Protein 3EUC (pdb70)

Secondary structure (DSSP, 8-state):
----HHHHHHHS-HHHH---SS----TT-EE------PPPPHHHHHHHHHHHHHHHTT-SPP--HHHHHHHHHH--PPP--EEEEEHHHHHH--TTTT--TT-B--EES------GGGTTPBP--EEPPTTS---S-------S--SEEEEESS-TTT-PPPPS---HHHHHTBTTS-B-EEEEE-TTPPSSS----GGGT-TTEE--B---TTS-S--EEEEE--HHHHHHHGGG--SS---HHHHHHHHHHHTTHHHHHHHHHHHHHHHHHHHH---STT-EEPP-SSSEEEEE-S-HHHHHHHHHTTTEE-EE----GGGTTEEEEE---HHHHHHHHHHHHHHT--/-----HHHHHHHS-HHHH---------TTSEEE--------HHHHHHHHHHHHH--HHHHHHHHHH--PPP--EEEEEHHHHHH--TTTT--TT-B--EES------TTTTT-B---EEPPTT----S-------S--SEEEEESS-TTT-PPPPS---HHHHHTBTTS-B-EEEEE-TTPPSSS----GGGT-TTEE--B---TT-SSPPEEEEE--HHHHHHHGGGSPTT-S-HHHHHHHHHHHT-HHHHHHHHHHHHHHHHHHHH---STT-EEPP-SSSEEEEE-S-HHHHHHHHHHTTEEEEE----GGGTTEEEEE---HHHHHHHHHHHHHHH-

Solvent-accessible surface area: 27591 Å² total

Radius of gyration: 26.15 Å; Cα contacts (8 Å, |Δi|>4): 1366; chains: 2; bounding box: 62×65×67 Å

Structure (mmCIF, N/CA/C/O backbone):
data_3EUC
#
_entry.id   3EUC
#
_cell.length_a   76.579
_cell.length_b   93.433
_cell.length_c   111.341
_cell.angle_alpha   90.000
_cell.angle_beta   90.000
_cell.angle_gamma   90.000
#
_symmetry.space_group_name_H-M   'P 21 21 21'
#
loop_
_entity.id
_entity.type
_entity.pdbx_description
1 polymer 'Histidinol-phosphate aminotransferase 2'
2 non-polymer 'SULFATE ION'
3 non-polymer GLYCEROL
4 water water
#
loop_
_atom_site.group_PDB
_atom_site.id
_atom_site.type_symbol
_atom_site.label_atom_id
_atom_site.label_alt_id
_atom_site.label_comp_id
_atom_site.label_asym_id
_atom_site.label_entity_id
_atom_site.label_seq_id
_atom_site.pdbx_PDB_ins_code
_atom_site.Cartn_x
_atom_site.Cartn_y
_atom_site.Cartn_z
_atom_site.occupancy
_atom_site.B_iso_or_equiv
_atom_site.auth_seq_id
_atom_site.auth_comp_id
_atom_site.auth_asym_id
_atom_site.auth_atom_id
_atom_site.pdbx_PDB_model_num
ATOM 1 N N . SER A 1 3 ? 58.137 13.024 9.815 1.00 59.74 2 SER A N 1
ATOM 2 C CA . SER A 1 3 ? 58.029 14.377 10.460 1.00 58.97 2 SER A CA 1
ATOM 3 C C . SER A 1 3 ? 57.332 14.241 11.826 1.00 58.52 2 SER A C 1
ATOM 4 O O . SER A 1 3 ? 56.294 13.567 11.932 1.00 58.57 2 SER A O 1
ATOM 7 N N . VAL A 1 4 ? 57.917 14.872 12.851 1.00 56.88 3 VAL A N 1
ATOM 8 C CA . VAL A 1 4 ? 57.394 14.870 14.243 1.00 55.34 3 VAL A CA 1
ATOM 9 C C . VAL A 1 4 ? 56.826 16.279 14.657 1.00 53.97 3 VAL A C 1
ATOM 10 O O . VAL A 1 4 ? 56.528 16.528 15.825 1.00 52.77 3 VAL A O 1
ATOM 14 N N . VAL A 1 5 ? 56.630 17.156 13.663 1.00 53.08 4 VAL A N 1
ATOM 15 C CA . VAL A 1 5 ? 56.083 18.501 13.848 1.00 52.56 4 VAL A CA 1
ATOM 16 C C . VAL A 1 5 ? 54.604 18.441 14.245 1.00 51.48 4 VAL A C 1
ATOM 17 O O . VAL A 1 5 ? 53.861 17.574 13.785 1.00 50.49 4 VAL A O 1
ATOM 21 N N . ASP A 1 6 ? 54.223 19.351 15.136 1.00 51.53 5 ASP A N 1
ATOM 22 C CA . ASP A 1 6 ? 52.863 19.525 15.609 1.00 51.80 5 ASP A CA 1
ATOM 23 C C . ASP A 1 6 ? 52.385 20.762 14.845 1.00 51.79 5 ASP A C 1
ATOM 24 O O . ASP A 1 6 ? 52.767 21.870 15.214 1.00 51.65 5 ASP A O 1
ATOM 29 N N . PRO A 1 7 ? 51.563 20.591 13.781 1.00 52.06 6 PRO A N 1
ATOM 30 C CA . PRO A 1 7 ? 51.115 21.776 13.010 1.00 52.38 6 PRO A CA 1
ATOM 31 C C . PRO A 1 7 ? 50.349 22.834 13.809 1.00 51.70 6 PRO A C 1
ATOM 32 O O . PRO A 1 7 ? 50.399 24.007 13.441 1.00 51.81 6 PRO A O 1
ATOM 36 N N . SER A 1 8 ? 49.676 22.433 14.889 1.00 51.63 7 SER A N 1
ATOM 37 C CA . SER A 1 8 ? 48.988 23.387 15.759 1.00 51.64 7 SER A CA 1
ATOM 38 C C . SER A 1 8 ? 49.980 24.281 16.523 1.00 51.90 7 SER A C 1
ATOM 39 O O . SER A 1 8 ? 49.616 25.404 16.886 1.00 53.80 7 SER A O 1
ATOM 42 N N . LEU A 1 9 ? 51.204 23.795 16.768 1.00 51.14 8 LEU A N 1
ATOM 43 C CA . LEU A 1 9 ? 52.252 24.610 17.409 1.00 50.67 8 LEU A CA 1
ATOM 44 C C . LEU A 1 9 ? 52.727 25.691 16.431 1.00 51.46 8 LEU A C 1
ATOM 45 O O . LEU A 1 9 ? 52.891 26.852 16.810 1.00 50.39 8 LEU A O 1
ATOM 50 N N . ILE A 1 10 ? 52.887 25.317 15.163 1.00 52.70 9 ILE A N 1
ATOM 51 C CA . ILE A 1 10 ? 53.256 26.271 14.115 1.00 53.68 9 ILE A CA 1
ATOM 52 C C . ILE A 1 10 ? 52.186 27.378 14.008 1.00 53.42 9 ILE A C 1
ATOM 53 O O . ILE A 1 10 ? 52.522 28.555 13.917 1.00 51.80 9 ILE A O 1
ATOM 58 N N . GLU A 1 11 ? 50.913 26.972 14.051 1.00 55.90 10 GLU A N 1
ATOM 59 C CA . GLU A 1 11 ? 49.752 27.889 14.051 1.00 56.98 10 GLU A CA 1
ATOM 60 C C . GLU A 1 11 ? 49.777 28.821 15.258 1.00 56.45 10 GLU A C 1
ATOM 61 O O . GLU A 1 11 ? 49.488 30.012 15.135 1.00 57.25 10 GLU A O 1
ATOM 67 N N . ARG A 1 12 ? 50.145 28.275 16.408 1.00 55.99 11 ARG A N 1
ATOM 68 C CA . ARG A 1 12 ? 50.256 29.058 17.631 1.00 57.31 11 ARG A CA 1
ATOM 69 C C . ARG A 1 12 ? 51.456 30.025 17.660 1.00 55.84 11 ARG A C 1
ATOM 70 O O . ARG A 1 12 ? 51.322 31.125 18.193 1.00 56.00 11 ARG A O 1
ATOM 78 N N . ILE A 1 13 ? 52.602 29.622 17.100 1.00 54.13 12 ILE A N 1
ATOM 79 C CA . ILE A 1 13 ? 53.859 30.413 17.171 1.00 54.24 12 ILE A CA 1
ATOM 80 C C . ILE A 1 13 ? 54.030 31.453 16.069 1.00 52.91 12 ILE A C 1
ATOM 81 O O . ILE A 1 13 ? 54.429 32.557 16.353 1.00 51.73 12 ILE A O 1
ATOM 86 N N . ILE A 1 14 ? 53.739 31.087 14.828 1.00 53.45 13 ILE A N 1
ATOM 87 C CA . ILE A 1 14 ? 53.891 31.989 13.685 1.00 54.42 13 ILE A CA 1
ATOM 88 C C . ILE A 1 14 ? 52.662 32.923 13.576 1.00 55.06 13 ILE A C 1
ATOM 89 O O . ILE A 1 14 ? 51.527 32.491 13.811 1.00 52.99 13 ILE A O 1
ATOM 94 N N . ARG A 1 15 ? 52.909 34.201 13.256 1.00 55.32 14 ARG A N 1
ATOM 95 C CA . ARG A 1 15 ? 51.844 35.204 13.031 1.00 56.33 14 ARG A CA 1
ATOM 96 C C . ARG A 1 15 ? 50.855 34.736 11.967 1.00 55.71 14 ARG A C 1
ATOM 97 O O . ARG A 1 15 ? 51.280 34.143 10.980 1.00 53.67 14 ARG A O 1
ATOM 105 N N . ASP A 1 16 ? 49.557 35.002 12.183 1.00 57.34 15 ASP A N 1
ATOM 106 C CA . ASP A 1 16 ? 48.483 34.649 11.213 1.00 58.99 15 ASP A CA 1
ATOM 107 C C . ASP A 1 16 ? 48.740 35.272 9.854 1.00 59.41 15 ASP A C 1
ATOM 108 O O . ASP A 1 16 ? 48.501 34.618 8.835 1.00 58.81 15 ASP A O 1
ATOM 113 N N . ASP A 1 17 ? 49.201 36.530 9.846 1.00 60.76 16 ASP A N 1
ATOM 114 C CA . ASP A 1 17 ? 49.485 37.228 8.591 1.00 62.87 16 ASP A CA 1
ATOM 115 C C . ASP A 1 17 ? 50.698 36.648 7.858 1.00 64.26 16 ASP A C 1
ATOM 116 O O . ASP A 1 17 ? 50.751 36.741 6.649 1.00 65.71 16 ASP A O 1
ATOM 121 N N . VAL A 1 18 ? 51.653 36.059 8.584 1.00 65.09 17 VAL A N 1
ATOM 122 C CA . VAL A 1 18 ? 52.808 35.379 7.974 1.00 65.04 17 VAL A CA 1
ATOM 123 C C . VAL A 1 18 ? 52.335 34.052 7.376 1.00 65.71 17 VAL A C 1
ATOM 124 O O . VAL A 1 18 ? 52.662 33.764 6.229 1.00 65.45 17 VAL A O 1
ATOM 128 N N . ARG A 1 19 ? 51.552 33.270 8.129 1.00 67.27 18 ARG A N 1
ATOM 129 C CA . ARG A 1 19 ? 50.987 32.011 7.609 1.00 69.20 18 ARG A CA 1
ATOM 130 C C . ARG A 1 19 ? 49.986 32.225 6.470 1.00 70.86 18 ARG A C 1
ATOM 131 O O . ARG A 1 19 ? 49.871 31.357 5.606 1.00 70.63 18 ARG A O 1
ATOM 139 N N . ALA A 1 20 ? 49.245 33.345 6.517 1.00 72.50 19 ALA A N 1
ATOM 140 C CA . ALA A 1 20 ? 48.294 33.749 5.461 1.00 73.16 19 ALA A CA 1
ATOM 141 C C . ALA A 1 20 ? 48.992 33.930 4.115 1.00 75.77 19 ALA A C 1
ATOM 142 O O . ALA A 1 20 ? 48.467 33.488 3.089 1.00 75.90 19 ALA A O 1
ATOM 152 N N . GLY A 1 22 ? 51.407 33.426 0.954 1.00 82.70 21 GLY A N 1
ATOM 153 C CA . GLY A 1 22 ? 51.847 32.270 0.181 1.00 83.35 21 GLY A CA 1
ATOM 154 C C . GLY A 1 22 ? 53.357 32.343 0.036 1.00 83.89 21 GLY A C 1
ATOM 155 O O . GLY A 1 22 ? 54.012 33.201 0.654 1.00 83.40 21 GLY A O 1
ATOM 156 N N . ALA A 1 23 ? 53.898 31.452 -0.798 1.00 84.77 22 ALA A N 1
ATOM 157 C CA . ALA A 1 23 ? 55.344 31.368 -1.072 1.00 85.26 22 ALA A CA 1
ATOM 158 C C . ALA A 1 23 ? 55.974 32.729 -1.453 1.00 85.87 22 ALA A C 1
ATOM 159 O O . ALA A 1 23 ? 55.843 33.193 -2.599 1.00 86.80 22 ALA A O 1
ATOM 161 N N . TYR A 1 24 ? 56.610 33.374 -0.467 1.00 85.34 23 TYR A N 1
ATOM 162 C CA . TYR A 1 24 ? 57.353 34.640 -0.675 1.00 84.79 23 TYR A CA 1
ATOM 163 C C . TYR A 1 24 ? 58.552 34.408 -1.627 1.00 84.20 23 TYR A C 1
ATOM 164 O O . TYR A 1 24 ? 58.929 35.314 -2.378 1.00 83.90 23 TYR A O 1
ATOM 173 N N . HIS A 1 25 ? 59.126 33.198 -1.572 1.00 83.45 24 HIS A N 1
ATOM 174 C CA . HIS A 1 25 ? 60.181 32.739 -2.473 1.00 83.43 24 HIS A CA 1
ATOM 175 C C . HIS A 1 25 ? 59.738 31.403 -3.086 1.00 83.99 24 HIS A C 1
ATOM 176 O O . HIS A 1 25 ? 59.416 30.462 -2.346 1.00 84.29 24 HIS A O 1
ATOM 183 N N . VAL A 1 26 ? 59.701 31.347 -4.424 1.00 84.12 25 VAL A N 1
ATOM 184 C CA . VAL A 1 26 ? 59.349 30.149 -5.208 1.00 83.51 25 VAL A CA 1
ATOM 185 C C . VAL A 1 26 ? 60.687 29.600 -5.768 1.00 83.93 25 VAL A C 1
ATOM 186 O O . VAL A 1 26 ? 61.564 30.399 -6.104 1.00 83.74 25 VAL A O 1
ATOM 190 N N . PRO A 1 27 ? 60.869 28.251 -5.842 1.00 84.38 26 PRO A N 1
ATOM 191 C CA . PRO A 1 27 ? 62.147 27.660 -6.343 1.00 83.92 26 PRO A CA 1
ATOM 192 C C . PRO A 1 27 ? 62.593 28.042 -7.771 1.00 83.47 26 PRO A C 1
ATOM 193 O O . PRO A 1 27 ? 61.754 28.093 -8.668 1.00 83.27 26 PRO A O 1
ATOM 197 N N . ASP A 1 28 ? 63.901 28.271 -7.961 1.00 83.03 27 ASP A N 1
ATOM 198 C CA . ASP A 1 28 ? 64.476 28.642 -9.279 1.00 82.90 27 ASP A CA 1
ATOM 199 C C . ASP A 1 28 ? 64.486 27.479 -10.292 1.00 82.58 27 ASP A C 1
ATOM 200 O O . ASP A 1 28 ? 65.471 26.731 -10.375 1.00 82.75 27 ASP A O 1
ATOM 205 N N . SER A 1 29 ? 63.399 27.346 -11.061 1.00 81.57 28 SER A N 1
ATOM 206 C CA . SER A 1 29 ? 63.281 26.312 -12.113 1.00 80.23 28 SER A CA 1
ATOM 207 C C . SER A 1 29 ? 63.826 26.807 -13.471 1.00 79.06 28 SER A C 1
ATOM 208 O O . SER A 1 29 ? 64.115 28.001 -13.649 1.00 77.85 28 SER A O 1
ATOM 211 N N . HIS A 1 30 ? 63.974 25.864 -14.409 1.00 78.22 29 HIS A N 1
ATOM 212 C CA . HIS A 1 30 ? 64.523 26.136 -15.755 1.00 76.95 29 HIS A CA 1
ATOM 213 C C . HIS A 1 30 ? 63.602 27.065 -16.567 1.00 73.38 29 HIS A C 1
ATOM 214 O O . HIS A 1 30 ? 62.456 26.709 -16.863 1.00 73.35 29 HIS A O 1
ATOM 216 N N . GLY A 1 31 ? 64.123 28.246 -16.908 1.00 69.39 30 GLY A N 1
ATOM 217 C CA . GLY A 1 31 ? 63.400 29.260 -17.671 1.00 65.03 30 GLY A CA 1
ATOM 218 C C . GLY A 1 31 ? 62.474 30.179 -16.882 1.00 63.40 30 GLY A C 1
ATOM 219 O O . GLY A 1 31 ? 61.747 30.953 -17.511 1.00 63.80 30 GLY A O 1
ATOM 220 N N . LEU A 1 32 ? 62.490 30.125 -15.537 1.00 61.04 31 LEU A N 1
ATOM 221 C CA . LEU A 1 32 ? 61.587 30.964 -14.700 1.00 60.48 31 LEU A CA 1
ATOM 222 C C . LEU A 1 32 ? 62.072 32.423 -14.640 1.00 57.89 31 LEU A C 1
ATOM 223 O O . LEU A 1 32 ? 63.202 32.686 -14.211 1.00 56.10 31 LEU A O 1
ATOM 228 N N . VAL A 1 33 ? 61.208 33.350 -15.069 1.00 55.38 32 VAL A N 1
ATOM 229 C CA . VAL A 1 33 ? 61.507 34.780 -15.119 1.00 53.39 32 VAL A CA 1
ATOM 230 C C . VAL A 1 33 ? 60.862 35.420 -13.893 1.00 51.72 32 VAL A C 1
ATOM 231 O O . VAL A 1 33 ? 59.641 35.507 -13.809 1.00 50.54 32 VAL A O 1
ATOM 235 N N . LYS A 1 34 ? 61.696 35.902 -12.972 1.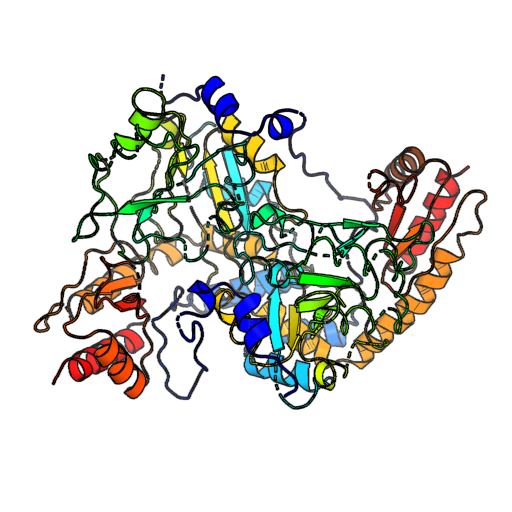00 50.44 33 LYS A N 1
ATOM 236 C CA . LYS A 1 34 ? 61.244 36.490 -11.723 1.00 49.33 33 LYS A CA 1
ATOM 237 C C . LYS A 1 34 ? 61.206 38.012 -11.761 1.00 48.55 33 LYS A C 1
ATOM 238 O O . LYS A 1 34 ? 62.239 38.660 -11.881 1.00 48.30 33 LYS A O 1
ATOM 244 N N . LEU A 1 35 ? 59.985 38.546 -11.665 1.00 47.17 34 LEU A N 1
ATOM 245 C CA . LEU A 1 35 ? 59.693 39.968 -11.669 1.00 46.16 34 LEU A CA 1
ATOM 246 C C . LEU A 1 35 ? 58.805 40.273 -10.464 1.00 46.11 34 LEU A C 1
ATOM 247 O O . LEU A 1 35 ? 57.842 41.021 -10.553 1.00 45.10 34 LEU A O 1
ATOM 252 N N . ASP A 1 36 ? 59.175 39.679 -9.323 1.00 47.32 35 ASP A N 1
ATOM 253 C CA . ASP A 1 36 ? 58.399 39.752 -8.093 1.00 47.17 35 ASP A CA 1
ATOM 254 C C . ASP A 1 36 ? 59.045 40.443 -6.901 1.00 47.52 35 ASP A C 1
ATOM 255 O O . ASP A 1 36 ? 58.360 40.675 -5.917 1.00 47.37 35 ASP A O 1
ATOM 260 N N . ALA A 1 37 ? 60.330 40.775 -6.985 1.00 49.16 36 ALA A N 1
ATOM 261 C CA . ALA A 1 37 ? 61.067 41.321 -5.850 1.00 50.88 36 ALA A CA 1
ATOM 262 C C . ALA A 1 37 ? 61.605 42.705 -6.127 1.00 52.93 36 ALA A C 1
ATOM 263 O O . ALA A 1 37 ? 61.790 43.091 -7.286 1.00 51.03 36 ALA A O 1
ATOM 273 N N . GLU A 1 39 ? 64.370 44.541 -6.563 1.00 65.87 38 GLU A N 1
ATOM 274 C CA . GLU A 1 39 ? 65.760 44.310 -6.969 1.00 69.91 38 GLU A CA 1
ATOM 275 C C . GLU A 1 39 ? 66.000 44.872 -8.362 1.00 72.39 38 GLU A C 1
ATOM 276 O O . GLU A 1 39 ? 65.063 44.943 -9.159 1.00 73.08 38 GLU A O 1
ATOM 282 N N . ASN A 1 40 ? 67.244 45.281 -8.622 1.00 75.05 39 ASN A N 1
ATOM 283 C CA . ASN A 1 40 ? 67.678 45.843 -9.900 1.00 77.27 39 ASN A CA 1
ATOM 284 C C . ASN A 1 40 ? 68.354 44.703 -10.681 1.00 77.90 39 ASN A C 1
ATOM 285 O O . ASN A 1 40 ? 69.455 44.275 -10.299 1.00 77.66 39 ASN A O 1
ATOM 290 N N . PRO A 1 41 ? 67.690 44.167 -11.743 1.00 79.02 40 PRO A N 1
ATOM 291 C CA . PRO A 1 41 ? 68.324 43.084 -12.533 1.00 79.23 40 PRO A CA 1
ATOM 292 C C . PRO A 1 41 ? 69.544 43.483 -13.384 1.00 79.77 40 PRO A C 1
ATOM 293 O O . PRO A 1 41 ? 70.291 42.598 -13.827 1.00 79.68 40 PRO A O 1
ATOM 297 N N . TYR A 1 42 ? 69.729 44.789 -13.601 1.00 79.99 41 TYR A N 1
ATOM 298 C CA . TYR A 1 42 ? 70.822 45.311 -14.417 1.00 80.20 41 TYR A CA 1
ATOM 299 C C . TYR A 1 42 ? 72.188 45.167 -13.760 1.00 79.02 41 TYR A C 1
ATOM 300 O O . TYR A 1 42 ? 72.363 45.550 -12.591 1.00 78.57 41 TYR A O 1
ATOM 309 N N . ARG A 1 43 ? 73.115 44.583 -14.532 1.00 78.09 42 ARG A N 1
ATOM 310 C CA A ARG A 1 43 ? 74.505 44.429 -14.106 0.50 77.43 42 ARG A CA 1
ATOM 311 C CA B ARG A 1 43 ? 74.511 44.403 -14.148 0.50 77.74 42 ARG A CA 1
ATOM 312 C C . ARG A 1 43 ? 75.290 45.607 -14.670 1.00 77.14 42 ARG A C 1
ATOM 313 O O . ARG A 1 43 ? 74.846 46.284 -15.609 1.00 76.94 42 ARG A O 1
ATOM 328 N N . LEU A 1 44 ? 76.449 45.862 -14.072 1.00 76.46 43 LEU A N 1
ATOM 329 C CA . LEU A 1 44 ? 77.333 46.953 -14.499 1.00 75.55 43 LEU A CA 1
ATOM 330 C C . LEU A 1 44 ? 78.049 46.537 -15.792 1.00 74.63 43 LEU A C 1
ATOM 331 O O . LEU A 1 44 ? 77.885 45.402 -16.244 1.00 74.32 43 LEU A O 1
ATOM 336 N N . PRO A 1 45 ? 78.781 47.471 -16.440 1.00 74.21 44 PRO A N 1
ATOM 337 C CA . PRO A 1 45 ? 79.633 47.042 -17.559 1.00 73.28 44 PRO A CA 1
ATOM 338 C C . PRO A 1 45 ? 80.772 46.129 -17.036 1.00 72.89 44 PRO A C 1
ATOM 339 O O . PRO A 1 45 ? 81.244 46.364 -15.918 1.00 72.88 44 PRO A O 1
ATOM 343 N N . PRO A 1 46 ? 81.204 45.103 -17.816 1.00 72.59 45 PRO A N 1
ATOM 344 C CA . PRO A 1 46 ? 82.306 44.195 -17.416 1.00 72.03 45 PRO A CA 1
ATOM 345 C C . PRO A 1 46 ? 83.530 44.869 -16.763 1.00 71.40 45 PRO A C 1
ATOM 346 O O . PRO A 1 46 ? 84.043 44.358 -15.758 1.00 71.04 45 PRO A O 1
ATOM 350 N N . ALA A 1 47 ? 83.958 46.000 -17.338 1.00 70.67 46 ALA A N 1
ATOM 351 C CA . ALA A 1 47 ? 85.083 46.806 -16.836 1.00 70.17 46 ALA A CA 1
ATOM 352 C C . ALA A 1 47 ? 84.892 47.275 -15.387 1.00 69.03 46 ALA A C 1
ATOM 353 O O . ALA A 1 47 ? 85.848 47.284 -14.600 1.00 68.46 46 ALA A O 1
ATOM 355 N N . LEU A 1 48 ? 83.661 47.680 -15.057 1.00 68.33 47 LEU A N 1
ATOM 356 C CA . LEU A 1 48 ? 83.307 48.116 -13.697 1.00 67.47 47 LEU A CA 1
ATOM 357 C C . LEU A 1 48 ? 83.062 46.910 -12.777 1.00 66.89 47 LEU A C 1
ATOM 358 O O . LEU A 1 48 ? 83.501 46.933 -11.622 1.00 66.36 47 LEU A O 1
ATOM 363 N N . ARG A 1 49 ? 82.364 45.886 -13.287 1.00 66.35 48 ARG A N 1
ATOM 364 C CA . ARG A 1 49 ? 82.152 44.595 -12.577 1.00 66.95 48 ARG A CA 1
ATOM 365 C C . ARG A 1 49 ? 83.439 43.972 -12.026 1.00 65.95 48 ARG A C 1
ATOM 366 O O . ARG A 1 49 ?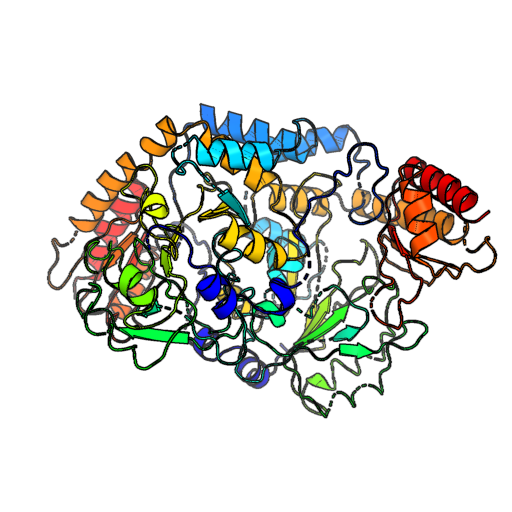 83.481 43.591 -10.854 1.00 65.55 48 ARG A O 1
ATOM 374 N N . SER A 1 50 ? 84.460 43.863 -12.879 1.00 65.33 49 SER A N 1
ATOM 375 C CA . SER A 1 50 ? 85.761 43.287 -12.484 1.00 65.51 49 SER A CA 1
ATOM 376 C C . SER A 1 50 ? 86.561 44.208 -11.551 1.00 64.78 49 SER A C 1
ATOM 377 O O . SER A 1 50 ? 87.358 43.722 -10.736 1.00 64.98 49 SER A O 1
ATOM 380 N N . GLU A 1 51 ? 86.369 45.522 -11.694 1.00 63.88 50 GLU A N 1
ATOM 381 C CA . GLU A 1 51 ? 86.991 46.513 -10.808 1.00 63.13 50 GLU A CA 1
ATOM 382 C C . GLU A 1 51 ? 86.351 46.413 -9.403 1.00 62.08 50 GLU A C 1
ATOM 383 O O . GLU A 1 51 ? 87.057 46.529 -8.395 1.00 62.17 50 GLU A O 1
ATOM 389 N N . LEU A 1 52 ? 85.031 46.200 -9.349 1.00 60.55 51 LEU A N 1
ATOM 390 C CA . LEU A 1 52 ? 84.306 46.024 -8.074 1.00 60.53 51 LEU A CA 1
ATOM 391 C C . LEU A 1 52 ? 84.678 44.697 -7.418 1.00 60.04 51 LEU A C 1
ATOM 392 O O . LEU A 1 52 ? 84.934 44.661 -6.218 1.00 59.64 51 LEU A O 1
ATOM 397 N N . ALA A 1 53 ? 84.680 43.620 -8.208 1.00 60.29 52 ALA A N 1
ATOM 398 C CA . ALA A 1 53 ? 85.085 42.275 -7.751 1.00 60.16 52 ALA A CA 1
ATOM 399 C C . ALA A 1 53 ? 86.504 42.289 -7.178 1.00 60.49 52 ALA A C 1
ATOM 400 O O . ALA A 1 53 ? 86.775 41.641 -6.161 1.00 60.50 52 ALA A O 1
ATOM 402 N N . ALA A 1 54 ? 87.391 43.042 -7.829 1.00 60.66 53 ALA A N 1
ATOM 403 C CA . ALA A 1 54 ? 88.760 43.223 -7.364 1.00 61.16 53 ALA A CA 1
ATOM 404 C C . ALA A 1 54 ? 88.798 43.955 -6.024 1.00 62.00 53 ALA A C 1
ATOM 405 O O . ALA A 1 54 ? 89.495 43.523 -5.108 1.00 62.67 53 ALA A O 1
ATOM 407 N N . ARG A 1 55 ? 88.026 45.037 -5.906 1.00 62.87 54 ARG A N 1
ATOM 408 C CA . ARG A 1 55 ? 88.019 45.867 -4.684 1.00 63.28 54 ARG A CA 1
ATOM 409 C C . ARG A 1 55 ? 87.402 45.135 -3.478 1.00 63.25 54 ARG A C 1
ATOM 410 O O . ARG A 1 55 ? 87.934 45.217 -2.369 1.00 64.20 54 ARG A O 1
ATOM 414 N N . LEU A 1 56 ? 86.309 44.406 -3.708 1.00 63.22 55 LEU A N 1
ATOM 415 C CA . LEU A 1 56 ? 85.643 43.636 -2.652 1.00 62.84 55 LEU A CA 1
ATOM 416 C C . LEU A 1 56 ? 86.452 42.402 -2.231 1.00 62.96 55 LEU A C 1
ATOM 417 O O . LEU A 1 56 ? 86.504 42.080 -1.036 1.00 62.71 55 LEU A O 1
ATOM 422 N N . GLY A 1 57 ? 87.062 41.717 -3.204 1.00 63.06 56 GLY A N 1
ATOM 423 C CA . GLY A 1 57 ? 87.926 40.568 -2.940 1.00 63.14 56 GLY A CA 1
ATOM 424 C C . GLY A 1 57 ? 89.114 40.976 -2.078 1.00 63.65 56 GLY A C 1
ATOM 425 O O . GLY A 1 57 ? 89.450 40.282 -1.113 1.00 63.31 56 GLY A O 1
ATOM 426 N N . GLU A 1 58 ? 89.728 42.114 -2.423 1.00 64.15 57 GLU A N 1
ATOM 427 C CA . GLU A 1 58 ? 90.847 42.671 -1.659 1.00 64.48 57 GLU A CA 1
ATOM 428 C C . GLU A 1 58 ? 90.392 43.080 -0.254 1.00 64.61 57 GLU A C 1
ATOM 429 O O . GLU A 1 58 ? 91.092 42.793 0.705 1.00 65.29 57 GLU A O 1
ATOM 432 N N . VAL A 1 59 ? 89.229 43.728 -0.138 1.00 65.13 58 VAL A N 1
ATOM 433 C CA . VAL A 1 59 ? 88.656 44.101 1.178 1.00 65.08 58 VAL A CA 1
ATOM 434 C C . VAL A 1 59 ? 88.296 42.859 2.026 1.00 65.03 58 VAL A C 1
ATOM 435 O O . VAL A 1 59 ? 88.444 42.889 3.255 1.00 64.80 58 VAL A O 1
ATOM 439 N N . ALA A 1 60 ? 87.865 41.778 1.369 1.00 64.89 59 ALA A N 1
ATOM 440 C CA . ALA A 1 60 ? 87.570 40.501 2.043 1.00 65.20 59 ALA A CA 1
ATOM 441 C C . ALA A 1 60 ? 88.844 39.908 2.630 1.00 66.16 59 ALA A C 1
ATOM 442 O O . ALA A 1 60 ? 88.919 39.621 3.830 1.00 64.99 59 ALA A O 1
ATOM 444 N N . LEU A 1 61 ? 89.859 39.788 1.778 1.00 68.11 60 LEU A N 1
ATOM 445 C CA . LEU A 1 61 ? 91.162 39.220 2.159 1.00 70.35 60 LEU A CA 1
ATOM 446 C C . LEU A 1 61 ? 92.094 40.165 2.946 1.00 70.85 60 LEU A C 1
ATOM 447 O O . LEU A 1 61 ? 93.221 39.776 3.224 1.00 70.71 60 LEU A O 1
ATOM 452 N N . ASN A 1 62 ? 91.625 41.364 3.328 1.00 72.80 61 ASN A N 1
ATOM 453 C CA . ASN A 1 62 ? 92.415 42.379 4.063 1.00 74.58 61 ASN A CA 1
ATOM 454 C C . ASN A 1 62 ? 93.649 42.878 3.265 1.00 76.22 61 ASN A C 1
ATOM 455 O O . ASN A 1 62 ? 94.716 43.140 3.839 1.00 76.03 61 ASN A O 1
ATOM 460 N N . ARG A 1 63 ? 93.476 42.988 1.941 1.00 77.79 62 ARG A N 1
ATOM 461 C CA . ARG A 1 63 ? 94.503 43.456 0.992 1.00 78.82 62 ARG A CA 1
ATOM 462 C C . ARG A 1 63 ? 94.322 44.960 0.748 1.00 80.19 62 ARG A C 1
ATOM 463 O O . ARG A 1 63 ? 95.307 45.709 0.746 1.00 80.39 62 ARG A O 1
ATOM 465 N N . TYR A 1 64 ? 93.069 45.381 0.530 1.00 81.49 63 TYR A N 1
ATOM 466 C CA . TYR A 1 64 ? 92.681 46.795 0.382 1.00 82.53 63 TYR A CA 1
ATOM 467 C C . TYR A 1 64 ? 92.276 47.315 1.782 1.00 84.18 63 TYR A C 1
ATOM 468 O O . TYR A 1 64 ? 91.830 46.520 2.631 1.00 84.65 63 TYR A O 1
ATOM 470 N N . PRO A 1 65 ? 92.408 48.643 2.027 1.00 85.27 64 PRO A N 1
ATOM 471 C CA . PRO A 1 65 ? 92.105 49.189 3.370 1.00 84.82 64 PRO A CA 1
ATOM 472 C C . PRO A 1 65 ? 90.614 49.183 3.760 1.00 84.72 64 PRO A C 1
ATOM 473 O O . PRO A 1 65 ? 89.737 49.055 2.889 1.00 84.22 64 PRO A O 1
ATOM 477 N N . VAL A 1 66 ? 90.367 49.313 5.069 1.00 84.67 65 VAL A N 1
ATOM 478 C CA . VAL A 1 66 ? 89.006 49.310 5.649 1.00 84.56 65 VAL A CA 1
ATOM 479 C C . VAL A 1 66 ? 88.201 50.547 5.182 1.00 84.30 65 VAL A C 1
ATOM 480 O O . VAL A 1 66 ? 88.727 51.672 5.259 1.00 84.76 65 VAL A O 1
ATOM 484 N N . PRO A 1 67 ? 86.955 50.350 4.671 1.00 83.64 66 PRO A N 1
ATOM 485 C CA . PRO A 1 67 ? 86.178 51.542 4.273 1.00 83.32 66 PRO A CA 1
ATOM 486 C C . PRO A 1 67 ? 85.736 52.340 5.521 1.00 81.46 66 PRO A C 1
ATOM 487 O O . PRO A 1 67 ? 84.914 51.862 6.313 1.00 82.23 66 PRO A O 1
ATOM 491 N N . SER A 1 68 ? 86.340 53.516 5.700 1.00 78.59 67 SER A N 1
ATOM 492 C CA . SER A 1 68 ? 86.064 54.397 6.837 1.00 76.38 67 SER A CA 1
ATOM 493 C C . SER A 1 68 ? 84.637 54.929 6.758 1.00 73.72 67 SER A C 1
ATOM 494 O O . SER A 1 68 ? 84.217 55.386 5.691 1.00 73.77 67 SER A O 1
ATOM 497 N N . SER A 1 69 ? 83.897 54.829 7.869 1.00 70.84 68 SER A N 1
ATOM 498 C CA . SER A 1 69 ? 82.521 55.344 7.957 1.00 67.76 68 SER A CA 1
ATOM 499 C C . SER A 1 69 ? 82.466 56.857 7.781 1.00 66.59 68 SER A C 1
ATOM 500 O O . SER A 1 69 ? 81.554 57.351 7.115 1.00 66.08 68 SER A O 1
ATOM 503 N N . GLU A 1 70 ? 83.432 57.573 8.374 1.00 64.97 69 GLU A N 1
ATOM 504 C CA . GLU A 1 70 ? 83.547 59.037 8.223 1.00 64.09 69 GLU A CA 1
ATOM 505 C C . GLU A 1 70 ? 83.744 59.430 6.739 1.00 63.08 69 GLU A C 1
ATOM 506 O O . GLU A 1 70 ? 83.161 60.422 6.270 1.00 63.19 69 GLU A O 1
ATOM 508 N N . ALA A 1 71 ? 84.549 58.637 6.018 1.00 61.17 70 ALA A N 1
ATOM 509 C CA . ALA A 1 71 ? 84.770 58.813 4.573 1.00 59.28 70 ALA A CA 1
ATOM 510 C C . ALA A 1 71 ? 83.505 58.538 3.756 1.00 57.65 70 ALA A C 1
ATOM 511 O O . ALA A 1 71 ? 83.221 59.260 2.795 1.00 56.76 70 ALA A O 1
ATOM 513 N N . LEU A 1 72 ? 82.783 57.471 4.117 1.00 56.28 71 LEU A N 1
ATOM 514 C CA . LEU A 1 72 ? 81.530 57.089 3.437 1.00 55.70 71 LEU A CA 1
ATOM 515 C C . LEU A 1 72 ? 80.434 58.139 3.676 1.00 54.67 71 LEU A C 1
ATOM 516 O O . LEU A 1 72 ? 79.735 58.506 2.733 1.00 55.59 71 LEU A O 1
ATOM 521 N N . ARG A 1 73 ? 80.284 58.603 4.923 1.00 53.62 72 ARG A N 1
ATOM 522 C CA . ARG A 1 73 ? 79.329 59.679 5.252 1.00 53.81 72 ARG A CA 1
ATOM 523 C C . ARG A 1 73 ? 79.649 60.993 4.521 1.00 52.89 72 ARG A C 1
ATOM 524 O O . ARG A 1 73 ? 78.742 61.675 4.042 1.00 51.23 72 ARG A O 1
ATOM 532 N N . ALA A 1 74 ? 80.930 61.339 4.451 1.00 52.91 73 ALA A N 1
ATOM 533 C CA . ALA A 1 74 ? 81.384 62.552 3.745 1.00 53.37 73 ALA A CA 1
ATOM 534 C C . ALA A 1 74 ? 81.103 62.471 2.247 1.00 53.45 73 ALA A C 1
ATOM 535 O O . ALA A 1 74 ? 80.743 63.483 1.640 1.00 54.42 73 ALA A O 1
ATOM 537 N N . LYS A 1 75 ? 81.241 61.271 1.670 1.00 53.44 74 LYS A N 1
ATOM 538 C CA . LYS A 1 75 ? 80.975 61.048 0.236 1.00 52.69 74 LYS A CA 1
ATOM 539 C C . LYS A 1 75 ? 79.487 61.118 -0.057 1.00 51.76 74 LYS A C 1
ATOM 540 O O . LYS A 1 75 ? 79.090 61.638 -1.100 1.00 52.55 74 LYS A O 1
ATOM 546 N N . LEU A 1 76 ? 78.669 60.581 0.845 1.00 50.95 75 LEU A N 1
ATOM 547 C CA . LEU A 1 76 ? 77.211 60.673 0.717 1.00 50.08 75 LEU A CA 1
ATOM 548 C C . LEU A 1 76 ? 76.729 62.115 0.693 1.00 49.50 75 LEU A C 1
ATOM 549 O O . LEU A 1 76 ? 75.898 62.460 -0.138 1.00 49.97 75 LEU A O 1
ATOM 554 N N . LYS A 1 77 ? 77.221 62.920 1.629 1.00 49.21 76 LYS A N 1
ATOM 555 C CA . LYS A 1 77 ? 76.887 64.351 1.733 1.00 50.34 76 LYS A CA 1
ATOM 556 C C . LYS A 1 77 ? 77.159 65.117 0.444 1.00 50.24 76 LYS A C 1
ATOM 557 O O . LYS A 1 77 ? 76.327 65.912 -0.012 1.00 48.36 76 LYS A O 1
ATOM 563 N N . GLU A 1 78 ? 78.340 64.855 -0.118 1.00 51.68 77 GLU A N 1
ATOM 564 C CA . GLU A 1 78 ? 78.809 65.445 -1.376 1.00 51.56 77 GLU A CA 1
ATOM 565 C C . GLU A 1 78 ? 77.954 64.993 -2.554 1.00 50.17 77 GLU A C 1
ATOM 566 O O . GLU A 1 78 ? 77.371 65.823 -3.264 1.00 49.82 77 GLU A O 1
ATOM 572 N N . VAL A 1 79 ? 77.862 63.675 -2.739 1.00 49.97 78 VAL A N 1
ATOM 573 C CA . VAL A 1 79 ? 77.131 63.093 -3.874 1.00 49.24 78 VAL A CA 1
ATOM 574 C C . VAL A 1 79 ? 75.644 63.370 -3.799 1.00 50.04 78 VAL A C 1
ATOM 575 O O . VAL A 1 79 ? 75.027 63.707 -4.817 1.00 50.58 78 VAL A O 1
ATOM 587 N N . GLN A 1 81 ? 74.128 65.821 -2.055 1.00 49.16 80 GLN A N 1
ATOM 588 C CA . GLN A 1 81 ? 73.866 67.233 -1.771 1.00 50.13 80 GLN A CA 1
ATOM 589 C C . GLN A 1 81 ? 73.071 67.401 -0.477 1.00 49.00 80 GLN A C 1
ATOM 590 O O . GLN A 1 81 ? 71.988 68.015 -0.455 1.00 49.58 80 GLN A O 1
ATOM 596 N N . VAL A 1 82 ? 73.599 66.782 0.585 1.00 47.39 81 VAL A N 1
ATOM 597 C CA . VAL A 1 82 ? 73.003 66.877 1.909 1.00 46.48 81 VAL A CA 1
ATOM 598 C C . VAL A 1 82 ? 73.222 68.344 2.284 1.00 46.28 81 VAL A C 1
ATOM 599 O O . VAL A 1 82 ? 74.356 68.813 2.171 1.00 46.06 81 VAL A O 1
ATOM 603 N N . PRO A 1 83 ? 72.148 69.089 2.637 1.00 46.03 82 PRO A N 1
ATOM 604 C CA . PRO A 1 83 ? 72.339 70.491 3.001 1.00 46.57 82 PRO A CA 1
ATOM 605 C C . PRO A 1 83 ? 73.336 70.762 4.135 1.00 46.89 82 PRO A C 1
ATOM 606 O O . PRO A 1 83 ? 73.590 69.887 4.966 1.00 45.46 82 PRO A O 1
ATOM 610 N N . ALA A 1 84 ? 73.906 71.969 4.129 1.00 47.64 83 ALA A N 1
ATOM 611 C CA . ALA A 1 84 ? 74.863 72.391 5.163 1.00 49.11 83 ALA A CA 1
ATOM 612 C C . ALA A 1 84 ? 74.190 72.329 6.542 1.00 49.50 83 ALA A C 1
ATOM 613 O O . ALA A 1 84 ? 73.003 72.676 6.688 1.00 49.96 83 ALA A O 1
ATOM 615 N N . GLY A 1 85 ? 74.937 71.830 7.522 1.00 49.99 84 GLY A N 1
ATOM 616 C CA . GLY A 1 85 ? 74.444 71.682 8.891 1.00 49.96 84 GLY A CA 1
ATOM 617 C C . GLY A 1 85 ? 73.796 70.358 9.210 1.00 49.65 84 GLY A C 1
ATOM 618 O O . GLY A 1 85 ? 73.623 70.058 10.379 1.00 51.07 84 GLY A O 1
ATOM 627 N N . GLU A 1 87 ? 73.420 66.172 9.280 1.00 51.17 86 GLU A N 1
ATOM 628 C CA . GLU A 1 87 ? 74.269 65.017 9.573 1.00 52.22 86 GLU A CA 1
ATOM 629 C C . GLU A 1 87 ? 73.716 63.831 8.772 1.00 49.37 86 GLU A C 1
ATOM 630 O O . GLU A 1 87 ? 72.562 63.853 8.355 1.00 46.57 86 GLU A O 1
ATOM 636 N N . VAL A 1 88 ? 74.564 62.835 8.519 1.00 47.71 87 VAL A N 1
ATOM 637 C CA . VAL A 1 88 ? 74.144 61.573 7.907 1.00 47.30 87 VAL A CA 1
ATOM 638 C C . VAL A 1 88 ? 74.452 60.463 8.910 1.00 47.12 87 VAL A C 1
ATOM 639 O O . VAL A 1 88 ? 75.449 60.532 9.591 1.00 47.74 87 VAL A O 1
ATOM 643 N N . LEU A 1 89 ? 73.550 59.492 9.035 1.00 46.30 88 LEU A N 1
ATOM 644 C CA . LEU A 1 89 ? 73.751 58.319 9.889 1.00 46.30 88 LEU A CA 1
ATOM 645 C C . LEU A 1 89 ? 73.562 57.059 9.009 1.00 46.33 88 LEU A C 1
ATOM 646 O O . LEU A 1 89 ? 72.597 56.974 8.254 1.00 45.20 88 LEU A O 1
ATOM 651 N N . LEU A 1 90 ? 74.505 56.111 9.092 1.00 46.06 89 LEU A N 1
ATOM 652 C CA . LEU A 1 90 ? 74.519 54.884 8.262 1.00 45.51 89 LEU A CA 1
ATOM 653 C C . LEU A 1 90 ? 73.835 53.693 8.906 1.00 45.90 89 LEU A C 1
ATOM 654 O O . LEU A 1 90 ? 73.725 53.627 10.113 1.00 45.59 89 LEU A O 1
ATOM 659 N N . GLY A 1 91 ? 73.377 52.757 8.083 1.00 46.13 90 GLY A N 1
ATOM 660 C CA . GLY A 1 91 ? 72.753 51.528 8.563 1.00 45.19 90 GLY A CA 1
ATOM 661 C C . GLY A 1 91 ? 72.826 50.346 7.600 1.00 45.06 90 GLY A C 1
ATOM 662 O O . GLY A 1 91 ? 73.162 50.480 6.422 1.00 42.78 90 GLY A O 1
ATOM 663 N N . ASN A 1 92 ? 72.513 49.174 8.143 1.00 46.71 91 ASN A N 1
ATOM 664 C CA . ASN A 1 92 ? 72.350 47.944 7.381 1.00 47.74 91 ASN A CA 1
ATOM 665 C C . ASN A 1 92 ? 70.961 47.967 6.801 1.00 46.62 91 ASN A C 1
ATOM 666 O O . ASN A 1 92 ? 70.029 47.513 7.434 1.00 47.33 91 ASN A O 1
ATOM 671 N N . GLY A 1 93 ? 70.823 48.545 5.615 1.00 46.97 92 GLY A N 1
ATOM 672 C CA . GLY A 1 93 ? 69.528 48.636 4.935 1.00 47.16 92 GLY A CA 1
ATOM 673 C C . GLY A 1 93 ? 68.577 49.638 5.553 1.00 47.20 92 GLY A C 1
ATOM 674 O O . GLY A 1 93 ? 68.867 50.248 6.592 1.00 46.20 92 GLY A O 1
ATOM 675 N N . SER A 1 94 ? 67.417 49.805 4.920 1.00 48.06 93 SER A N 1
ATOM 676 C CA . SER A 1 94 ? 66.442 50.747 5.435 1.00 48.64 93 SER A CA 1
ATOM 677 C C . SER A 1 94 ? 65.749 50.228 6.713 1.00 48.38 93 SER A C 1
ATOM 678 O O . SER A 1 94 ? 65.419 51.052 7.573 1.00 48.76 93 SER A O 1
ATOM 681 N N . ASP A 1 95 ? 65.601 48.895 6.846 1.00 49.07 94 ASP A N 1
ATOM 682 C CA A ASP A 1 95 ? 64.876 48.280 7.981 0.50 49.19 94 ASP A CA 1
ATOM 683 C CA B ASP A 1 95 ? 64.893 48.258 7.979 0.50 49.32 94 ASP A CA 1
ATOM 684 C C . ASP A 1 95 ? 65.496 48.570 9.341 1.00 48.69 94 ASP A C 1
ATOM 685 O O . ASP A 1 95 ? 64.757 48.797 10.310 1.00 47.89 94 ASP A O 1
ATOM 694 N N . GLU A 1 96 ? 6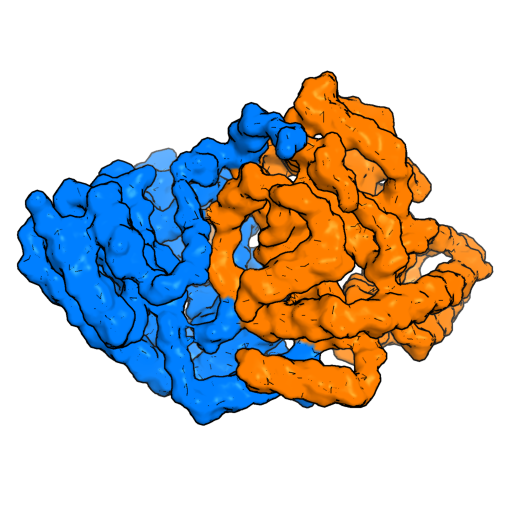6.824 48.553 9.406 1.00 46.54 95 GLU A N 1
ATOM 695 C CA . GLU A 1 96 ? 67.554 48.857 10.632 1.00 48.51 95 GLU A CA 1
ATOM 696 C C . GLU A 1 96 ? 67.276 50.295 11.097 1.00 49.59 95 GLU A C 1
ATOM 697 O O . GLU A 1 96 ? 67.028 50.520 12.283 1.00 50.12 95 GLU A O 1
ATOM 703 N N . ILE A 1 97 ? 67.320 51.233 10.143 1.00 50.38 96 ILE A N 1
ATOM 704 C CA . ILE A 1 97 ? 67.096 52.660 10.396 1.00 50.33 96 ILE A CA 1
ATOM 705 C C . ILE A 1 97 ? 65.645 52.869 10.875 1.00 48.98 96 ILE A C 1
ATOM 706 O O . ILE A 1 97 ? 65.410 53.581 11.845 1.00 47.73 96 ILE A O 1
ATOM 711 N N . ILE A 1 98 ? 64.687 52.253 10.196 1.00 49.13 97 ILE A N 1
ATOM 712 C CA . ILE A 1 98 ? 63.270 52.320 10.627 1.00 50.42 97 ILE A CA 1
ATOM 713 C C . ILE A 1 98 ? 63.114 51.771 12.064 1.00 49.70 97 ILE A C 1
ATOM 714 O O . ILE A 1 98 ? 62.436 52.382 12.901 1.00 50.54 97 ILE A O 1
ATOM 719 N N . SER A 1 99 ? 63.773 50.649 12.344 1.00 49.38 98 SER A N 1
ATOM 720 C CA . SER A 1 99 ? 63.719 50.035 13.670 1.00 49.60 98 SER A CA 1
ATOM 721 C C . SER A 1 99 ? 64.402 50.900 14.729 1.00 48.54 98 SER A C 1
ATOM 722 O O . SER A 1 99 ? 63.891 51.023 15.833 1.00 48.84 98 SER A O 1
ATOM 733 N N . LEU A 1 101 ? 64.717 54.189 14.638 1.00 48.39 100 LEU A N 1
ATOM 734 C CA . LEU A 1 101 ? 63.792 55.317 14.797 1.00 48.57 100 LEU A CA 1
ATOM 735 C C . LEU A 1 101 ? 62.660 54.976 15.729 1.00 47.87 100 LEU A C 1
ATOM 736 O O . LEU A 1 101 ? 62.384 55.723 16.658 1.00 48.45 100 LEU A O 1
ATOM 741 N N . ALA A 1 102 ? 61.964 53.879 15.428 1.00 47.43 101 ALA A N 1
ATOM 742 C CA . ALA A 1 102 ? 60.860 53.407 16.251 1.00 45.83 101 ALA A CA 1
ATOM 743 C C . ALA A 1 102 ? 61.321 53.176 17.691 1.00 46.76 101 ALA A C 1
ATOM 744 O O . ALA A 1 102 ? 60.677 53.639 18.612 1.00 48.40 101 ALA A O 1
ATOM 746 N N . LEU A 1 103 ? 62.460 52.513 17.863 1.00 46.90 102 LEU A N 1
ATOM 747 C CA . LEU A 1 103 ? 62.997 52.223 19.180 1.00 46.77 102 LEU A CA 1
ATOM 748 C C . LEU A 1 103 ? 63.337 53.507 19.956 1.00 47.21 102 LEU A C 1
ATOM 749 O O . LEU A 1 103 ? 62.894 53.664 21.088 1.00 48.81 102 LEU A O 1
ATOM 754 N N . ALA A 1 104 ? 64.015 54.452 19.315 1.00 45.49 103 ALA A N 1
ATOM 755 C CA . ALA A 1 104 ? 64.346 55.748 19.935 1.00 44.78 103 ALA A CA 1
ATOM 756 C C . ALA A 1 104 ? 63.108 56.492 20.441 1.00 43.55 103 ALA A C 1
ATOM 757 O O . ALA A 1 104 ? 63.181 57.203 21.449 1.00 43.02 103 ALA A O 1
ATOM 759 N N . ALA A 1 105 ? 61.987 56.306 19.745 1.00 43.61 104 ALA A N 1
ATOM 760 C CA . ALA A 1 105 ? 60.684 56.903 20.069 1.00 44.09 104 ALA A CA 1
ATOM 761 C C . ALA A 1 105 ? 59.718 55.982 20.849 1.00 44.96 104 ALA A C 1
ATOM 762 O O . ALA A 1 105 ? 58.523 56.318 21.002 1.00 45.25 104 ALA A O 1
ATOM 764 N N . ALA A 1 106 ? 60.210 54.855 21.374 1.00 45.75 105 ALA A N 1
ATOM 765 C CA . ALA A 1 106 ? 59.356 53.854 22.039 1.00 45.35 105 ALA A CA 1
ATOM 766 C C . ALA A 1 106 ? 59.066 54.296 23.466 1.00 47.14 105 ALA A C 1
ATOM 767 O O . ALA A 1 106 ? 59.622 53.774 24.435 1.00 48.62 105 ALA A O 1
ATOM 769 N N . ARG A 1 107 ? 58.210 55.302 23.563 1.00 47.82 106 ARG A N 1
ATOM 770 C CA . ARG A 1 107 ? 57.764 55.887 24.818 1.00 48.04 106 ARG A CA 1
ATOM 771 C C . ARG A 1 107 ? 56.417 55.302 25.111 1.00 48.03 106 ARG A C 1
ATOM 772 O O . ARG A 1 107 ? 55.758 54.826 24.193 1.00 47.88 106 ARG A O 1
ATOM 780 N N . PRO A 1 108 ? 55.970 55.357 26.381 1.00 49.55 107 PRO A N 1
ATOM 781 C CA . PRO A 1 108 ? 54.641 54.790 26.675 1.00 49.38 107 PRO A CA 1
ATOM 782 C C . PRO A 1 108 ? 53.552 55.428 25.810 1.00 50.07 107 PRO A C 1
ATOM 783 O O . PRO A 1 108 ? 53.523 56.646 25.674 1.00 50.30 107 PRO A O 1
ATOM 787 N N . GLY A 1 109 ? 52.741 54.588 25.164 1.00 50.71 108 GLY A N 1
ATOM 788 C CA . GLY A 1 109 ? 51.687 55.039 24.245 1.00 50.19 108 GLY A CA 1
ATOM 789 C C . GLY A 1 109 ? 52.096 55.632 22.892 1.00 50.04 108 GLY A C 1
ATOM 790 O O . GLY A 1 109 ? 51.232 56.129 22.177 1.00 50.97 108 GLY A O 1
ATOM 791 N N . ALA A 1 110 ? 53.384 55.600 22.532 1.00 48.73 109 ALA A N 1
ATOM 792 C CA . ALA A 1 110 ? 53.849 56.171 21.254 1.00 47.89 109 ALA A CA 1
ATOM 793 C C . ALA A 1 110 ? 53.242 55.410 20.082 1.00 47.98 109 ALA A C 1
ATOM 794 O O . ALA A 1 110 ? 53.153 54.182 20.117 1.00 47.65 109 ALA A O 1
ATOM 796 N N . LYS A 1 111 ? 52.836 56.150 19.049 1.00 48.94 110 LYS A N 1
ATOM 797 C CA . LYS A 1 111 ? 52.212 55.578 17.846 1.00 49.03 110 LYS A CA 1
ATOM 798 C C . LYS A 1 111 ? 52.958 56.016 16.599 1.00 46.92 110 LYS A C 1
ATOM 799 O O . LYS A 1 111 ? 53.545 57.105 16.557 1.00 44.62 110 LYS A O 1
ATOM 805 N N . VAL A 1 112 ? 52.920 55.136 15.602 1.00 45.95 111 VAL A N 1
ATOM 806 C CA . VAL A 1 112 ? 53.507 55.358 14.290 1.00 46.87 111 VAL A CA 1
ATOM 807 C C . VAL A 1 112 ? 52.304 55.404 13.358 1.00 45.42 111 VAL A C 1
ATOM 808 O O . VAL A 1 112 ? 51.326 54.639 13.548 1.00 47.54 111 VAL A O 1
ATOM 825 N N . ALA A 1 114 ? 51.173 55.819 9.126 1.00 43.48 113 ALA A N 1
ATOM 826 C CA . ALA A 1 114 ? 51.642 55.759 7.731 1.00 44.77 113 ALA A CA 1
ATOM 827 C C . ALA A 1 114 ? 50.468 55.512 6.828 1.00 45.60 113 ALA A C 1
ATOM 828 O O . ALA A 1 114 ? 49.477 54.933 7.287 1.00 45.88 113 ALA A O 1
ATOM 830 N N . PRO A 1 115 ? 50.528 56.006 5.567 1.00 46.74 114 PRO A N 1
ATOM 831 C CA . PRO A 1 115 ? 49.463 55.652 4.623 1.00 47.72 114 PRO A CA 1
ATOM 832 C C . PRO A 1 115 ? 49.407 54.152 4.295 1.00 47.17 114 PRO A C 1
ATOM 833 O O . PRO A 1 115 ? 50.447 53.476 4.289 1.00 48.37 114 PRO A O 1
ATOM 837 N N . VAL A 1 116 ? 48.216 53.642 4.025 1.00 46.36 115 VAL A N 1
ATOM 838 C CA . VAL A 1 116 ? 48.047 52.239 3.643 1.00 45.65 115 VAL A CA 1
ATOM 839 C C . VAL A 1 116 ? 47.197 52.160 2.375 1.00 46.11 115 VAL A C 1
ATOM 840 O O . VAL A 1 116 ? 46.278 52.987 2.204 1.00 45.41 115 VAL A O 1
ATOM 844 N N . PRO A 1 117 ? 47.513 51.221 1.450 1.00 46.94 116 PRO A N 1
ATOM 845 C CA . PRO A 1 117 ? 48.591 50.220 1.412 1.00 47.56 116 PRO A CA 1
ATOM 846 C C . PRO A 1 117 ? 49.947 50.890 1.297 1.00 47.80 116 PRO A C 1
ATOM 847 O O . PRO A 1 117 ? 50.100 51.842 0.524 1.00 45.85 116 PRO A O 1
ATOM 851 N N . GLY A 1 118 ? 50.911 50.386 2.062 1.00 50.59 117 GLY A N 1
ATOM 852 C CA . GLY A 1 118 ? 52.228 51.030 2.186 1.00 53.31 117 GLY A CA 1
ATOM 853 C C . GLY A 1 118 ? 53.375 50.088 2.459 1.00 55.84 117 GLY A C 1
ATOM 854 O O . GLY A 1 118 ? 53.169 48.882 2.529 1.00 56.90 117 GLY A O 1
ATOM 855 N N . PHE A 1 119 ? 54.578 50.657 2.602 1.00 58.83 118 PHE A N 1
ATOM 856 C CA . PHE A 1 119 ? 55.842 49.883 2.700 1.00 62.53 118 PHE A CA 1
ATOM 857 C C . PHE A 1 119 ? 55.779 48.654 3.601 1.00 67.46 118 PHE A C 1
ATOM 858 O O . PHE A 1 119 ? 55.962 47.532 3.122 1.00 67.90 118 PHE A O 1
ATOM 860 N N . VAL A 1 120 ? 55.444 48.870 4.872 1.00 75.04 119 VAL A N 1
ATOM 861 C CA . VAL A 1 120 ? 55.370 47.792 5.862 1.00 81.73 119 VAL A CA 1
ATOM 862 C C . VAL A 1 120 ? 53.995 47.135 5.702 1.00 84.01 119 VAL A C 1
ATOM 863 O O . VAL A 1 120 ? 53.004 47.619 6.269 1.00 84.92 119 VAL A O 1
ATOM 875 N N . TYR A 1 122 ? 53.112 43.765 6.413 1.00 89.64 121 TYR A N 1
ATOM 876 C CA . TYR A 1 122 ? 52.807 42.766 7.454 1.00 89.36 121 TYR A CA 1
ATOM 877 C C . TYR A 1 122 ? 53.572 43.107 8.741 1.00 89.10 121 TYR A C 1
ATOM 878 O O . TYR A 1 122 ? 54.628 43.757 8.676 1.00 88.76 121 TYR A O 1
ATOM 887 N N . ALA A 1 123 ? 53.040 42.651 9.885 1.00 88.60 122 ALA A N 1
ATOM 888 C CA . ALA A 1 123 ? 53.655 42.830 11.215 1.00 87.92 122 ALA A CA 1
ATOM 889 C C . ALA A 1 123 ? 54.161 44.250 11.438 1.00 87.28 122 ALA A C 1
ATOM 890 O O . ALA A 1 123 ? 55.305 44.422 11.863 1.00 87.20 122 ALA A O 1
ATOM 900 N N . SER A 1 125 ? 53.484 46.915 13.602 1.00 82.80 124 SER A N 1
ATOM 901 C CA . SER A 1 125 ? 53.901 47.213 14.998 1.00 81.88 124 SER A CA 1
ATOM 902 C C . SER A 1 125 ? 55.266 46.543 15.358 1.00 80.06 124 SER A C 1
ATOM 903 O O . SER A 1 125 ? 56.131 47.166 15.991 1.00 78.32 124 SER A O 1
ATOM 906 N N . ALA A 1 126 ? 55.437 45.295 14.900 1.00 79.23 125 ALA A N 1
ATOM 907 C CA . ALA A 1 126 ? 56.688 44.535 15.017 1.00 78.66 125 ALA A CA 1
ATOM 908 C C . ALA A 1 126 ? 57.835 45.229 14.266 1.00 76.24 125 ALA A C 1
ATOM 909 O O . ALA A 1 126 ? 58.959 45.316 14.773 1.00 76.53 125 ALA A O 1
ATOM 911 N N . GLN A 1 127 ? 57.543 45.742 13.070 1.00 73.94 126 GLN A N 1
ATOM 912 C CA . GLN A 1 127 ? 58.547 46.473 12.281 1.00 72.27 126 GLN A CA 1
ATOM 913 C C . GLN A 1 127 ? 58.775 47.926 12.781 1.00 71.14 126 GLN A C 1
ATOM 914 O O . GLN A 1 127 ? 59.697 48.603 12.292 1.00 70.27 126 GLN A O 1
ATOM 920 N N . PHE A 1 128 ? 57.950 48.372 13.752 1.00 69.06 127 PHE A N 1
ATOM 921 C CA . PHE A 1 128 ? 58.066 49.660 14.428 1.00 67.08 127 PHE A CA 1
ATOM 922 C C . PHE A 1 128 ? 58.250 49.495 15.952 1.00 65.36 127 PHE A C 1
ATOM 923 O O . PHE A 1 128 ? 57.554 50.129 16.740 1.00 65.43 127 PHE A O 1
ATOM 931 N N . ALA A 1 129 ? 59.181 48.623 16.353 1.00 63.76 128 ALA A N 1
ATOM 932 C CA . ALA A 1 129 ? 59.576 48.394 17.766 1.00 62.39 128 ALA A CA 1
ATOM 933 C C . ALA A 1 129 ? 58.462 48.292 18.807 1.00 59.31 128 ALA A C 1
ATOM 934 O O . ALA A 1 129 ? 58.617 48.779 19.932 1.00 59.83 128 ALA A O 1
ATOM 936 N N . GLY A 1 130 ? 57.346 47.676 18.429 1.00 57.04 129 GLY A N 1
ATOM 937 C CA . GLY A 1 130 ? 56.186 47.554 19.317 1.00 55.05 129 GLY A CA 1
ATOM 938 C C . GLY A 1 130 ? 55.271 48.770 19.432 1.00 54.59 129 GLY A C 1
ATOM 939 O O . GLY A 1 130 ? 54.261 48.684 20.126 1.00 54.28 129 GLY A O 1
ATOM 940 N N . LEU A 1 131 ? 55.595 49.892 18.771 1.00 53.19 130 LEU A N 1
ATOM 941 C CA . LEU A 1 131 ? 54.733 51.085 18.796 1.00 51.97 130 LEU A CA 1
ATOM 942 C C . LEU A 1 131 ? 53.414 50.730 18.101 1.00 50.64 130 LEU A C 1
ATOM 943 O O . LEU A 1 131 ? 53.408 49.921 17.182 1.00 49.57 130 LEU A O 1
ATOM 948 N N . GLU A 1 132 ? 52.303 51.280 18.587 1.00 50.40 131 GLU A N 1
ATOM 949 C CA . GLU A 1 132 ? 51.004 51.062 17.958 1.00 50.59 131 GLU A CA 1
ATOM 950 C C . GLU A 1 132 ? 51.052 51.660 16.556 1.00 48.92 131 GLU A C 1
ATOM 951 O O . GLU A 1 132 ? 51.497 52.785 16.388 1.00 48.28 131 GLU A O 1
ATOM 957 N N . PHE A 1 133 ? 50.613 50.895 15.565 1.00 48.31 132 PHE A N 1
ATOM 958 C CA . PHE A 1 133 ? 50.592 51.348 14.179 1.00 47.92 132 PHE A CA 1
ATOM 959 C C . PHE A 1 133 ? 49.211 51.863 13.856 1.00 46.65 132 PHE A C 1
ATOM 960 O O . PHE A 1 133 ? 48.239 51.221 14.220 1.00 49.05 132 PHE A O 1
ATOM 968 N N . VAL A 1 134 ? 49.132 53.001 13.167 1.00 45.72 133 VAL A N 1
ATOM 969 C CA . VAL A 1 134 ? 47.845 53.589 12.713 1.00 45.96 133 VAL A CA 1
ATOM 970 C C . VAL A 1 134 ? 47.953 53.774 11.199 1.00 45.75 133 VAL A C 1
ATOM 971 O O . VAL A 1 134 ? 48.719 54.608 10.721 1.00 44.57 133 VAL A O 1
ATOM 975 N N . GLY A 1 135 ? 47.206 52.978 10.445 1.00 45.20 134 GLY A N 1
ATOM 976 C CA . GLY A 1 135 ? 47.243 53.034 8.999 1.00 45.65 134 GLY A CA 1
ATOM 977 C C . GLY A 1 135 ? 46.141 53.922 8.501 1.00 46.39 134 GLY A C 1
ATOM 978 O O . GLY A 1 135 ? 44.978 53.707 8.886 1.00 47.85 134 GLY A O 1
ATOM 979 N N . VAL A 1 136 ? 46.466 54.914 7.667 1.00 45.88 135 VAL A N 1
ATOM 980 C CA . VAL A 1 136 ? 45.412 55.781 7.080 1.00 46.63 135 VAL A CA 1
ATOM 981 C C . VAL A 1 136 ? 45.270 55.409 5.607 1.00 46.22 135 VAL A C 1
ATOM 982 O O . VAL A 1 136 ? 46.249 55.504 4.875 1.00 44.53 135 VAL A O 1
ATOM 986 N N . PRO A 1 137 ? 44.068 54.945 5.178 1.00 46.84 136 PRO A N 1
ATOM 987 C CA . PRO A 1 137 ? 43.911 54.584 3.777 1.00 47.11 136 PRO A CA 1
ATOM 988 C C . PRO A 1 137 ? 44.230 55.706 2.767 1.00 46.91 136 PRO A C 1
ATOM 989 O O . PRO A 1 137 ? 43.850 56.866 2.958 1.00 45.75 136 PRO A O 1
ATOM 993 N N . LEU A 1 138 ? 44.987 55.345 1.736 1.00 47.70 137 LEU A N 1
ATOM 994 C CA . LEU A 1 138 ? 45.183 56.217 0.576 1.00 47.68 137 LEU A CA 1
ATOM 995 C C . LEU A 1 138 ? 43.836 56.236 -0.148 1.00 46.99 137 LEU A C 1
ATOM 996 O O . LEU A 1 138 ? 42.918 55.452 0.183 1.00 45.71 137 LEU A O 1
ATOM 1001 N N . ARG A 1 139 ? 43.690 57.142 -1.106 1.00 47.40 138 ARG A N 1
ATOM 1002 C CA . ARG A 1 139 ? 42.484 57.137 -1.949 1.00 49.58 138 ARG A CA 1
ATOM 1003 C C . ARG A 1 139 ? 42.510 55.896 -2.870 1.00 47.96 138 ARG A C 1
ATOM 1004 O O . ARG A 1 139 ? 43.542 55.231 -2.995 1.00 46.65 138 ARG A O 1
ATOM 1012 N N . ALA A 1 140 ? 41.360 55.575 -3.467 1.00 48.37 139 ALA A N 1
ATOM 1013 C CA . ALA A 1 140 ? 41.213 54.434 -4.388 1.00 48.07 139 ALA A CA 1
ATOM 1014 C C . ALA A 1 140 ? 42.276 54.439 -5.518 1.00 47.91 139 ALA A C 1
ATOM 1015 O O . ALA A 1 140 ? 42.757 53.384 -5.934 1.00 48.59 139 ALA A O 1
ATOM 1017 N N . ASP A 1 141 ? 42.658 55.642 -5.956 1.00 48.01 140 ASP A N 1
ATOM 1018 C CA . ASP A 1 141 ? 43.712 55.853 -6.962 1.00 47.42 140 ASP A CA 1
ATOM 1019 C C . ASP A 1 141 ? 45.127 55.925 -6.363 1.00 46.27 140 ASP A C 1
ATOM 1020 O O . ASP A 1 141 ? 46.055 56.290 -7.062 1.00 45.36 140 ASP A O 1
ATOM 1025 N N . PHE A 1 142 ? 45.261 55.597 -5.074 1.00 45.59 141 PHE A N 1
ATOM 1026 C CA . PHE A 1 142 ? 46.534 55.573 -4.313 1.00 45.97 141 PHE A CA 1
ATOM 1027 C C . PHE A 1 142 ? 47.202 56.913 -4.037 1.00 44.88 141 PHE A C 1
ATOM 1028 O O . PHE A 1 142 ? 48.326 56.944 -3.572 1.00 45.65 141 PHE A O 1
ATOM 1036 N N . THR A 1 143 ? 46.472 58.011 -4.259 1.00 45.86 142 THR A N 1
ATOM 1037 C CA . THR A 1 143 ? 46.939 59.359 -3.954 1.00 45.85 142 THR A CA 1
ATOM 1038 C C . THR A 1 143 ? 46.748 59.550 -2.447 1.00 46.16 142 THR A C 1
ATOM 1039 O O . THR A 1 143 ? 45.882 58.907 -1.822 1.00 45.94 142 THR A O 1
ATOM 1043 N N . LEU A 1 144 ? 47.577 60.413 -1.873 1.00 46.07 143 LEU A N 1
ATOM 1044 C CA . LEU A 1 144 ? 47.547 60.712 -0.451 1.00 46.47 143 LEU A CA 1
ATOM 1045 C C . LEU A 1 144 ? 46.339 61.574 -0.158 1.00 47.24 143 LEU A C 1
ATOM 1046 O O . LEU A 1 144 ? 46.103 62.593 -0.825 1.00 47.83 143 LEU A O 1
ATOM 1051 N N . ASP A 1 145 ? 45.581 61.168 0.851 1.00 50.03 144 ASP A N 1
ATOM 1052 C CA . ASP A 1 145 ? 44.344 61.835 1.235 1.00 50.30 144 ASP A CA 1
ATOM 1053 C C . ASP A 1 145 ? 44.678 62.834 2.342 1.00 50.14 144 ASP A C 1
ATOM 1054 O O . ASP A 1 145 ? 44.666 62.469 3.512 1.00 51.06 144 ASP A O 1
ATOM 1059 N N . ARG A 1 146 ? 44.935 64.092 1.966 1.00 50.93 145 ARG A N 1
ATOM 1060 C CA . ARG A 1 146 ? 45.357 65.143 2.917 1.00 51.67 145 ARG A CA 1
ATOM 1061 C C . ARG A 1 146 ? 44.432 65.286 4.124 1.00 51.86 145 ARG A C 1
ATOM 1062 O O . ARG A 1 146 ? 44.899 65.329 5.254 1.00 52.72 145 ARG A O 1
ATOM 1070 N N . GLY A 1 147 ? 43.134 65.373 3.869 1.00 51.92 146 GLY A N 1
ATOM 1071 C CA . GLY A 1 147 ? 42.136 65.532 4.921 1.00 51.73 146 GLY A CA 1
ATOM 1072 C C . GLY A 1 147 ? 42.075 64.346 5.856 1.00 51.13 146 GLY A C 1
ATOM 1073 O O . GLY A 1 147 ? 41.957 64.531 7.069 1.00 50.81 146 GLY A O 1
ATOM 1074 N N . ALA A 1 148 ? 42.172 63.134 5.291 1.00 50.45 147 ALA A N 1
ATOM 1075 C CA . ALA A 1 148 ? 42.123 61.904 6.086 1.00 49.76 147 ALA A CA 1
ATOM 1076 C C . ALA A 1 148 ? 43.363 61.823 6.981 1.00 49.72 147 ALA A C 1
ATOM 1077 O O . ALA A 1 148 ? 43.240 61.504 8.162 1.00 50.64 147 ALA A O 1
ATOM 1087 N N . LEU A 1 150 ? 45.235 64.399 7.996 1.00 45.66 149 LEU A N 1
ATOM 1088 C CA . LEU A 1 150 ? 45.101 65.457 8.998 1.00 44.54 149 LEU A CA 1
ATOM 1089 C C . LEU A 1 150 ? 44.107 65.105 10.128 1.00 44.12 149 LEU A C 1
ATOM 1090 O O . LEU A 1 150 ? 44.396 65.348 11.299 1.00 44.83 149 LEU A O 1
ATOM 1095 N N . ALA A 1 151 ? 42.970 64.510 9.774 1.00 43.21 150 ALA A N 1
ATOM 1096 C CA . ALA A 1 151 ? 41.974 64.060 10.752 1.00 42.96 150 ALA A CA 1
ATOM 1097 C C . ALA A 1 151 ? 42.524 62.949 11.686 1.00 42.20 150 ALA A C 1
ATOM 1098 O O . ALA A 1 151 ? 42.342 62.997 12.906 1.00 41.96 150 ALA A O 1
ATOM 1100 N N . ALA A 1 152 ? 43.189 61.954 11.104 1.00 41.45 151 ALA A N 1
ATOM 1101 C CA . ALA A 1 152 ? 43.776 60.852 11.872 1.00 42.07 151 ALA A CA 1
ATOM 1102 C C . ALA A 1 152 ? 44.922 61.377 12.772 1.00 42.23 151 ALA A C 1
ATOM 1103 O O . ALA A 1 152 ? 45.082 60.937 13.921 1.00 42.36 151 ALA A O 1
ATOM 1113 N N . ALA A 1 154 ? 45.076 64.451 14.110 1.00 45.09 153 ALA A N 1
ATOM 1114 C CA . ALA A 1 154 ? 44.401 65.137 15.209 1.00 45.42 153 ALA A CA 1
ATOM 1115 C C . ALA A 1 154 ? 43.852 64.168 16.277 1.00 46.37 153 ALA A C 1
ATOM 1116 O O . ALA A 1 154 ? 44.130 64.341 17.478 1.00 45.85 153 ALA A O 1
ATOM 1118 N N . GLU A 1 155 ? 43.145 63.136 15.820 1.00 47.62 154 GLU A N 1
ATOM 1119 C CA A GLU A 1 155 ? 42.524 62.107 16.670 0.50 47.27 154 GLU A CA 1
ATOM 1120 C CA B GLU A 1 155 ? 42.519 62.163 16.728 0.50 47.56 154 GLU A CA 1
ATOM 1121 C C . GLU A 1 155 ? 43.534 61.257 17.444 1.00 47.90 154 GLU A C 1
ATOM 1122 O O . GLU A 1 155 ? 43.393 61.036 18.660 1.00 47.21 154 GLU A O 1
ATOM 1133 N N . HIS A 1 156 ? 44.547 60.757 16.725 1.00 47.16 155 HIS A N 1
ATOM 1134 C CA . HIS A 1 156 ? 45.533 59.818 17.296 1.00 47.15 155 HIS A CA 1
ATOM 1135 C C . HIS A 1 156 ? 46.814 60.364 17.867 1.00 47.65 155 HIS A C 1
ATOM 1136 O O . HIS A 1 156 ? 47.469 59.637 18.620 1.00 48.39 155 HIS A O 1
ATOM 1143 N N . GLN A 1 157 ? 47.223 61.578 17.489 1.00 46.24 156 GLN A N 1
ATOM 1144 C CA . GLN A 1 157 ? 48.450 62.184 18.038 1.00 44.74 156 GLN A CA 1
ATOM 1145 C C . GLN A 1 157 ? 49.654 61.235 17.960 1.00 45.18 156 GLN A C 1
ATOM 1146 O O . GLN A 1 157 ? 50.187 60.807 18.990 1.00 45.34 156 GLN A O 1
ATOM 1152 N N . PRO A 1 158 ? 50.047 60.849 16.731 1.00 45.49 157 PRO A N 1
ATOM 1153 C CA . PRO A 1 158 ? 51.236 59.984 16.601 1.00 43.82 157 PRO A CA 1
ATOM 1154 C C . PRO A 1 158 ? 52.570 60.644 16.948 1.00 44.30 157 PRO A C 1
ATOM 1155 O O . PRO A 1 158 ? 52.699 61.879 16.973 1.00 43.96 157 PRO A O 1
ATOM 1159 N N . ALA A 1 159 ? 53.540 59.782 17.235 1.00 43.46 158 ALA A N 1
ATOM 1160 C CA . ALA A 1 159 ? 54.898 60.180 17.526 1.00 43.25 158 ALA A CA 1
ATOM 1161 C C . ALA A 1 159 ? 55.645 60.325 16.212 1.00 43.50 158 ALA A C 1
ATOM 1162 O O . ALA A 1 159 ? 56.408 61.263 16.059 1.00 42.80 158 ALA A O 1
ATOM 1164 N N . ILE A 1 160 ? 55.433 59.377 15.285 1.00 44.56 159 ILE A N 1
ATOM 1165 C CA . ILE A 1 160 ? 56.097 59.364 13.986 1.00 45.35 159 ILE A CA 1
ATOM 1166 C C . ILE A 1 160 ? 55.124 59.209 12.828 1.00 44.47 159 ILE A C 1
ATOM 1167 O O . ILE A 1 160 ? 54.231 58.385 12.899 1.00 44.06 159 ILE A O 1
ATOM 1172 N N . VAL A 1 161 ? 55.300 60.020 11.779 1.00 44.66 160 VAL A N 1
ATOM 1173 C CA . VAL A 1 161 ? 54.546 59.872 10.525 1.00 44.33 160 VAL A CA 1
ATOM 1174 C C . VAL A 1 161 ? 55.585 59.436 9.475 1.00 43.74 160 VAL A C 1
ATOM 1175 O O . VAL A 1 161 ? 56.599 60.139 9.266 1.00 38.12 160 VAL A O 1
ATOM 1179 N N . TYR A 1 162 ? 55.344 58.269 8.854 1.00 44.17 161 TYR A N 1
ATOM 1180 C CA A TYR A 1 162 ? 56.230 57.692 7.833 0.50 45.56 161 TYR A CA 1
ATOM 1181 C CA B TYR A 1 162 ? 56.259 57.731 7.811 0.50 44.99 161 TYR A CA 1
ATOM 1182 C C . TYR A 1 162 ? 55.583 57.895 6.458 1.00 45.47 161 TYR A C 1
ATOM 1183 O O . TYR A 1 162 ? 54.449 57.511 6.290 1.00 42.90 161 TYR A O 1
ATOM 1200 N N . LEU A 1 163 ? 56.308 58.488 5.500 1.00 45.62 162 LEU A N 1
ATOM 1201 C CA . LEU A 1 163 ? 55.798 58.690 4.136 1.00 45.96 162 LEU A CA 1
ATOM 1202 C C . LEU A 1 163 ? 56.795 58.121 3.130 1.00 45.77 162 LEU A C 1
ATOM 1203 O O . LEU A 1 163 ? 57.873 58.684 2.944 1.00 46.73 162 LEU A O 1
ATOM 1208 N N . ALA A 1 164 ? 56.445 56.995 2.509 1.00 45.72 163 ALA A N 1
ATOM 1209 C CA . ALA A 1 164 ? 57.283 56.366 1.473 1.00 45.86 163 ALA A CA 1
ATOM 1210 C C . ALA A 1 164 ? 57.190 57.216 0.198 1.00 45.37 163 ALA A C 1
ATOM 1211 O O . ALA A 1 164 ? 56.098 57.610 -0.202 1.00 46.14 163 ALA A O 1
ATOM 1213 N N . TYR A 1 165 ? 58.344 57.528 -0.396 1.00 44.70 164 TYR A N 1
ATOM 1214 C CA . TYR A 1 165 ? 58.444 58.429 -1.555 1.00 44.40 164 TYR A CA 1
ATOM 1215 C C . TYR A 1 165 ? 59.508 57.963 -2.582 1.00 44.21 164 TYR A C 1
ATOM 1216 O O . TYR A 1 165 ? 60.650 58.393 -2.499 1.00 42.30 164 TYR A O 1
ATOM 1225 N N . PRO A 1 166 ? 59.120 57.130 -3.582 1.00 43.12 165 PRO A N 1
ATOM 1226 C CA . PRO A 1 166 ? 57.790 56.610 -3.901 1.00 42.59 165 PRO A CA 1
ATOM 1227 C C . PRO A 1 166 ? 57.272 55.497 -2.969 1.00 42.04 165 PRO A C 1
ATOM 1228 O O . PRO A 1 166 ? 58.035 54.839 -2.285 1.00 42.44 165 PRO A O 1
ATOM 1232 N N . ASN A 1 167 ? 55.976 55.239 -3.031 1.00 43.18 166 ASN A N 1
ATOM 1233 C CA . ASN A 1 167 ? 55.336 54.232 -2.190 1.00 44.14 166 ASN A CA 1
ATOM 1234 C C . ASN A 1 167 ? 55.410 52.829 -2.795 1.00 44.09 166 ASN A C 1
ATOM 1235 O O . ASN A 1 167 ? 55.371 52.676 -4.008 1.00 44.55 166 ASN A O 1
ATOM 1240 N N . ASN A 1 168 ? 55.526 51.826 -1.923 1.00 44.72 167 ASN A N 1
ATOM 1241 C CA . ASN A 1 168 ? 55.529 50.395 -2.265 1.00 45.06 167 ASN A CA 1
ATOM 1242 C C . ASN A 1 168 ? 54.241 49.837 -1.632 1.00 44.55 167 ASN A C 1
ATOM 1243 O O . ASN A 1 168 ? 54.056 50.013 -0.442 1.00 44.85 167 ASN A O 1
ATOM 1248 N N . PRO A 1 169 ? 53.388 49.126 -2.397 1.00 43.04 168 PRO A N 1
ATOM 1249 C CA . PRO A 1 169 ? 53.472 48.670 -3.785 1.00 42.36 168 PRO A CA 1
ATOM 1250 C C . PRO A 1 169 ? 52.857 49.544 -4.895 1.00 42.92 168 PRO A C 1
ATOM 1251 O O . PRO A 1 169 ? 52.938 49.155 -6.062 1.00 44.41 168 PRO A O 1
ATOM 1255 N N . THR A 1 170 ? 52.355 50.727 -4.566 1.00 42.12 169 THR A N 1
ATOM 1256 C CA . THR A 1 170 ? 51.601 51.551 -5.516 1.00 41.29 169 THR A CA 1
ATOM 1257 C C . THR A 1 170 ? 52.437 52.335 -6.534 1.00 40.55 169 THR A C 1
ATOM 1258 O O . THR A 1 170 ? 51.933 52.706 -7.587 1.00 41.82 169 THR A O 1
ATOM 1262 N N . GLY A 1 171 ? 53.712 52.586 -6.219 1.00 42.20 170 GLY A N 1
ATOM 1263 C CA . GLY A 1 171 ? 54.665 53.231 -7.114 1.00 40.72 170 GLY A CA 1
ATOM 1264 C C . GLY A 1 171 ? 54.730 54.734 -7.221 1.00 40.94 170 GLY A C 1
ATOM 1265 O O . GLY A 1 171 ? 55.753 55.283 -7.671 1.00 41.49 170 GLY A O 1
ATOM 1266 N N . ASN A 1 172 ? 53.679 55.398 -6.760 1.00 43.18 171 ASN A N 1
ATOM 1267 C CA . ASN A 1 172 ? 53.488 56.830 -6.939 1.00 43.94 171 ASN A CA 1
ATOM 1268 C C . ASN A 1 172 ? 54.207 57.708 -5.925 1.00 45.91 171 ASN A C 1
ATOM 1269 O O . ASN A 1 172 ? 54.478 57.281 -4.790 1.00 46.64 171 ASN A O 1
ATOM 1274 N N . LEU A 1 173 ? 54.522 58.924 -6.385 1.00 45.37 172 LEU A N 1
ATOM 1275 C CA . LEU A 1 173 ? 55.076 59.990 -5.561 1.00 44.62 172 LEU A CA 1
ATOM 1276 C C . LEU A 1 173 ? 53.859 60.743 -5.084 1.00 44.38 172 LEU A C 1
ATOM 1277 O O . LEU A 1 173 ? 53.075 61.228 -5.908 1.00 43.28 172 LEU A O 1
ATOM 1282 N N . PHE A 1 174 ? 53.690 60.837 -3.769 1.00 44.58 173 PHE A N 1
ATOM 1283 C CA . PHE A 1 174 ? 52.554 61.573 -3.202 1.00 44.52 173 PHE A CA 1
ATOM 1284 C C . PHE A 1 174 ? 52.666 63.046 -3.555 1.00 44.92 173 PHE A C 1
ATOM 1285 O O . PHE A 1 174 ? 53.768 63.549 -3.807 1.00 45.18 173 PHE A O 1
ATOM 1293 N N . ASP A 1 175 ? 51.522 63.730 -3.580 1.00 45.50 174 ASP A N 1
ATOM 1294 C CA . ASP A 1 175 ? 51.452 65.164 -3.892 1.00 46.10 174 ASP A CA 1
ATOM 1295 C C . ASP A 1 175 ? 52.331 65.945 -2.915 1.00 45.88 174 ASP A C 1
ATOM 1296 O O . ASP A 1 175 ? 52.066 65.901 -1.726 1.00 45.49 174 ASP A O 1
ATOM 1301 N N . ALA A 1 176 ? 53.342 66.656 -3.432 1.00 45.43 175 ALA A N 1
ATOM 1302 C CA . ALA A 1 176 ? 54.318 67.383 -2.606 1.00 45.59 175 ALA A CA 1
ATOM 1303 C C . ALA A 1 176 ? 53.688 68.403 -1.645 1.00 46.09 175 ALA A C 1
ATOM 1304 O O . ALA A 1 176 ? 54.116 68.496 -0.500 1.00 46.82 175 ALA A O 1
ATOM 1306 N N . ALA A 1 177 ? 52.668 69.129 -2.110 1.00 46.04 176 ALA A N 1
ATOM 1307 C CA . ALA A 1 177 ? 51.926 70.105 -1.289 1.00 46.05 176 ALA A CA 1
ATOM 1308 C C . ALA A 1 177 ? 51.229 69.416 -0.081 1.00 48.23 176 ALA A C 1
ATOM 1309 O O . ALA A 1 177 ? 51.334 69.895 1.076 1.00 49.78 176 ALA A O 1
ATOM 1311 N N . ASP A 1 178 ? 50.512 68.325 -0.353 1.00 46.42 177 ASP A N 1
ATOM 1312 C CA . ASP A 1 178 ? 49.879 67.532 0.712 1.00 45.14 177 ASP A CA 1
ATOM 1313 C C . ASP A 1 178 ? 50.903 67.094 1.770 1.00 44.55 177 ASP A C 1
ATOM 1314 O O . ASP A 1 178 ? 50.623 67.186 2.963 1.00 44.84 177 ASP A O 1
ATOM 1327 N N . GLU A 1 180 ? 53.917 68.513 2.460 1.00 44.72 179 GLU A N 1
ATOM 1328 C CA . GLU A 1 180 ? 54.395 69.703 3.195 1.00 46.18 179 GLU A CA 1
ATOM 1329 C C . GLU A 1 180 ? 53.402 70.112 4.270 1.00 46.19 179 GLU A C 1
ATOM 1330 O O . GLU A 1 180 ? 53.799 70.434 5.380 1.00 46.14 179 GLU A O 1
ATOM 1336 N N . ALA A 1 181 ? 52.115 70.083 3.918 1.00 45.21 180 ALA A N 1
ATOM 1337 C CA . ALA A 1 181 ? 51.035 70.389 4.849 1.00 45.87 180 ALA A CA 1
ATOM 1338 C C . ALA A 1 181 ? 51.082 69.450 6.064 1.00 46.55 180 ALA A C 1
ATOM 1339 O O . ALA A 1 181 ? 50.922 69.886 7.192 1.00 47.25 180 ALA A O 1
ATOM 1341 N N . ILE A 1 182 ? 51.295 68.161 5.797 1.00 47.35 181 ILE A N 1
ATOM 1342 C CA . ILE A 1 182 ? 51.444 67.125 6.824 1.00 46.65 181 ILE A CA 1
ATOM 1343 C C . ILE A 1 182 ? 52.672 67.420 7.695 1.00 46.23 181 ILE A C 1
ATOM 1344 O O . ILE A 1 182 ? 52.560 67.418 8.926 1.00 45.60 181 ILE A O 1
ATOM 1349 N N . VAL A 1 183 ? 53.817 67.709 7.069 1.00 46.20 182 VAL A N 1
ATOM 1350 C CA . VAL A 1 183 ? 55.027 68.059 7.831 1.00 45.81 182 VAL A CA 1
ATOM 1351 C C . VAL A 1 183 ? 54.798 69.272 8.762 1.00 46.18 182 VAL A C 1
ATOM 1352 O O . VAL A 1 183 ? 55.131 69.193 9.946 1.00 47.07 182 VAL A O 1
ATOM 1356 N N . ARG A 1 184 ? 54.193 70.347 8.250 1.00 46.28 183 ARG A N 1
ATOM 1357 C CA . ARG A 1 184 ? 53.903 71.548 9.065 1.00 47.14 183 ARG A CA 1
ATOM 1358 C C . ARG A 1 184 ? 52.893 71.262 10.180 1.00 46.19 183 ARG A C 1
ATOM 1359 O O . ARG A 1 184 ? 53.106 71.672 11.320 1.00 47.26 183 ARG A O 1
ATOM 1367 N N . ALA A 1 185 ? 51.813 70.548 9.845 1.00 45.56 184 ALA A N 1
ATOM 1368 C CA . ALA A 1 185 ? 50.766 70.149 10.812 1.00 45.35 184 ALA A CA 1
ATOM 1369 C C . ALA A 1 185 ? 51.321 69.373 12.012 1.00 45.49 184 ALA A C 1
ATOM 1370 O O . ALA A 1 185 ? 50.894 69.591 13.131 1.00 45.58 184 ALA A O 1
ATOM 1372 N N . ALA A 1 186 ? 52.297 68.499 11.749 1.00 45.95 185 ALA A N 1
ATOM 1373 C CA . ALA A 1 186 ? 52.974 67.682 12.749 1.00 46.78 185 ALA A CA 1
ATOM 1374 C C . ALA A 1 186 ? 53.922 68.472 13.662 1.00 47.32 185 ALA A C 1
ATOM 1375 O O . ALA A 1 186 ? 54.408 67.918 14.657 1.00 47.78 185 ALA A O 1
ATOM 1377 N N . GLN A 1 187 ? 54.215 69.736 13.329 1.00 48.14 186 GLN A N 1
ATOM 1378 C CA . GLN A 1 187 ? 55.053 70.600 14.194 1.00 46.88 186 GLN A CA 1
ATOM 1379 C C . GLN A 1 187 ? 54.340 71.139 15.428 1.00 46.84 186 GLN A C 1
ATOM 1380 O O . GLN A 1 187 ? 55.010 71.627 16.343 1.00 47.34 186 GLN A O 1
ATOM 1386 N N . GLY A 1 188 ? 53.009 71.076 15.451 1.00 45.96 187 GLY A N 1
ATOM 1387 C CA . GLY A 1 188 ? 52.257 71.518 16.608 1.00 46.39 187 GLY A CA 1
ATOM 1388 C C . GLY A 1 188 ? 50.801 71.844 16.412 1.00 46.28 187 GLY A C 1
ATOM 1389 O O . GLY A 1 188 ? 50.004 71.524 17.284 1.00 47.83 187 GLY A O 1
ATOM 1390 N N . SER A 1 189 ? 50.456 72.466 15.283 1.00 46.74 188 SER A N 1
ATOM 1391 C CA . SER A 1 189 ? 49.079 72.915 15.035 1.00 48.60 188 SER A CA 1
ATOM 1392 C C . SER A 1 189 ? 48.013 71.816 15.042 1.00 49.18 188 SER A C 1
ATOM 1393 O O . SER A 1 189 ? 46.894 72.072 15.490 1.00 52.10 188 SER A O 1
ATOM 1396 N N . VAL A 1 190 ? 48.335 70.637 14.497 1.00 48.59 189 VAL A N 1
ATOM 1397 C CA . VAL A 1 190 ? 47.433 69.469 14.494 1.00 47.13 189 VAL A CA 1
ATOM 1398 C C . VAL A 1 190 ? 47.912 68.403 15.476 1.00 46.66 189 VAL A C 1
ATOM 1399 O O . VAL A 1 190 ? 47.099 67.850 16.225 1.00 45.97 189 VAL A O 1
ATOM 1403 N N . CYS A 1 191 ? 49.216 68.108 15.457 1.00 45.31 190 CYS A N 1
ATOM 1404 C CA . CYS A 1 191 ? 49.822 67.116 16.345 1.00 45.03 190 CYS A CA 1
ATOM 1405 C C . CYS A 1 191 ? 51.295 67.418 16.507 1.00 44.95 190 CYS A C 1
ATOM 1406 O O . CYS A 1 191 ? 51.755 68.429 16.002 1.00 44.98 190 CYS A O 1
ATOM 1409 N N . ARG A 1 192 ? 52.011 66.552 17.214 1.00 44.89 191 ARG A N 1
ATOM 1410 C CA . ARG A 1 192 ? 53.430 66.729 17.519 1.00 44.75 191 ARG A CA 1
ATOM 1411 C C . ARG A 1 192 ? 54.196 65.479 17.092 1.00 44.98 191 ARG A C 1
ATOM 1412 O O . ARG A 1 192 ? 54.287 64.531 17.877 1.00 46.05 191 ARG A O 1
ATOM 1420 N N . SER A 1 193 ? 54.741 65.488 15.864 1.00 43.38 192 SER A N 1
ATOM 1421 C CA . SER A 1 193 ? 55.416 64.327 15.274 1.00 43.21 192 SER A CA 1
ATOM 1422 C C . SER A 1 193 ? 56.701 64.570 14.472 1.00 42.30 192 SER A C 1
ATOM 1423 O O . SER A 1 193 ? 56.852 65.600 13.818 1.00 41.57 192 SER A O 1
ATOM 1426 N N . LEU A 1 194 ? 57.590 63.571 14.515 1.00 41.40 193 LEU A N 1
ATOM 1427 C CA . LEU A 1 194 ? 58.724 63.476 13.602 1.00 40.91 193 LEU A CA 1
ATOM 1428 C C . LEU A 1 194 ? 58.149 62.886 12.304 1.00 40.08 193 LEU A C 1
ATOM 1429 O O . LEU A 1 194 ? 57.453 61.865 12.344 1.00 38.67 193 LEU A O 1
ATOM 1434 N N . VAL A 1 195 ? 58.424 63.533 11.170 1.00 39.90 194 VAL A N 1
ATOM 1435 C CA . VAL A 1 195 ? 57.983 63.056 9.852 1.00 41.18 194 VAL A CA 1
ATOM 1436 C C . VAL A 1 195 ? 59.197 62.500 9.121 1.00 41.79 194 VAL A C 1
ATOM 1437 O O . VAL A 1 195 ? 60.264 63.161 9.041 1.00 40.77 194 VAL A O 1
ATOM 1441 N N . VAL A 1 196 ? 59.079 61.250 8.675 1.00 41.92 195 VAL A N 1
ATOM 1442 C CA . VAL A 1 196 ? 60.172 60.569 7.979 1.00 43.33 195 VAL A CA 1
ATOM 1443 C C . VAL A 1 196 ? 59.724 60.297 6.556 1.00 43.82 195 VAL A C 1
ATOM 1444 O O . VAL A 1 196 ? 58.722 59.603 6.348 1.00 42.63 195 VAL A O 1
ATOM 1448 N N . VAL A 1 197 ? 60.448 60.871 5.593 1.00 44.16 196 VAL A N 1
ATOM 1449 C CA . VAL A 1 197 ? 60.208 60.608 4.185 1.00 44.38 196 VAL A CA 1
ATOM 1450 C C . VAL A 1 197 ? 61.196 59.489 3.812 1.00 44.43 196 VAL A C 1
ATOM 1451 O O . VAL A 1 197 ? 62.423 59.670 3.849 1.00 44.17 196 VAL A O 1
ATOM 1455 N N . ASP A 1 198 ? 60.647 58.317 3.489 1.00 44.78 197 ASP A N 1
ATOM 1456 C CA . ASP A 1 198 ? 61.442 57.135 3.106 1.00 45.29 197 ASP A CA 1
ATOM 1457 C C . ASP A 1 198 ? 61.572 57.030 1.568 1.00 44.57 197 ASP A C 1
ATOM 1458 O O . ASP A 1 198 ? 60.628 56.661 0.883 1.00 44.65 197 ASP A O 1
ATOM 1463 N N . GLU A 1 199 ? 62.765 57.321 1.063 1.00 44.47 198 GLU A N 1
ATOM 1464 C CA . GLU A 1 199 ? 63.077 57.264 -0.366 1.00 44.67 198 GLU A CA 1
ATOM 1465 C C . GLU A 1 199 ? 63.859 56.000 -0.779 1.00 44.54 198 GLU A C 1
ATOM 1466 O O . GLU A 1 199 ? 64.534 56.010 -1.801 1.00 41.83 198 GLU A O 1
ATOM 1472 N N . ALA A 1 200 ? 63.716 54.913 -0.012 1.00 45.47 199 ALA A N 1
ATOM 1473 C CA . ALA A 1 200 ? 64.377 53.625 -0.281 1.00 47.16 199 ALA A CA 1
ATOM 1474 C C . ALA A 1 200 ? 64.040 52.995 -1.639 1.00 49.35 199 ALA A C 1
ATOM 1475 O O . ALA A 1 200 ? 64.888 52.310 -2.206 1.00 50.26 199 ALA A O 1
ATOM 1477 N N . TYR A 1 201 ? 62.824 53.233 -2.153 1.00 50.15 200 TYR A N 1
ATOM 1478 C CA . TYR A 1 201 ? 62.391 52.716 -3.478 1.00 51.23 200 TYR A CA 1
ATOM 1479 C C . TYR A 1 201 ? 62.538 53.766 -4.585 1.00 53.52 200 TYR A C 1
ATOM 1480 O O . TYR A 1 201 ? 61.893 53.645 -5.633 1.00 54.45 200 TYR A O 1
ATOM 1489 N N . GLN A 1 202 ? 63.391 54.773 -4.375 1.00 53.65 201 GLN A N 1
ATOM 1490 C CA . GLN A 1 202 ? 63.545 55.870 -5.320 1.00 55.40 201 GLN A CA 1
ATOM 1491 C C . GLN A 1 202 ? 64.802 55.608 -6.135 1.00 55.43 201 GLN A C 1
ATOM 1492 O O . GLN A 1 202 ? 65.883 55.460 -5.547 1.00 56.25 201 GLN A O 1
ATOM 1498 N N . PRO A 1 203 ? 64.671 55.479 -7.476 1.00 55.81 202 PRO A N 1
ATOM 1499 C CA . PRO A 1 203 ? 65.867 55.299 -8.317 1.00 57.09 202 PRO A CA 1
ATOM 1500 C C . PRO A 1 203 ? 66.782 56.539 -8.276 1.00 57.53 202 PRO A C 1
ATOM 1501 O O 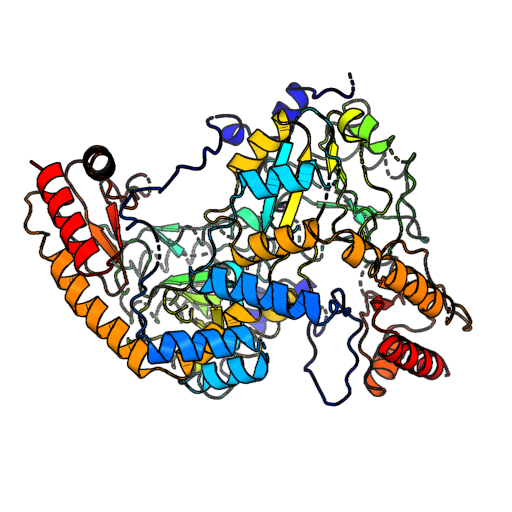. PRO A 1 203 ? 66.313 57.635 -7.935 1.00 58.03 202 PRO A O 1
ATOM 1505 N N . PHE A 1 204 ? 68.063 56.363 -8.612 1.00 58.89 203 PHE A N 1
ATOM 1506 C CA . PHE A 1 204 ? 69.065 57.473 -8.540 1.00 59.79 203 PHE A CA 1
ATOM 1507 C C . PHE A 1 204 ? 68.677 58.692 -9.380 1.00 60.58 203 PHE A C 1
ATOM 1508 O O . PHE A 1 204 ? 67.855 58.573 -10.300 1.00 62.05 203 PHE A O 1
ATOM 1510 N N . ALA A 1 205 ? 69.232 59.855 -9.016 1.00 61.77 204 ALA A N 1
ATOM 1511 C CA . ALA A 1 205 ? 69.047 61.133 -9.755 1.00 62.42 204 ALA A CA 1
ATOM 1512 C C . ALA A 1 205 ? 67.578 61.533 -10.008 1.00 63.19 204 ALA A C 1
ATOM 1513 O O . 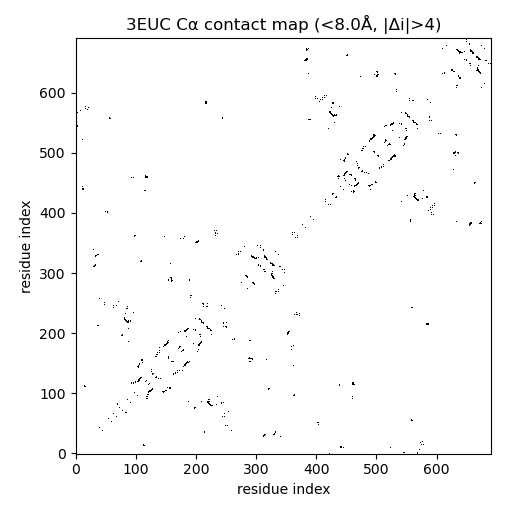ALA A 1 205 ? 67.221 61.972 -11.119 1.00 62.86 204 ALA A O 1
ATOM 1515 N N . GLN A 1 206 ? 66.740 61.359 -8.980 1.00 63.91 205 GLN A N 1
ATOM 1516 C CA . GLN A 1 206 ? 65.297 61.670 -9.061 1.00 64.54 205 GLN A CA 1
ATOM 1517 C C . GLN A 1 206 ? 64.972 62.772 -8.031 1.00 64.05 205 GLN A C 1
ATOM 1518 O O . GLN A 1 206 ? 65.833 63.167 -7.214 1.00 63.37 205 GLN A O 1
ATOM 1524 N N . GLU A 1 207 ? 63.744 63.293 -8.112 1.00 64.13 206 GLU A N 1
ATOM 1525 C CA . GLU A 1 207 ? 63.276 64.334 -7.183 1.00 63.63 206 GLU A CA 1
ATOM 1526 C C . GLU A 1 207 ? 63.279 63.813 -5.714 1.00 62.07 206 GLU A C 1
ATOM 1527 O O . GLU A 1 207 ? 62.533 62.885 -5.364 1.00 62.40 206 GLU A O 1
ATOM 1533 N N . SER A 1 208 ? 64.193 64.381 -4.914 1.00 59.05 207 SER A N 1
ATOM 1534 C CA . SER A 1 208 ? 64.413 64.037 -3.513 1.00 57.06 207 SER A CA 1
ATOM 1535 C C . SER A 1 208 ? 63.943 65.167 -2.569 1.00 55.29 207 SER A C 1
ATOM 1536 O O . SER A 1 208 ? 63.864 66.344 -2.949 1.00 54.41 207 SER A O 1
ATOM 1539 N N . TRP A 1 209 ? 63.634 64.759 -1.338 1.00 53.83 208 TRP A N 1
ATOM 1540 C CA . TRP A 1 209 ? 63.237 65.635 -0.222 1.00 52.21 208 TRP A CA 1
ATOM 1541 C C . TRP A 1 209 ? 64.453 66.085 0.577 1.00 50.05 208 TRP A C 1
ATOM 1542 O O . TRP A 1 209 ? 64.321 66.854 1.514 1.00 48.52 208 TRP A O 1
ATOM 1561 N N . SER A 1 211 ? 66.747 68.235 0.023 1.00 49.42 210 SER A N 1
ATOM 1562 C CA . SER A 1 211 ? 66.857 69.711 0.098 1.00 49.63 210 SER A CA 1
ATOM 1563 C C . SER A 1 211 ? 65.817 70.350 1.054 1.00 48.96 210 SER A C 1
ATOM 1564 O O . SER A 1 211 ? 66.048 71.434 1.582 1.00 49.16 210 SER A O 1
ATOM 1567 N N . ARG A 1 212 ? 64.699 69.664 1.290 1.00 49.02 211 ARG A N 1
ATOM 1568 C CA . ARG A 1 212 ? 63.665 70.132 2.233 1.00 48.30 211 ARG A CA 1
ATOM 1569 C C . ARG A 1 212 ? 64.077 70.034 3.713 1.00 46.95 211 ARG A C 1
ATOM 1570 O O . ARG A 1 212 ? 63.338 70.529 4.569 1.00 44.76 211 ARG A O 1
ATOM 1578 N N . LEU A 1 213 ? 65.225 69.404 4.016 1.00 46.14 212 LEU A N 1
ATOM 1579 C CA . LEU A 1 213 ? 65.785 69.375 5.377 1.00 46.90 212 LEU A CA 1
ATOM 1580 C C . LEU A 1 213 ? 66.074 70.799 5.880 1.00 47.83 212 LEU A C 1
ATOM 1581 O O . LEU A 1 213 ? 65.932 71.068 7.055 1.00 49.36 212 LEU A O 1
ATOM 1586 N N . THR A 1 214 ? 66.502 71.684 4.973 1.00 48.52 213 THR A N 1
ATOM 1587 C CA . THR A 1 214 ? 66.667 73.127 5.219 1.00 47.23 213 THR A CA 1
ATOM 1588 C C . THR A 1 214 ? 65.368 73.856 5.598 1.00 47.38 213 THR A C 1
ATOM 1589 O O . THR A 1 214 ? 65.418 74.890 6.246 1.00 48.21 213 THR A O 1
ATOM 1593 N N . ASP A 1 215 ? 64.219 73.317 5.198 1.00 46.45 214 ASP A N 1
ATOM 1594 C CA . ASP A 1 215 ? 62.919 73.978 5.356 1.00 46.53 214 ASP A CA 1
ATOM 1595 C C . ASP A 1 215 ? 62.023 73.487 6.477 1.00 45.49 214 ASP A C 1
ATOM 1596 O O . ASP A 1 215 ? 61.039 74.169 6.787 1.00 44.59 214 ASP A O 1
ATOM 1601 N N . PHE A 1 216 ? 62.343 72.332 7.079 1.00 43.64 215 PHE A N 1
ATOM 1602 C CA . PHE A 1 216 ? 61.503 71.717 8.113 1.00 43.68 215 PHE A CA 1
ATOM 1603 C C . PHE A 1 216 ? 62.309 71.126 9.259 1.00 43.89 215 PHE A C 1
ATOM 1604 O O . PHE A 1 216 ? 63.159 70.268 9.041 1.00 42.61 215 PHE A O 1
ATOM 1612 N N . GLY A 1 217 ? 62.018 71.571 10.482 1.00 43.87 216 GLY A N 1
ATOM 1613 C CA . GLY A 1 217 ? 62.737 71.102 11.664 1.00 43.01 216 GLY A CA 1
ATOM 1614 C C . GLY A 1 217 ? 62.358 69.735 12.192 1.00 42.64 216 GLY A C 1
ATOM 1615 O O . GLY A 1 217 ? 63.084 69.216 13.022 1.00 39.30 216 GLY A O 1
ATOM 1616 N N . ASN A 1 218 ? 61.214 69.185 11.745 1.00 41.89 217 ASN A N 1
ATOM 1617 C CA . ASN A 1 218 ? 60.722 67.854 12.142 1.00 41.67 217 ASN A CA 1
ATOM 1618 C C . ASN A 1 218 ? 60.753 66.849 10.986 1.00 42.03 217 ASN A C 1
ATOM 1619 O O . ASN A 1 218 ? 59.918 65.940 10.929 1.00 40.83 217 ASN A O 1
ATOM 1624 N N . LEU A 1 219 ? 61.741 66.980 10.097 1.00 40.22 218 LEU A N 1
ATOM 1625 C CA . LEU A 1 219 ? 61.841 66.118 8.934 1.00 39.44 218 LEU A CA 1
ATOM 1626 C C . LEU A 1 219 ? 63.117 65.338 8.931 1.00 39.31 218 LEU A C 1
ATOM 1627 O O . LEU A 1 219 ? 64.198 65.904 9.195 1.00 38.13 218 LEU A O 1
ATOM 1632 N N . LEU A 1 220 ? 63.002 64.044 8.629 1.00 39.65 219 LEU A N 1
ATOM 1633 C CA . LEU A 1 220 ? 64.180 63.193 8.326 1.00 41.15 219 LEU A CA 1
ATOM 1634 C C . LEU A 1 220 ? 63.952 62.552 6.954 1.00 41.16 219 LEU A C 1
ATOM 1635 O O . LEU A 1 220 ? 62.836 62.216 6.597 1.00 39.79 219 LEU A O 1
ATOM 1640 N N . VAL A 1 221 ? 65.024 62.398 6.186 1.00 42.19 220 VAL A N 1
ATOM 1641 C CA . VAL A 1 221 ? 64.977 61.802 4.855 1.00 42.55 220 VAL A CA 1
ATOM 1642 C C . VAL A 1 221 ? 65.897 60.576 4.851 1.00 43.00 220 VAL A C 1
ATOM 1643 O O . VAL A 1 221 ? 67.125 60.693 5.086 1.00 40.85 220 VAL A O 1
ATOM 1655 N N . ARG A 1 223 ? 67.221 57.002 2.749 1.00 45.23 222 ARG A N 1
ATOM 1656 C CA . ARG A 1 223 ? 67.470 56.434 1.444 1.00 46.78 222 ARG A CA 1
ATOM 1657 C C . ARG A 1 223 ? 68.351 55.190 1.605 1.00 45.19 222 ARG A C 1
ATOM 1658 O O . ARG A 1 223 ? 68.761 54.842 2.716 1.00 44.39 222 ARG A O 1
ATOM 1666 N N . THR A 1 224 ? 68.622 54.534 0.479 1.00 45.02 223 THR A N 1
ATOM 1667 C CA . THR A 1 224 ? 69.548 53.402 0.389 1.00 45.64 223 THR A CA 1
ATOM 1668 C C . THR A 1 224 ? 70.440 53.593 -0.840 1.00 45.58 223 THR A C 1
ATOM 1669 O O . THR A 1 224 ? 70.057 54.310 -1.774 1.00 44.18 223 THR A O 1
ATOM 1673 N N . VAL A 1 225 ? 71.619 52.966 -0.816 1.00 46.57 224 VAL A N 1
ATOM 1674 C CA . VAL A 1 225 ? 72.568 52.944 -1.961 1.00 47.64 224 VAL A CA 1
ATOM 1675 C C . VAL A 1 225 ? 72.436 51.565 -2.620 1.00 48.92 224 VAL A C 1
ATOM 1676 O O . VAL A 1 225 ? 72.209 50.565 -1.927 1.00 49.91 224 VAL A O 1
ATOM 1680 N N . SER A 1 226 ? 72.580 51.503 -3.946 1.00 50.69 225 SER A N 1
ATOM 1681 C CA . SER A 1 226 ? 72.489 50.226 -4.681 1.00 51.11 225 SER A CA 1
ATOM 1682 C C . SER A 1 226 ? 73.503 49.204 -4.182 1.00 52.80 225 SER A C 1
ATOM 1683 O O . SER A 1 226 ? 74.619 49.561 -3.802 1.00 53.05 225 SER A O 1
ATOM 1686 N N . LYS A 1 227 ? 73.083 47.942 -4.191 1.00 54.19 226 LYS A N 1
ATOM 1687 C CA . LYS A 1 227 ? 73.944 46.820 -3.818 1.00 55.16 226 LYS A CA 1
ATOM 1688 C C . LYS A 1 227 ? 74.741 46.274 -5.025 1.00 55.37 226 LYS A C 1
ATOM 1689 O O . LYS A 1 227 ? 75.533 45.334 -4.859 1.00 55.86 226 LYS A O 1
ATOM 1695 N N . LEU A 1 228 ? 74.549 46.879 -6.208 1.00 55.35 227 LEU A N 1
ATOM 1696 C CA . LEU A 1 228 ? 75.320 46.586 -7.429 1.00 56.64 227 LEU A CA 1
ATOM 1697 C C . LEU A 1 228 ? 75.316 45.098 -7.856 1.00 58.38 227 LEU A C 1
ATOM 1698 O O . LEU A 1 228 ? 76.354 44.532 -8.243 1.00 58.39 227 LEU A O 1
ATOM 1703 N N . GLY A 1 229 ? 74.128 44.489 -7.769 1.00 59.35 228 GLY A N 1
ATOM 1704 C CA . GLY A 1 229 ? 73.893 43.104 -8.189 1.00 60.26 228 GLY A CA 1
ATOM 1705 C C . GLY A 1 229 ? 74.688 41.976 -7.539 1.00 60.83 228 GLY A C 1
ATOM 1706 O O . GLY A 1 229 ? 74.729 40.871 -8.093 1.00 62.24 228 GLY A O 1
ATOM 1707 N N . LEU A 1 230 ? 75.299 42.232 -6.378 1.00 59.93 229 LEU A N 1
ATOM 1708 C CA . LEU A 1 230 ? 76.106 41.220 -5.655 1.00 59.78 229 LEU A CA 1
ATOM 1709 C C . LEU A 1 230 ? 75.366 40.589 -4.451 1.00 59.18 229 LEU A C 1
ATOM 1710 O O . LEU A 1 230 ? 75.989 39.861 -3.644 1.00 59.47 229 LEU A O 1
ATOM 1715 N N . ALA A 1 231 ? 74.049 40.837 -4.363 1.00 57.20 230 ALA A N 1
ATOM 1716 C CA . ALA A 1 231 ? 73.212 40.388 -3.261 1.00 56.69 230 ALA A CA 1
ATOM 1717 C C . ALA A 1 231 ? 73.720 41.021 -1.953 1.00 54.90 230 ALA A C 1
ATOM 1718 O O . ALA A 1 231 ? 74.580 41.908 -1.978 1.00 55.72 230 ALA A O 1
ATOM 1720 N N . GLY A 1 232 ? 73.174 40.605 -0.825 1.00 53.13 231 GLY A N 1
ATOM 1721 C CA . GLY A 1 232 ? 73.605 41.117 0.458 1.00 52.99 231 GLY A CA 1
ATOM 1722 C C . GLY A 1 232 ? 72.734 42.264 0.932 1.00 52.56 231 GLY A C 1
ATOM 1723 O O . GLY A 1 232 ? 71.558 42.339 0.592 1.00 52.02 231 GLY A O 1
ATOM 1724 N N . ILE A 1 233 ? 73.345 43.164 1.697 1.00 52.90 232 ILE A N 1
ATOM 1725 C CA . ILE A 1 233 ? 72.678 44.277 2.372 1.00 52.90 232 ILE A CA 1
ATOM 1726 C C . ILE A 1 233 ? 73.029 45.607 1.711 1.00 51.96 232 ILE A C 1
ATOM 1727 O O . ILE A 1 233 ? 74.213 45.923 1.559 1.00 52.23 232 ILE A O 1
ATOM 1732 N N . ARG A 1 234 ? 72.006 46.372 1.331 1.00 51.19 233 ARG A N 1
ATOM 1733 C CA . ARG A 1 234 ? 72.187 47.737 0.838 1.00 50.60 233 ARG A CA 1
ATOM 1734 C C . ARG A 1 234 ? 72.554 48.619 2.003 1.00 48.40 233 ARG A C 1
ATOM 1735 O O . ARG A 1 234 ? 72.055 48.404 3.112 1.00 47.97 233 ARG A O 1
ATOM 1743 N N . LEU A 1 235 ? 73.412 49.610 1.760 1.00 46.71 234 LEU A N 1
ATOM 1744 C CA . LEU A 1 235 ? 73.703 50.609 2.787 1.00 46.38 234 LEU A CA 1
ATOM 1745 C C . LEU A 1 235 ? 72.427 51.426 2.910 1.00 45.28 234 LEU A C 1
ATOM 1746 O O . LEU A 1 235 ? 71.854 51.803 1.895 1.00 45.40 234 LEU A O 1
ATOM 1751 N N . GLY A 1 236 ? 71.952 51.614 4.138 1.00 43.40 235 GLY A N 1
ATOM 1752 C CA . GLY A 1 236 ? 70.812 52.481 4.422 1.00 41.77 235 GLY A CA 1
ATOM 1753 C C . GLY A 1 236 ? 71.406 53.726 5.040 1.00 42.02 235 GLY A C 1
ATOM 1754 O O . GLY A 1 236 ? 72.511 53.686 5.622 1.00 39.69 235 GLY A O 1
ATOM 1755 N N . TYR A 1 237 ? 70.723 54.851 4.880 1.00 42.50 236 TYR A N 1
ATOM 1756 C CA . TYR A 1 237 ? 71.147 56.094 5.534 1.00 43.04 236 TYR A CA 1
ATOM 1757 C C . TYR A 1 237 ? 69.989 57.019 5.743 1.00 44.40 236 TYR A C 1
ATOM 1758 O O . TYR A 1 237 ? 68.942 56.880 5.081 1.00 45.08 236 TYR A O 1
ATOM 1767 N N . VAL A 1 238 ? 70.144 57.880 6.747 1.00 43.74 237 VAL A N 1
ATOM 1768 C CA . VAL A 1 238 ? 69.140 58.876 7.097 1.00 43.09 237 VAL A CA 1
ATOM 1769 C C . VAL A 1 238 ? 69.888 60.205 7.265 1.00 42.28 237 VAL A C 1
ATOM 1770 O O . VAL A 1 238 ? 70.983 60.234 7.830 1.00 43.09 237 VAL A O 1
ATOM 1774 N N . ALA A 1 239 ? 69.318 61.269 6.701 1.00 40.92 238 ALA A N 1
ATOM 1775 C CA . ALA A 1 239 ? 69.855 62.600 6.768 1.00 40.70 238 ALA A CA 1
ATOM 1776 C C . ALA A 1 239 ? 68.912 63.514 7.551 1.00 41.14 238 ALA A C 1
ATOM 1777 O O . ALA A 1 239 ? 67.685 63.414 7.437 1.00 41.92 238 ALA A O 1
ATOM 1779 N N . GLY A 1 240 ? 69.493 64.410 8.337 1.00 42.32 239 GLY A N 1
ATOM 1780 C CA . GLY A 1 240 ? 68.696 65.332 9.133 1.00 42.84 239 GLY A CA 1
ATOM 1781 C C . GLY A 1 240 ? 69.515 66.095 10.134 1.00 42.05 239 GLY A C 1
ATOM 1782 O O . GLY A 1 240 ? 70.725 65.965 10.169 1.00 41.61 239 GLY A O 1
ATOM 1783 N N . ASP A 1 241 ? 68.830 66.863 10.971 1.00 42.27 240 ASP A N 1
ATOM 1784 C CA . ASP A 1 241 ? 69.490 67.714 11.939 1.00 42.18 240 ASP A CA 1
ATOM 1785 C C . ASP A 1 241 ? 70.221 66.898 12.998 1.00 42.05 240 ASP A C 1
ATOM 1786 O O . ASP A 1 241 ? 69.722 65.878 13.418 1.00 40.65 240 ASP A O 1
ATOM 1791 N N . PRO A 1 242 ? 71.440 67.329 13.395 1.00 43.12 241 PRO A N 1
ATOM 1792 C CA . PRO A 1 242 ? 72.157 66.650 14.475 1.00 43.02 241 PRO A CA 1
ATOM 1793 C C . PRO A 1 242 ? 71.390 66.453 15.785 1.00 44.19 241 PRO A C 1
ATOM 1794 O O . PRO A 1 242 ? 71.742 65.537 16.503 1.00 45.57 241 PRO A O 1
ATOM 1798 N N . GLN A 1 243 ? 70.382 67.283 16.105 1.00 43.21 242 GLN A N 1
ATOM 1799 C CA . GLN A 1 243 ? 69.588 67.100 17.335 1.00 42.65 242 GLN A CA 1
ATOM 1800 C C . GLN A 1 243 ? 68.699 65.852 17.266 1.00 42.47 242 GLN A C 1
ATOM 1801 O O . GLN A 1 243 ? 68.340 65.277 18.303 1.00 40.80 242 GLN A O 1
ATOM 1807 N N . TRP A 1 244 ? 68.297 65.476 16.053 1.00 43.67 243 TRP A N 1
ATOM 1808 C CA . TRP A 1 244 ? 67.525 64.249 15.844 1.00 42.76 243 TRP A CA 1
ATOM 1809 C C . TRP A 1 244 ? 68.481 63.058 15.753 1.00 42.82 243 TRP A C 1
ATOM 1810 O O . TRP A 1 244 ? 68.356 62.096 16.516 1.00 42.98 243 TRP A O 1
ATOM 1821 N N . LEU A 1 245 ? 69.443 63.138 14.847 1.00 43.18 244 LEU A N 1
ATOM 1822 C CA . LEU A 1 245 ? 70.351 62.009 14.605 1.00 43.03 244 LEU A CA 1
ATOM 1823 C C . LEU A 1 245 ? 71.224 61.587 15.756 1.00 43.63 244 LEU A C 1
ATOM 1824 O O . LEU A 1 245 ? 71.532 60.402 15.863 1.00 43.67 244 LEU A O 1
ATOM 1829 N N . GLU A 1 246 ? 71.635 62.535 16.597 1.00 45.99 245 GLU A N 1
ATOM 1830 C CA . GLU A 1 246 ? 72.477 62.221 17.768 1.00 46.07 245 GLU A CA 1
ATOM 1831 C C . GLU A 1 246 ? 71.757 61.364 18.796 1.00 44.73 245 GLU A C 1
ATOM 1832 O O . GLU A 1 246 ? 72.380 60.548 19.467 1.00 45.65 245 GLU A O 1
ATOM 1838 N N . GLN A 1 247 ? 70.453 61.540 18.891 1.00 43.87 246 GLN A N 1
ATOM 1839 C CA . GLN A 1 247 ? 69.622 60.704 19.731 1.00 45.57 246 GLN A CA 1
ATOM 1840 C C . GLN A 1 247 ? 69.468 59.318 19.088 1.00 46.71 246 GLN A C 1
ATOM 1841 O O . GLN A 1 247 ? 69.744 58.298 19.730 1.00 47.18 246 GLN A O 1
ATOM 1847 N N . LEU A 1 248 ? 69.072 59.301 17.811 1.00 47.54 247 LEU A N 1
ATOM 1848 C CA . LEU A 1 248 ? 68.858 58.058 17.048 1.00 47.58 247 LEU A CA 1
ATOM 1849 C C . LEU A 1 248 ? 70.081 57.108 17.051 1.00 46.61 247 LEU A C 1
ATOM 1850 O O . LEU A 1 248 ? 69.954 55.894 17.176 1.00 44.44 247 LEU A O 1
ATOM 1855 N N . ASP A 1 249 ? 71.272 57.680 17.011 1.00 46.67 248 ASP A N 1
ATOM 1856 C CA . ASP A 1 249 ? 72.504 56.894 17.000 1.00 48.30 248 ASP A CA 1
ATOM 1857 C C . ASP A 1 249 ? 72.794 56.156 18.335 1.00 49.38 248 ASP A C 1
ATOM 1858 O O . ASP A 1 249 ? 73.658 55.285 18.373 1.00 50.60 248 ASP A O 1
ATOM 1863 N N . LYS A 1 250 ? 72.118 56.542 19.420 1.00 48.18 249 LYS A N 1
ATOM 1864 C CA . LYS A 1 250 ? 72.282 55.883 20.715 1.00 48.67 249 LYS A CA 1
ATOM 1865 C C . LYS A 1 250 ? 71.583 54.525 20.813 1.00 48.38 249 LYS A C 1
ATOM 1866 O O . LYS A 1 250 ? 71.898 53.766 21.719 1.00 48.39 249 LYS A O 1
ATOM 1872 N N . VAL A 1 251 ? 70.629 54.238 19.922 1.00 49.27 250 VAL A N 1
ATOM 1873 C CA . VAL A 1 251 ? 69.874 52.974 19.939 1.00 50.80 250 VAL A CA 1
ATOM 1874 C C . VAL A 1 251 ? 70.269 51.995 18.805 1.00 51.97 250 VAL A C 1
ATOM 1875 O O . VAL A 1 251 ? 69.524 51.067 18.503 1.00 52.13 250 VAL A O 1
ATOM 1879 N N . ARG A 1 252 ? 71.444 52.193 18.209 1.00 53.70 251 ARG A N 1
ATOM 1880 C CA . ARG A 1 252 ? 71.991 51.293 17.185 1.00 55.19 251 ARG A CA 1
ATOM 1881 C C . ARG A 1 252 ? 72.176 49.873 17.767 1.00 56.51 251 ARG A C 1
ATOM 1882 O O . ARG A 1 252 ? 72.543 49.758 18.930 1.00 57.68 251 ARG A O 1
ATOM 1890 N N . PRO A 1 253 ? 71.905 48.798 16.986 1.00 57.85 252 PRO A N 1
ATOM 1891 C CA . PRO A 1 253 ? 72.162 47.444 17.520 1.00 57.75 252 PRO A CA 1
ATOM 1892 C C . PRO A 1 253 ? 73.641 47.179 17.832 1.00 58.38 252 PRO A C 1
ATOM 1893 O O . PRO A 1 253 ? 74.497 47.927 17.361 1.00 57.00 252 PRO A O 1
ATOM 1897 N N . PRO A 1 254 ? 73.954 46.092 18.575 1.00 59.58 253 PRO A N 1
ATOM 1898 C CA . PRO A 1 254 ? 75.333 45.795 18.977 1.00 60.50 253 PRO A CA 1
ATOM 1899 C C . PRO A 1 254 ? 76.157 45.144 17.849 1.00 61.12 253 PRO A C 1
ATOM 1900 O O . PRO A 1 254 ? 76.727 44.057 18.004 1.00 62.00 253 PRO A O 1
ATOM 1904 N N . TYR A 1 255 ? 76.222 45.868 16.733 1.00 60.46 254 TYR A N 1
ATOM 1905 C CA . TYR A 1 255 ? 76.938 45.505 15.509 1.00 59.38 254 TYR A CA 1
ATOM 1906 C C . TYR A 1 255 ? 76.910 46.714 14.565 1.00 59.75 254 TYR A C 1
ATOM 1907 O O . TYR A 1 255 ? 75.922 47.471 14.518 1.00 59.88 254 TYR A O 1
ATOM 1916 N N . ASN A 1 256 ? 77.986 46.871 13.815 1.00 60.05 255 ASN A N 1
ATOM 1917 C CA . ASN A 1 256 ? 78.164 47.996 12.892 1.00 60.24 255 ASN A CA 1
ATOM 1918 C C . ASN A 1 256 ? 77.718 47.624 11.459 1.00 59.43 255 ASN A C 1
ATOM 1919 O O . ASN A 1 256 ? 77.137 46.542 11.242 1.00 60.01 255 ASN A O 1
ATOM 1924 N N . VAL A 1 257 ? 77.939 48.536 10.507 1.00 57.67 256 VAL A N 1
ATOM 1925 C CA . VAL A 1 257 ? 77.630 48.299 9.088 1.00 56.70 256 VAL A CA 1
ATOM 1926 C C . VAL A 1 257 ? 78.808 47.500 8.523 1.00 54.55 256 VAL A C 1
ATOM 1927 O O . VAL A 1 257 ? 79.958 47.931 8.650 1.00 54.16 256 VAL A O 1
ATOM 1931 N N . ASN A 1 258 ? 78.522 46.345 7.916 1.00 54.13 257 ASN A N 1
ATOM 1932 C CA . ASN A 1 258 ? 79.595 45.470 7.407 1.00 54.96 257 ASN A CA 1
ATOM 1933 C C . ASN A 1 258 ? 80.427 46.110 6.284 1.00 54.55 257 ASN A C 1
ATOM 1934 O O . ASN A 1 258 ? 79.921 46.938 5.517 1.00 53.94 257 ASN A O 1
ATOM 1939 N N . VAL A 1 259 ? 81.682 45.674 6.198 1.00 53.75 258 VAL A N 1
ATOM 1940 C CA . VAL A 1 259 ? 82.660 46.258 5.287 1.00 53.85 258 VAL A CA 1
ATOM 1941 C C . VAL A 1 259 ? 82.401 46.089 3.792 1.00 53.34 258 VAL A C 1
ATOM 1942 O O . VAL A 1 259 ? 82.868 46.926 3.019 1.00 54.47 258 VAL A O 1
ATOM 1946 N N . LEU A 1 260 ? 81.732 45.007 3.384 1.00 52.33 259 LEU A N 1
ATOM 1947 C CA . LEU A 1 260 ? 81.417 44.796 1.956 1.00 51.99 259 LEU A CA 1
ATOM 1948 C C . LEU A 1 260 ? 80.351 45.790 1.504 1.00 50.98 259 LEU A C 1
ATOM 1949 O O . LEU A 1 260 ? 80.479 46.365 0.430 1.00 51.52 259 LEU A O 1
ATOM 1954 N N . THR A 1 261 ? 79.325 45.986 2.338 1.00 49.63 260 THR A N 1
ATOM 1955 C CA . THR A 1 261 ? 78.241 46.949 2.086 1.00 49.50 260 THR A CA 1
ATOM 1956 C C . THR A 1 261 ? 78.812 48.366 1.963 1.00 49.04 260 THR A C 1
ATOM 1957 O O . THR A 1 261 ? 78.428 49.112 1.069 1.00 49.51 260 THR A O 1
ATOM 1961 N N . GLU A 1 262 ? 79.720 48.706 2.869 1.00 48.45 261 GLU A N 1
ATOM 1962 C CA . GLU A 1 262 ? 80.390 50.002 2.868 1.00 49.33 261 GLU A CA 1
ATOM 1963 C C . GLU A 1 262 ? 81.269 50.198 1.661 1.00 48.11 261 GLU A C 1
ATOM 1964 O O . GLU A 1 262 ? 81.190 51.243 1.042 1.00 49.01 261 GLU A O 1
ATOM 1970 N N . ALA A 1 263 ? 82.091 49.202 1.334 1.00 47.26 262 ALA A N 1
ATOM 1971 C CA . ALA A 1 263 ? 82.950 49.253 0.145 1.00 46.15 262 ALA A CA 1
ATOM 1972 C C . ALA A 1 263 ? 82.125 49.289 -1.148 1.00 46.16 262 ALA A C 1
ATOM 1973 O O . ALA A 1 263 ? 82.472 50.013 -2.082 1.00 46.91 262 ALA A O 1
ATOM 1975 N N . THR A 1 264 ? 81.042 48.515 -1.198 1.00 45.65 263 THR A N 1
ATOM 1976 C CA . THR A 1 264 ? 80.169 48.476 -2.369 1.00 45.54 263 THR A CA 1
ATOM 1977 C C . THR A 1 264 ? 79.440 49.802 -2.569 1.00 46.08 263 THR A C 1
ATOM 1978 O O . THR A 1 264 ? 79.352 50.295 -3.705 1.00 45.47 263 THR A O 1
ATOM 1982 N N . ALA A 1 265 ? 78.918 50.363 -1.471 1.00 45.87 264 ALA A N 1
ATOM 1983 C CA . ALA A 1 265 ? 78.225 51.653 -1.514 1.00 44.83 264 ALA A CA 1
ATOM 1984 C C . ALA A 1 265 ? 79.210 52.738 -1.939 1.00 43.49 264 ALA A C 1
ATOM 1985 O O . ALA A 1 265 ? 78.890 53.567 -2.782 1.00 42.84 264 ALA A O 1
ATOM 1987 N N . LEU A 1 266 ? 80.417 52.712 -1.395 1.00 44.74 265 LEU A N 1
ATOM 1988 C CA . LEU A 1 266 ? 81.419 53.689 -1.793 1.00 45.61 265 LEU A CA 1
ATOM 1989 C C . LEU A 1 266 ? 81.609 53.639 -3.321 1.00 46.90 265 LEU A C 1
ATOM 1990 O O . LEU A 1 266 ? 81.468 54.669 -3.976 1.00 48.26 265 LEU A O 1
ATOM 1995 N N . PHE A 1 267 ? 81.844 52.444 -3.871 1.00 46.21 266 PHE A N 1
ATOM 1996 C CA . PHE A 1 267 ? 82.019 52.236 -5.323 1.00 46.00 266 PHE A CA 1
ATOM 1997 C C . PHE A 1 267 ? 80.828 52.786 -6.131 1.00 45.86 266 PHE A C 1
ATOM 1998 O O . PHE A 1 267 ? 81.016 53.443 -7.156 1.00 45.54 266 PHE A O 1
ATOM 2006 N N . ALA A 1 268 ? 79.616 52.503 -5.669 1.00 45.56 267 ALA A N 1
ATOM 2007 C CA . ALA A 1 268 ? 78.379 53.033 -6.281 1.00 45.31 267 ALA A CA 1
ATOM 2008 C C . ALA A 1 268 ? 78.445 54.560 -6.379 1.00 45.64 267 ALA A C 1
ATOM 2009 O O . ALA A 1 268 ? 78.321 55.124 -7.472 1.00 46.08 267 ALA A O 1
ATOM 2011 N N . LEU A 1 269 ? 78.735 55.193 -5.238 1.00 46.06 268 LEU A N 1
ATOM 2012 C CA . LEU A 1 269 ? 78.848 56.665 -5.115 1.00 45.67 268 LEU A CA 1
ATOM 2013 C C . LEU A 1 269 ? 79.913 57.281 -6.009 1.00 46.71 268 LEU A C 1
ATOM 2014 O O . LEU A 1 269 ? 79.739 58.395 -6.491 1.00 47.21 268 LEU A O 1
ATOM 2019 N N . GLU A 1 270 ? 80.990 56.536 -6.232 1.00 46.51 269 GLU A N 1
ATOM 2020 C CA . GLU A 1 270 ? 82.084 56.936 -7.114 1.00 47.83 269 GLU A CA 1
ATOM 2021 C C . GLU A 1 270 ? 81.840 56.666 -8.612 1.00 47.97 269 GLU A C 1
ATOM 2022 O O . GLU A 1 270 ? 82.713 56.979 -9.429 1.00 48.24 269 GLU A O 1
ATOM 2028 N N . HIS A 1 271 ? 80.700 56.062 -8.969 1.00 48.69 270 HIS A N 1
ATOM 2029 C CA . HIS A 1 271 ? 80.321 55.777 -10.374 1.00 49.03 270 HIS A CA 1
ATOM 2030 C C . HIS A 1 271 ? 78.865 56.178 -10.625 1.00 51.00 270 HIS A C 1
ATOM 2031 O O . HIS A 1 271 ? 78.054 55.389 -11.133 1.00 51.35 270 HIS A O 1
ATOM 2038 N N . VAL A 1 272 ? 78.561 57.429 -10.265 1.00 53.07 271 VAL A N 1
ATOM 2039 C CA . VAL A 1 272 ? 77.220 58.023 -10.420 1.00 54.55 271 VAL A CA 1
ATOM 2040 C C . VAL A 1 272 ? 76.780 58.181 -11.870 1.00 54.66 271 VAL A C 1
ATOM 2041 O O . VAL A 1 272 ? 75.593 58.094 -12.147 1.00 54.62 271 VAL A O 1
ATOM 2045 N N . ALA A 1 273 ? 77.728 58.448 -12.769 1.00 55.93 272 ALA A N 1
ATOM 2046 C CA . ALA A 1 273 ? 77.456 58.538 -14.216 1.00 56.37 272 ALA A CA 1
ATOM 2047 C C . ALA A 1 273 ? 76.891 57.222 -14.741 1.00 56.80 272 ALA A C 1
ATOM 2048 O O . ALA A 1 273 ? 75.892 57.231 -15.475 1.00 58.27 272 ALA A O 1
ATOM 2050 N N . VAL A 1 274 ? 77.517 56.107 -14.343 1.00 56.40 273 VAL A N 1
ATOM 2051 C CA . VAL A 1 274 ? 77.067 54.763 -14.738 1.00 56.44 273 VAL A CA 1
ATOM 2052 C C . VAL A 1 274 ? 75.720 54.428 -14.109 1.00 55.70 273 VAL A C 1
ATOM 2053 O O . VAL A 1 274 ? 74.834 53.923 -14.796 1.00 56.85 273 VAL A O 1
ATOM 2057 N N . LEU A 1 275 ? 75.578 54.708 -12.816 1.00 54.84 274 LEU A N 1
ATOM 2058 C CA . LEU A 1 275 ? 74.309 54.516 -12.106 1.00 54.80 274 LEU A CA 1
ATOM 2059 C C . LEU A 1 275 ? 73.178 55.428 -12.650 1.00 54.46 274 LEU A C 1
ATOM 2060 O O . LEU A 1 275 ? 71.988 55.051 -12.583 1.00 54.74 274 LEU A O 1
ATOM 2065 N N . ASP A 1 276 ? 73.540 56.615 -13.156 1.00 53.90 275 ASP A N 1
ATOM 2066 C CA . ASP A 1 276 ? 72.574 57.503 -13.848 1.00 54.26 275 ASP A CA 1
ATOM 2067 C C . ASP A 1 276 ? 72.125 56.877 -15.160 1.00 53.47 275 ASP A C 1
ATOM 2068 O O . ASP A 1 276 ? 70.949 57.017 -15.536 1.00 53.57 275 ASP A O 1
ATOM 2073 N N . GLU A 1 277 ? 73.057 56.212 -15.851 1.00 53.55 276 GLU A N 1
ATOM 2074 C CA . GLU A 1 277 ? 72.756 55.504 -17.105 1.00 54.45 276 GLU A CA 1
ATOM 2075 C C . GLU A 1 277 ? 71.729 54.406 -16.853 1.00 54.24 276 GLU A C 1
ATOM 2076 O O . GLU A 1 277 ? 70.705 54.385 -17.541 1.00 54.92 276 GLU A O 1
ATOM 2078 N N . GLN A 1 278 ? 71.970 53.562 -15.835 1.00 54.69 277 GLN A N 1
ATOM 2079 C CA A GLN A 1 278 ? 71.042 52.466 -15.476 0.50 54.92 277 GLN A CA 1
ATOM 2080 C CA B GLN A 1 278 ? 71.053 52.461 -15.493 0.50 54.66 277 GLN A CA 1
ATOM 2081 C C . GLN A 1 278 ? 69.646 53.004 -15.215 1.00 54.36 277 GLN A C 1
ATOM 2082 O O . GLN A 1 278 ? 68.668 52.496 -15.772 1.00 55.78 277 GLN A O 1
ATOM 2093 N N . ALA A 1 279 ? 69.569 54.036 -14.369 1.00 53.38 278 ALA A N 1
ATOM 2094 C CA . ALA A 1 279 ? 68.296 54.709 -14.004 1.00 53.16 278 ALA A CA 1
ATOM 2095 C C . ALA A 1 279 ? 67.520 55.178 -15.229 1.00 51.29 278 ALA A C 1
ATOM 2096 O O . ALA A 1 279 ? 66.308 55.010 -15.290 1.00 52.16 278 ALA A O 1
ATOM 2098 N N . ALA A 1 280 ? 68.235 55.729 -16.207 1.00 50.44 279 ALA A N 1
ATOM 2099 C CA . ALA A 1 280 ? 67.633 56.179 -17.461 1.00 49.58 279 ALA A CA 1
ATOM 2100 C C . ALA A 1 280 ? 67.123 54.999 -18.287 1.00 48.47 279 ALA A C 1
ATOM 2101 O O . ALA A 1 280 ? 66.020 55.065 -18.839 1.00 47.98 279 ALA A O 1
ATOM 2103 N N . GLN A 1 281 ? 67.923 53.933 -18.359 1.00 48.17 280 GLN A N 1
ATOM 2104 C CA . GLN A 1 281 ? 67.551 52.720 -19.106 1.00 49.28 280 GLN A CA 1
ATOM 2105 C C . GLN A 1 281 ? 66.311 52.064 -18.465 1.00 50.11 280 GLN A C 1
ATOM 2106 O O . GLN A 1 281 ? 65.391 51.643 -19.175 1.00 51.48 280 GLN A O 1
ATOM 2108 N N . LEU A 1 282 ? 66.269 52.035 -17.135 1.00 51.11 281 LEU A N 1
ATOM 2109 C CA . LEU A 1 282 ? 65.108 51.496 -16.410 1.00 51.88 281 LEU A CA 1
ATOM 2110 C C . LEU A 1 282 ? 63.839 52.339 -16.600 1.00 51.35 281 LEU A C 1
ATOM 2111 O O . LEU A 1 282 ? 62.737 51.791 -16.674 1.00 51.59 281 LEU A O 1
ATOM 2116 N N . ARG A 1 283 ? 64.008 53.659 -16.673 1.00 51.71 282 ARG A N 1
ATOM 2117 C CA . ARG A 1 283 ? 62.903 54.593 -16.917 1.00 50.86 282 ARG A CA 1
ATOM 2118 C C . ARG A 1 283 ? 62.270 54.322 -18.297 1.00 48.74 282 ARG A C 1
ATOM 2119 O O . ARG A 1 283 ? 61.041 54.271 -18.412 1.00 47.99 282 ARG A O 1
ATOM 2127 N N . ALA A 1 284 ? 63.113 54.152 -19.321 1.00 46.76 283 ALA A N 1
ATOM 2128 C CA . ALA A 1 284 ? 62.667 53.815 -20.673 1.00 46.95 283 ALA A CA 1
ATOM 2129 C C . ALA A 1 284 ? 61.947 52.457 -20.694 1.00 46.24 283 ALA A C 1
ATOM 2130 O O . ALA A 1 284 ? 60.839 52.341 -21.251 1.00 46.67 283 ALA A O 1
ATOM 2132 N N . GLU A 1 285 ? 62.558 51.452 -20.059 1.00 45.37 284 GLU A N 1
ATOM 2133 C CA . GLU A 1 285 ? 61.955 50.114 -19.938 1.00 45.16 284 GLU A CA 1
ATOM 2134 C C . GLU A 1 285 ? 60.652 50.107 -19.151 1.00 43.78 284 GLU A C 1
ATOM 2135 O O . GLU A 1 285 ? 59.709 49.432 -19.554 1.00 44.73 284 GLU A O 1
ATOM 2141 N N . ARG A 1 286 ? 60.595 50.843 -18.046 1.00 43.42 285 ARG A N 1
ATOM 2142 C CA . ARG A 1 286 ? 59.344 50.969 -17.262 1.00 43.88 285 ARG A CA 1
ATOM 2143 C C . ARG A 1 286 ? 58.220 51.503 -18.127 1.00 43.39 285 ARG A C 1
ATOM 2144 O O . ARG A 1 286 ? 57.104 51.031 -18.015 1.00 44.70 285 ARG A O 1
ATOM 2152 N N . SER A 1 287 ? 58.517 52.485 -18.977 1.00 43.66 286 SER A N 1
ATOM 2153 C CA . SER A 1 287 ? 57.512 53.050 -19.894 1.00 43.94 286 SER A CA 1
ATOM 2154 C C . SER A 1 287 ? 56.996 52.015 -20.878 1.00 44.05 286 SER A C 1
ATOM 2155 O O . SER A 1 287 ? 55.785 51.907 -21.059 1.00 43.66 286 SER A O 1
ATOM 2158 N N . ARG A 1 288 ? 57.903 51.243 -21.485 1.00 44.07 287 ARG A N 1
ATOM 2159 C CA . ARG A 1 288 ? 57.512 50.189 -22.433 1.00 45.38 287 ARG A CA 1
ATOM 2160 C C . ARG A 1 288 ? 56.652 49.117 -21.779 1.00 43.62 287 ARG A C 1
ATOM 2161 O O . ARG A 1 288 ? 55.631 48.702 -22.346 1.00 43.74 287 ARG A O 1
ATOM 2169 N N . VAL A 1 289 ? 57.032 48.711 -20.567 1.00 41.89 288 VAL A N 1
ATOM 2170 C CA . VAL A 1 289 ? 56.260 47.717 -19.816 1.00 41.02 288 VAL A CA 1
ATOM 2171 C C . VAL A 1 289 ? 54.894 48.310 -19.461 1.00 40.60 288 VAL A C 1
ATOM 2172 O O . VAL A 1 289 ? 53.886 47.672 -19.700 1.00 40.85 288 VAL A O 1
ATOM 2176 N N . ALA A 1 290 ? 54.858 49.547 -18.966 1.00 41.38 289 ALA A N 1
ATOM 2177 C CA . ALA A 1 290 ? 53.567 50.216 -18.612 1.00 41.26 289 ALA A CA 1
ATOM 2178 C C . ALA A 1 290 ? 52.644 50.368 -19.814 1.00 41.46 289 ALA A C 1
ATOM 2179 O O . ALA A 1 290 ? 51.450 50.059 -19.726 1.00 41.90 289 ALA A O 1
ATOM 2181 N N . GLU A 1 291 ? 53.206 50.814 -20.938 1.00 42.08 290 GLU A N 1
ATOM 2182 C CA . GLU A 1 291 ? 52.453 50.978 -22.197 1.00 43.31 290 GLU A CA 1
ATOM 2183 C C . GLU A 1 291 ? 51.889 49.640 -22.700 1.00 43.05 290 GLU A C 1
ATOM 2184 O O . GLU A 1 291 ? 50.730 49.566 -23.125 1.00 42.86 290 GLU A O 1
ATOM 2190 N N . GLY A 1 292 ? 52.713 48.596 -22.645 1.00 43.22 291 GLY A N 1
ATOM 2191 C CA . GLY A 1 292 ? 52.317 47.253 -23.050 1.00 43.25 291 GLY A CA 1
ATOM 2192 C C . GLY A 1 292 ? 51.163 46.698 -22.234 1.00 43.36 291 GLY A C 1
ATOM 2193 O O . GLY A 1 292 ? 50.218 46.155 -22.792 1.00 43.91 291 GLY A O 1
ATOM 2202 N N . ALA A 1 294 ? 49.076 48.520 -20.322 1.00 44.81 293 ALA A N 1
ATOM 2203 C CA . ALA A 1 294 ? 48.002 49.502 -20.445 1.00 44.52 293 ALA A CA 1
ATOM 2204 C C . ALA A 1 294 ? 47.169 49.327 -21.706 1.00 45.96 293 ALA A C 1
ATOM 2205 O O . ALA A 1 294 ? 45.974 49.602 -21.681 1.00 46.52 293 ALA A O 1
ATOM 2207 N N . ALA A 1 295 ? 47.777 48.809 -22.782 1.00 46.59 294 ALA A N 1
ATOM 2208 C CA . ALA A 1 295 ? 47.063 48.570 -24.044 1.00 46.14 294 ALA A CA 1
ATOM 2209 C C . ALA A 1 295 ? 45.953 47.509 -23.957 1.00 46.49 294 ALA A C 1
ATOM 2210 O O . ALA A 1 295 ? 45.189 47.373 -24.908 1.00 48.87 294 ALA A O 1
ATOM 2212 N N . HIS A 1 296 ? 45.835 46.779 -22.845 1.00 45.84 295 HIS A N 1
ATOM 2213 C CA . HIS A 1 296 ? 44.827 45.708 -22.712 1.00 46.16 295 HIS A CA 1
ATOM 2214 C C . HIS A 1 296 ? 43.513 46.094 -22.037 1.00 46.33 295 HIS A C 1
ATOM 2215 O O . HIS A 1 296 ? 43.460 46.984 -21.191 1.00 46.47 295 HIS A O 1
ATOM 2222 N N . GLY A 1 297 ? 42.472 45.366 -22.430 1.00 47.11 296 GLY A N 1
ATOM 2223 C CA . GLY A 1 297 ? 41.131 45.490 -21.915 1.00 47.44 296 GLY A CA 1
ATOM 2224 C C . GLY A 1 297 ? 41.009 45.161 -20.435 1.00 46.73 296 GLY A C 1
ATOM 2225 O O . GLY A 1 297 ? 41.331 44.047 -20.010 1.00 47.16 296 GLY A O 1
ATOM 2226 N N . GLY A 1 298 ? 40.542 46.139 -19.657 1.00 45.16 297 GLY A N 1
ATOM 2227 C CA . GLY A 1 298 ? 40.304 45.959 -18.238 1.00 43.78 297 GLY A CA 1
ATOM 2228 C C . GLY A 1 298 ? 41.480 46.113 -17.315 1.00 43.55 297 GLY A C 1
ATOM 2229 O O . GLY A 1 298 ? 41.307 45.882 -16.127 1.00 44.19 297 GLY A O 1
ATOM 2230 N N . VAL A 1 299 ? 42.636 46.527 -17.853 1.00 41.67 298 VAL A N 1
ATOM 2231 C CA . VAL A 1 299 ? 43.852 46.764 -17.099 1.00 42.51 298 VAL A CA 1
ATOM 2232 C C . VAL A 1 299 ? 44.031 48.262 -16.824 1.00 42.67 298 VAL A C 1
ATOM 2233 O O . VAL A 1 299 ? 43.807 49.105 -17.711 1.00 44.70 298 VAL A O 1
ATOM 2237 N N . THR A 1 300 ? 44.362 48.571 -15.571 1.00 42.52 299 THR A N 1
ATOM 2238 C CA . THR A 1 300 ? 44.710 49.910 -15.123 1.00 42.16 299 THR A CA 1
ATOM 2239 C C . THR A 1 300 ? 46.140 49.799 -14.636 1.00 42.52 299 THR A C 1
ATOM 2240 O O . THR A 1 300 ? 46.402 49.075 -13.679 1.00 43.41 299 THR A O 1
ATOM 2244 N N . VAL A 1 301 ? 47.056 50.500 -15.294 1.00 42.87 300 VAL A N 1
ATOM 2245 C CA . VAL A 1 301 ? 48.458 50.568 -14.845 1.00 41.59 300 VAL A CA 1
ATOM 2246 C C . VAL A 1 301 ? 48.551 51.873 -14.053 1.00 41.86 300 VAL A C 1
ATOM 2247 O O . VAL A 1 301 ? 48.297 52.938 -14.602 1.00 44.41 300 VAL A O 1
ATOM 2251 N N . PHE A 1 302 ? 48.873 51.795 -12.769 1.00 40.95 301 PHE A N 1
ATOM 2252 C CA . PHE A 1 302 ? 48.905 52.992 -11.916 1.00 42.18 301 PHE A CA 1
ATOM 2253 C C . PHE A 1 302 ? 50.227 53.759 -12.083 1.00 41.86 301 PHE A C 1
ATOM 2254 O O . PHE A 1 302 ? 51.232 53.131 -12.382 1.00 42.80 301 PHE A O 1
ATOM 2262 N N . PRO A 1 303 ? 50.223 55.104 -11.920 1.00 42.17 302 PRO A N 1
ATOM 2263 C CA . PRO A 1 303 ? 51.449 55.916 -12.096 1.00 42.28 302 PRO A CA 1
ATOM 2264 C C . PRO A 1 303 ? 52.588 55.454 -11.200 1.00 41.49 302 PRO A C 1
ATOM 2265 O O . PRO A 1 303 ? 52.324 55.103 -10.040 1.00 40.52 302 PRO A O 1
ATOM 2269 N N . SER A 1 304 ? 53.815 55.430 -11.736 1.00 41.61 303 SER A N 1
ATOM 2270 C CA . SER A 1 304 ? 54.994 54.969 -10.994 1.00 41.04 303 SER A CA 1
ATOM 2271 C C . SER A 1 304 ? 56.276 55.759 -11.230 1.00 41.91 303 SER A C 1
ATOM 2272 O O . SER A 1 304 ? 56.611 56.051 -12.368 1.00 41.39 303 SER A O 1
ATOM 2275 N N . ALA A 1 305 ? 56.984 56.048 -10.132 1.00 43.24 304 ALA A N 1
ATOM 2276 C CA . ALA A 1 305 ? 58.327 56.646 -10.133 1.00 43.99 304 ALA A CA 1
ATOM 2277 C C . ALA A 1 305 ? 59.353 55.640 -9.587 1.00 44.18 304 ALA A C 1
ATOM 2278 O O . ALA A 1 305 ? 60.493 56.031 -9.303 1.00 46.10 304 ALA A O 1
ATOM 2280 N N . ALA A 1 306 ? 58.977 54.361 -9.466 1.00 42.69 305 ALA A N 1
ATOM 2281 C CA . ALA A 1 306 ? 59.817 53.301 -8.896 1.00 44.50 305 ALA A CA 1
ATOM 2282 C C . ALA A 1 306 ? 60.303 52.310 -9.974 1.00 44.33 305 ALA A C 1
ATOM 2283 O O . ALA A 1 306 ? 59.961 52.470 -11.123 1.00 44.77 305 ALA A O 1
ATOM 2285 N N . ASN A 1 307 ? 61.074 51.287 -9.581 1.00 44.52 306 ASN A N 1
ATOM 2286 C CA A ASN A 1 307 ? 61.523 50.231 -10.507 0.50 44.63 306 ASN A CA 1
ATOM 2287 C CA B ASN A 1 307 ? 61.533 50.210 -10.484 0.50 44.75 306 ASN A CA 1
ATOM 2288 C C . ASN A 1 307 ? 60.475 49.102 -10.667 1.00 44.78 306 ASN A C 1
ATOM 2289 O O . ASN A 1 307 ? 60.794 48.002 -11.101 1.00 44.95 306 ASN A O 1
ATOM 2298 N N . PHE A 1 308 ? 59.221 49.391 -10.314 1.00 44.09 307 PHE A N 1
ATOM 2299 C CA . PHE A 1 308 ? 58.104 48.459 -10.418 1.00 43.74 307 PHE A CA 1
ATOM 2300 C C . PHE A 1 308 ? 56.839 49.214 -10.796 1.00 43.20 307 PHE A C 1
ATOM 2301 O O . PHE A 1 308 ? 56.779 50.441 -10.677 1.00 42.87 307 PHE A O 1
ATOM 2309 N N . LEU A 1 309 ? 55.851 48.444 -11.230 1.00 42.18 308 LEU A N 1
ATOM 2310 C CA . LEU A 1 309 ? 54.551 48.920 -11.653 1.00 42.71 308 LEU A CA 1
ATOM 2311 C C . LEU A 1 309 ? 53.486 48.062 -10.982 1.00 42.94 308 LEU A C 1
ATOM 2312 O O . LEU A 1 309 ? 53.648 46.840 -10.922 1.00 43.12 308 LEU A O 1
ATOM 2317 N N . LEU A 1 310 ? 52.449 48.720 -10.463 1.00 42.44 309 LEU A N 1
ATOM 2318 C CA . LEU A 1 310 ? 51.271 48.088 -9.917 1.00 41.86 309 LEU A CA 1
ATOM 2319 C C . LEU A 1 310 ? 50.225 48.213 -11.016 1.00 41.87 309 LEU A C 1
ATOM 2320 O O . LEU A 1 310 ? 50.090 49.287 -11.600 1.00 41.83 309 LEU A O 1
ATOM 2325 N N . ALA A 1 311 ? 49.474 47.139 -11.255 1.00 40.65 310 ALA A N 1
ATOM 2326 C CA . ALA A 1 311 ? 48.401 47.122 -12.232 1.00 40.97 310 ALA A CA 1
ATOM 2327 C C . ALA A 1 311 ? 47.207 46.349 -11.698 1.00 41.36 310 ALA A C 1
ATOM 2328 O O . ALA A 1 311 ? 47.403 45.300 -11.070 1.00 40.22 310 ALA A O 1
ATOM 2330 N N . ARG A 1 312 ? 46.005 46.912 -11.864 1.00 41.88 311 ARG A N 1
ATOM 2331 C CA A ARG A 1 312 ? 44.761 46.217 -11.537 0.50 41.72 311 ARG A CA 1
ATOM 2332 C CA B ARG A 1 312 ? 44.781 46.204 -11.530 0.50 42.12 311 ARG A CA 1
ATOM 2333 C C . ARG A 1 312 ? 44.343 45.499 -12.818 1.00 42.70 311 ARG A C 1
ATOM 2334 O O . ARG A 1 312 ? 44.342 46.104 -13.890 1.00 41.86 311 ARG A O 1
ATOM 2349 N N . VAL A 1 313 ? 43.980 44.218 -12.701 1.00 43.79 312 VAL A N 1
ATOM 2350 C CA . VAL A 1 313 ? 43.516 43.385 -13.814 1.00 42.83 312 VAL A CA 1
ATOM 2351 C C . VAL A 1 313 ? 42.113 42.828 -13.477 1.00 43.11 312 VAL A C 1
ATOM 2352 O O . VAL A 1 313 ? 41.647 42.961 -12.337 1.00 41.92 312 VAL A O 1
ATOM 2356 N N . PRO A 1 314 ? 41.382 42.286 -14.476 1.00 43.89 313 PRO A N 1
ATOM 2357 C CA . PRO A 1 314 ? 40.073 41.692 -14.143 1.00 42.87 313 PRO A CA 1
ATOM 2358 C C . PRO A 1 314 ? 40.087 40.612 -13.041 1.00 43.69 313 PRO A C 1
ATOM 2359 O O . PRO A 1 314 ? 39.208 40.619 -12.169 1.00 44.33 313 PRO A O 1
ATOM 2363 N N . ASP A 1 315 ? 41.094 39.735 -13.083 1.00 43.08 314 ASP A N 1
ATOM 2364 C CA . ASP A 1 315 ? 41.241 38.629 -12.138 1.00 42.80 314 ASP A CA 1
ATOM 2365 C C . ASP A 1 315 ? 42.706 38.358 -11.823 1.00 41.67 314 ASP A C 1
ATOM 2366 O O . ASP A 1 315 ? 43.360 37.578 -12.535 1.00 41.40 314 ASP A O 1
ATOM 2371 N N . ALA A 1 316 ? 43.203 38.957 -10.733 1.00 42.35 315 ALA A N 1
ATOM 2372 C CA . ALA A 1 316 ? 44.632 38.835 -10.339 1.00 41.97 315 ALA A CA 1
ATOM 2373 C C . ALA A 1 316 ? 45.116 37.412 -10.039 1.00 42.45 315 ALA A C 1
ATOM 2374 O O . ALA A 1 316 ? 46.209 37.011 -10.494 1.00 42.84 315 ALA A O 1
ATOM 2376 N N . ALA A 1 317 ? 44.309 36.656 -9.279 1.00 43.74 316 ALA A N 1
ATOM 2377 C CA . ALA A 1 317 ? 44.612 35.261 -8.920 1.00 43.47 316 ALA A CA 1
ATOM 2378 C C . ALA A 1 317 ? 44.800 34.411 -10.182 1.00 43.95 316 ALA A C 1
ATOM 2379 O O . ALA A 1 317 ? 45.794 33.692 -10.322 1.00 43.27 316 ALA A O 1
ATOM 2381 N N . GLN A 1 318 ? 43.883 34.583 -11.126 1.00 44.72 317 GLN A N 1
ATOM 2382 C CA . GLN A 1 318 ? 43.898 33.870 -12.407 1.00 46.10 317 GLN A CA 1
ATOM 2383 C C . GLN A 1 318 ? 45.096 34.284 -13.261 1.00 45.61 317 GLN A C 1
ATOM 2384 O O . GLN A 1 318 ? 45.836 33.424 -13.758 1.00 46.14 317 GLN A O 1
ATOM 2390 N N . THR A 1 319 ? 45.307 35.594 -13.389 1.00 44.09 318 THR A N 1
ATOM 2391 C CA . THR A 1 319 ? 46.445 36.134 -14.150 1.00 44.00 318 THR A CA 1
ATOM 2392 C C . THR A 1 319 ? 47.778 35.660 -13.562 1.00 42.89 318 THR A C 1
ATOM 2393 O O . THR A 1 319 ? 48.632 35.255 -14.320 1.00 41.43 318 THR A O 1
ATOM 2397 N N . PHE A 1 320 ? 47.910 35.661 -12.232 1.00 43.27 319 PHE A N 1
ATOM 2398 C CA . PHE A 1 320 ? 49.115 35.166 -11.536 1.00 43.29 319 PHE A CA 1
ATOM 2399 C C . PHE A 1 320 ? 49.483 33.734 -11.927 1.00 43.18 319 PHE A C 1
ATOM 2400 O O . PHE A 1 320 ? 50.642 33.437 -12.231 1.00 44.10 319 PHE A O 1
ATOM 2408 N N . ASP A 1 321 ? 48.494 32.852 -11.847 1.00 43.40 320 ASP A N 1
ATOM 2409 C CA . ASP A 1 321 ? 48.660 31.442 -12.179 1.00 43.65 320 ASP A CA 1
ATOM 2410 C C . ASP A 1 321 ? 48.984 31.225 -13.637 1.00 42.44 320 ASP A C 1
ATOM 2411 O O . ASP A 1 321 ? 49.859 30.426 -13.946 1.00 41.79 320 ASP A O 1
ATOM 2416 N N . ARG A 1 322 ? 48.289 31.942 -14.513 1.00 42.19 321 ARG A N 1
ATOM 2417 C CA . ARG A 1 322 ? 48.527 31.865 -15.947 1.00 43.23 321 ARG A CA 1
ATOM 2418 C C . ARG A 1 322 ? 49.909 32.360 -16.318 1.00 42.66 321 ARG A C 1
ATOM 2419 O O . ARG A 1 322 ? 50.529 31.766 -17.181 1.00 44.00 321 ARG A O 1
ATOM 2427 N N . LEU A 1 323 ? 50.411 33.392 -15.631 1.00 42.05 322 LEU A N 1
ATOM 2428 C CA . LEU A 1 323 ? 51.774 33.886 -15.847 1.00 43.20 322 LEU A CA 1
ATOM 2429 C C . LEU A 1 323 ? 52.800 32.857 -15.386 1.00 44.07 322 LEU A C 1
ATOM 2430 O O . LEU A 1 323 ? 53.742 32.546 -16.120 1.00 44.45 322 LEU A O 1
ATOM 2435 N N . LEU A 1 324 ? 52.591 32.313 -14.182 1.00 45.39 323 LEU A N 1
ATOM 2436 C CA . LEU A 1 324 ? 53.473 31.278 -13.606 1.00 44.64 323 LEU A CA 1
ATOM 2437 C C . LEU A 1 324 ? 53.445 30.008 -14.449 1.00 44.90 323 LEU A C 1
ATOM 2438 O O . LEU A 1 324 ? 54.472 29.343 -14.573 1.00 43.73 323 LEU A O 1
ATOM 2443 N N . ALA A 1 325 ? 52.280 29.693 -15.042 1.00 45.17 324 ALA A N 1
ATOM 2444 C CA . ALA A 1 325 ? 52.152 28.588 -16.014 1.00 45.98 324 ALA A CA 1
ATOM 2445 C C . ALA A 1 325 ? 52.998 28.809 -17.283 1.00 46.64 324 ALA A C 1
ATOM 2446 O O . ALA A 1 325 ? 53.256 27.862 -18.019 1.00 47.76 324 ALA A O 1
ATOM 2448 N N . ARG A 1 326 ? 53.353 30.067 -17.555 1.00 46.23 325 ARG A N 1
ATOM 2449 C CA . ARG A 1 326 ? 54.246 30.468 -18.632 1.00 45.99 325 ARG A CA 1
ATOM 2450 C C . ARG A 1 326 ? 55.657 30.808 -18.111 1.00 46.60 325 ARG A C 1
ATOM 2451 O O . ARG A 1 326 ? 56.434 31.467 -18.809 1.00 47.90 325 ARG A O 1
ATOM 2459 N N . LYS A 1 327 ? 55.992 30.328 -16.908 1.00 46.56 326 LYS A N 1
ATOM 2460 C CA . LYS A 1 327 ? 57.281 30.551 -16.248 1.00 46.69 326 LYS A CA 1
ATOM 2461 C C . LYS A 1 327 ? 57.632 32.029 -15.992 1.00 45.57 326 LYS A C 1
ATOM 2462 O O . LYS A 1 327 ? 58.781 32.430 -16.133 1.00 44.74 326 LYS A O 1
ATOM 2468 N N . VAL A 1 328 ? 56.634 32.831 -15.621 1.00 44.59 327 VAL A N 1
ATOM 2469 C CA . VAL A 1 328 ? 56.828 34.249 -15.294 1.00 44.11 327 VAL A CA 1
ATOM 2470 C C . VAL A 1 328 ? 56.256 34.475 -13.900 1.00 43.51 327 VAL A C 1
ATOM 2471 O O . VAL A 1 328 ? 55.068 34.249 -13.693 1.00 43.08 327 VAL A O 1
ATOM 2475 N N . LEU A 1 329 ? 57.095 34.893 -12.953 1.00 42.81 328 LEU A N 1
ATOM 2476 C CA . LEU A 1 329 ? 56.652 35.151 -11.572 1.00 43.69 328 LEU A CA 1
ATOM 2477 C C . LEU A 1 329 ? 56.606 36.651 -11.240 1.00 44.13 328 LEU A C 1
ATOM 2478 O O . LEU A 1 329 ? 57.621 37.342 -11.309 1.00 44.89 328 LEU A O 1
ATOM 2483 N N . ILE A 1 330 ? 55.418 37.136 -10.902 1.00 45.00 329 ILE A N 1
ATOM 2484 C CA . ILE A 1 330 ? 55.210 38.507 -10.401 1.00 45.82 329 ILE A CA 1
ATOM 2485 C C . ILE A 1 330 ? 54.657 38.404 -8.965 1.00 45.13 329 ILE A C 1
ATOM 2486 O O . ILE A 1 330 ? 54.582 37.310 -8.413 1.00 44.68 329 ILE A O 1
ATOM 2491 N N . LYS A 1 331 ? 54.312 39.539 -8.365 1.00 45.17 330 LYS A N 1
ATOM 2492 C CA . LYS A 1 331 ? 53.823 39.602 -6.995 1.00 44.72 330 LYS A CA 1
ATOM 2493 C C . LYS A 1 331 ? 52.345 39.862 -7.018 1.00 44.66 330 LYS A C 1
ATOM 2494 O O . LYS A 1 331 ? 51.907 40.858 -7.574 1.00 43.52 330 LYS A O 1
ATOM 2500 N N . ASN A 1 332 ? 51.585 38.977 -6.394 1.00 45.49 331 ASN A N 1
ATOM 2501 C CA . ASN A 1 332 ? 50.171 39.205 -6.226 1.00 46.04 331 ASN A CA 1
ATOM 2502 C C . ASN A 1 332 ? 50.002 39.906 -4.854 1.00 44.87 331 ASN A C 1
ATOM 2503 O O . ASN A 1 332 ? 50.125 39.285 -3.810 1.00 43.23 331 ASN A O 1
ATOM 2508 N N . VAL A 1 333 ? 49.740 41.208 -4.890 1.00 45.81 332 VAL A N 1
ATOM 2509 C CA . VAL A 1 333 ? 49.497 42.014 -3.693 1.00 46.07 332 VAL A CA 1
ATOM 2510 C C . VAL A 1 333 ? 47.998 42.152 -3.373 1.00 47.46 332 VAL A C 1
ATOM 2511 O O . VAL A 1 333 ? 47.615 42.962 -2.517 1.00 48.25 332 VAL A O 1
ATOM 2515 N N . SER A 1 334 ? 47.148 41.366 -4.032 1.00 49.16 333 SER A N 1
ATOM 2516 C CA . SER A 1 334 ? 45.692 41.505 -3.891 1.00 50.42 333 SER A CA 1
ATOM 2517 C C . SER A 1 334 ? 45.107 41.365 -2.497 1.00 54.52 333 SER A C 1
ATOM 2518 O O . SER A 1 334 ? 44.191 42.107 -2.127 1.00 57.32 333 SER A O 1
ATOM 2521 N N . LYS A 1 335 ? 45.626 40.410 -1.736 1.00 56.76 334 LYS A N 1
ATOM 2522 C CA . LYS A 1 335 ? 45.133 40.131 -0.387 1.00 58.99 334 LYS A CA 1
ATOM 2523 C C . LYS A 1 335 ? 45.744 41.027 0.708 1.00 59.50 334 LYS A C 1
ATOM 2524 O O . LYS A 1 335 ? 45.309 40.951 1.842 1.00 60.61 334 LYS A O 1
ATOM 2534 N N . HIS A 1 337 ? 45.634 44.356 1.195 1.00 51.88 336 HIS A N 1
ATOM 2535 C CA . HIS A 1 337 ? 44.802 45.474 1.596 1.00 48.67 336 HIS A CA 1
ATOM 2536 C C . HIS A 1 337 ? 43.575 45.535 0.678 1.00 48.67 336 HIS A C 1
ATOM 2537 O O . HIS A 1 337 ? 43.707 45.206 -0.496 1.00 47.77 336 HIS A O 1
ATOM 2544 N N . PRO A 1 338 ? 42.387 45.921 1.204 1.00 48.48 337 PRO A N 1
ATOM 2545 C CA . PRO A 1 338 ? 41.178 46.112 0.377 1.00 47.63 337 PRO A CA 1
ATOM 2546 C C . PRO A 1 338 ? 41.340 46.944 -0.913 1.00 48.02 337 PRO A C 1
ATOM 2547 O O . PRO A 1 338 ? 40.752 46.608 -1.935 1.00 50.31 337 PRO A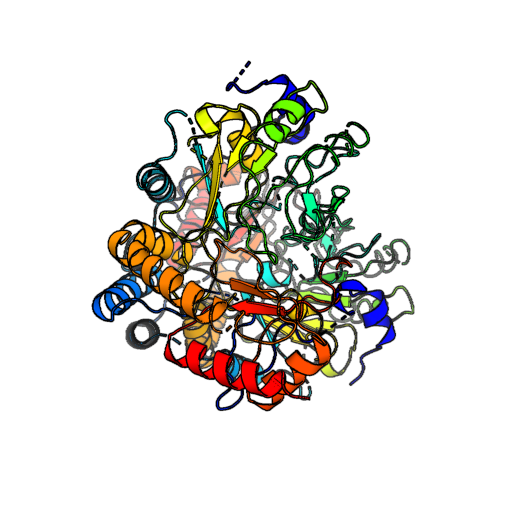 O 1
ATOM 2551 N N . LEU A 1 339 ? 42.128 48.016 -0.852 1.00 46.62 338 LEU A N 1
ATOM 2552 C CA . LEU A 1 339 ? 42.371 48.898 -2.001 1.00 44.59 338 LEU A CA 1
ATOM 2553 C C . LEU A 1 339 ? 43.244 48.275 -3.091 1.00 43.64 338 LEU A C 1
ATOM 2554 O O . LEU A 1 339 ? 43.308 48.821 -4.198 1.00 42.41 338 LEU A O 1
ATOM 2559 N N . LEU A 1 340 ? 43.947 47.181 -2.754 1.00 42.79 339 LEU A N 1
ATOM 2560 C CA . LEU A 1 340 ? 44.776 46.425 -3.690 1.00 41.94 339 LEU A CA 1
ATOM 2561 C C . LEU A 1 340 ? 44.016 45.252 -4.348 1.00 42.26 339 LEU A C 1
ATOM 2562 O O . LEU A 1 340 ? 44.640 44.440 -5.010 1.00 41.67 339 LEU A O 1
ATOM 2567 N N . ALA A 1 341 ? 42.684 45.178 -4.211 1.00 41.73 340 ALA A N 1
ATOM 2568 C CA . ALA A 1 341 ? 41.868 44.112 -4.831 1.00 41.64 340 ALA A CA 1
ATOM 2569 C C . ALA A 1 341 ? 42.213 43.974 -6.317 1.00 42.49 340 ALA A C 1
ATOM 2570 O O . ALA A 1 341 ? 42.224 44.951 -7.034 1.00 43.42 340 ALA A O 1
ATOM 2572 N N . ASN A 1 342 ? 42.563 42.766 -6.739 1.00 43.40 341 ASN A N 1
ATOM 2573 C CA . ASN A 1 342 ? 42.921 42.451 -8.110 1.00 43.15 341 ASN A CA 1
ATOM 2574 C C . ASN A 1 342 ? 44.131 43.161 -8.682 1.00 43.28 341 ASN A C 1
ATOM 2575 O O . ASN A 1 342 ? 44.194 43.345 -9.896 1.00 42.51 341 ASN A O 1
ATOM 2580 N N . CYS A 1 343 ? 45.101 43.491 -7.818 1.00 43.08 342 CYS A N 1
ATOM 2581 C CA . CYS A 1 343 ? 46.335 44.171 -8.218 1.00 42.00 342 CYS A CA 1
ATOM 2582 C C . CYS A 1 343 ? 47.567 43.246 -8.177 1.00 42.54 342 CYS A C 1
ATOM 2583 O O . CYS A 1 343 ? 47.709 42.420 -7.285 1.00 42.52 342 CYS A O 1
ATOM 2586 N N . LEU A 1 344 ? 48.436 43.422 -9.168 1.00 41.90 343 LEU A N 1
ATOM 2587 C CA . LEU A 1 344 ? 49.698 42.717 -9.301 1.00 42.90 343 LEU A CA 1
ATOM 2588 C C . LEU A 1 344 ? 50.811 43.758 -9.355 1.00 43.07 343 LEU A C 1
ATOM 2589 O O . LEU A 1 344 ? 50.576 44.839 -9.859 1.00 44.34 343 LEU A O 1
ATOM 2594 N N . ARG A 1 345 ? 52.001 43.420 -8.856 1.00 41.81 344 ARG A N 1
ATOM 2595 C CA . ARG A 1 345 ? 53.128 44.318 -8.858 1.00 42.12 344 ARG A CA 1
ATOM 2596 C C . ARG A 1 345 ? 54.225 43.656 -9.657 1.00 41.97 344 ARG A C 1
ATOM 2597 O O . ARG A 1 345 ? 54.712 42.576 -9.287 1.00 42.10 344 ARG A O 1
ATOM 2605 N N . VAL A 1 346 ? 54.598 44.302 -10.761 1.00 42.45 345 VAL A N 1
ATOM 2606 C CA . VAL A 1 346 ? 55.602 43.776 -11.681 1.00 42.23 345 VAL A CA 1
ATOM 2607 C C . VAL A 1 346 ? 56.866 44.598 -11.545 1.00 41.83 345 VAL A C 1
ATOM 2608 O O . VAL A 1 346 ? 56.796 45.820 -11.592 1.00 40.17 345 VAL A O 1
ATOM 2612 N N . THR A 1 347 ? 58.003 43.912 -11.390 1.00 41.93 346 THR A N 1
ATOM 2613 C CA . THR A 1 347 ? 59.318 44.528 -11.276 1.00 41.91 346 THR A CA 1
ATOM 2614 C C . THR A 1 347 ? 59.891 44.676 -12.680 1.00 42.04 346 THR A C 1
ATOM 2615 O O . THR A 1 347 ? 59.911 43.712 -13.435 1.00 41.44 346 THR A O 1
ATOM 2619 N N . VAL A 1 348 ? 60.355 45.883 -13.007 1.00 41.89 347 VAL A N 1
ATOM 2620 C CA . VAL A 1 348 ? 60.884 46.189 -14.321 1.00 41.88 347 VAL A CA 1
ATOM 2621 C C . VAL A 1 348 ? 62.280 45.531 -14.380 1.00 43.84 347 VAL A C 1
ATOM 2622 O O . VAL A 1 348 ? 63.096 45.694 -13.469 1.00 43.33 347 VAL A O 1
ATOM 2626 N N . SER A 1 349 ? 62.516 44.762 -15.440 1.00 45.15 348 SER A N 1
ATOM 2627 C CA . SER A 1 349 ? 63.749 44.020 -15.607 1.00 45.94 348 SER A CA 1
ATOM 2628 C C . SER A 1 349 ? 64.463 44.401 -16.890 1.00 45.35 348 SER A C 1
ATOM 2629 O O . SER A 1 349 ? 64.294 45.509 -17.388 1.00 46.22 348 SER A O 1
ATOM 2632 N N . THR A 1 350 ? 65.274 43.477 -17.403 1.00 45.19 349 THR A N 1
ATOM 2633 C CA . THR A 1 350 ? 66.024 43.668 -18.626 1.00 45.87 349 THR A CA 1
ATOM 2634 C C . THR A 1 350 ? 65.057 43.667 -19.807 1.00 46.09 349 THR A C 1
ATOM 2635 O O . THR A 1 350 ? 63.959 43.116 -19.682 1.00 47.40 349 THR A O 1
ATOM 2639 N N . PRO A 1 351 ? 65.434 44.290 -20.940 1.00 46.69 350 PRO A N 1
ATOM 2640 C CA . PRO A 1 351 ? 64.601 44.279 -22.147 1.00 47.42 350 PRO A CA 1
ATOM 2641 C C . PRO A 1 351 ? 64.101 42.890 -22.572 1.00 47.52 350 PRO A C 1
ATOM 2642 O O . PRO A 1 351 ? 62.943 42.762 -22.943 1.00 46.25 350 PRO A O 1
ATOM 2646 N N . GLU A 1 352 ? 64.979 41.881 -22.516 1.00 48.21 351 GLU A N 1
ATOM 2647 C CA . GLU A 1 352 ? 64.625 40.499 -22.886 1.00 48.12 351 GLU A CA 1
ATOM 2648 C C . GLU A 1 352 ? 63.528 39.956 -21.943 1.00 48.10 351 GLU A C 1
ATOM 2649 O O . GLU A 1 352 ? 62.468 39.496 -22.414 1.00 49.22 351 GLU A O 1
ATOM 2651 N N . GLU A 1 353 ? 63.741 40.076 -20.636 1.00 46.81 352 GLU A N 1
ATOM 2652 C CA . GLU A 1 353 ? 62.749 39.612 -19.646 1.00 47.76 352 GLU A CA 1
ATOM 2653 C C . GLU A 1 353 ? 61.416 40.374 -19.689 1.00 46.24 352 GLU A C 1
ATOM 2654 O O . GLU A 1 353 ? 60.350 39.771 -19.484 1.00 45.79 352 GLU A O 1
ATOM 2660 N N . ASN A 1 354 ? 61.491 41.677 -19.952 1.00 44.80 353 ASN A N 1
ATOM 2661 C CA . ASN A 1 354 ? 60.304 42.523 -20.095 1.00 44.50 353 ASN A CA 1
ATOM 2662 C C . ASN A 1 354 ? 59.448 42.099 -21.293 1.00 44.41 353 ASN A C 1
ATOM 2663 O O . ASN A 1 354 ? 58.218 42.110 -21.225 1.00 42.79 353 ASN A O 1
ATOM 2668 N N . ALA A 1 355 ? 60.116 41.738 -22.385 1.00 44.39 354 ALA A N 1
ATOM 2669 C CA . ALA A 1 355 ? 59.447 41.284 -23.603 1.00 45.00 354 ALA A CA 1
ATOM 2670 C C . ALA A 1 355 ? 58.728 39.947 -23.345 1.00 45.28 354 ALA A C 1
ATOM 2671 O O . ALA A 1 355 ? 57.609 39.772 -23.802 1.00 46.29 354 ALA A O 1
ATOM 2673 N N . GLN A 1 356 ? 59.378 39.036 -22.609 1.00 46.20 355 GLN A N 1
ATOM 2674 C CA . GLN A 1 356 ? 58.778 37.749 -22.204 1.00 46.33 355 GLN A CA 1
ATOM 2675 C C . GLN A 1 356 ? 57.591 37.998 -21.287 1.00 45.35 355 GLN A C 1
ATOM 2676 O O . GLN A 1 356 ? 56.527 37.421 -21.491 1.00 46.87 355 GLN A O 1
ATOM 2682 N N . PHE A 1 357 ? 57.760 38.869 -20.292 1.00 43.81 356 PHE A N 1
ATOM 2683 C CA . PHE A 1 357 ? 56.631 39.219 -19.411 1.00 42.94 356 PHE A CA 1
ATOM 2684 C C . PHE A 1 357 ? 55.415 39.751 -20.194 1.00 41.71 356 PHE A C 1
ATOM 2685 O O . PHE A 1 357 ? 54.295 39.280 -20.001 1.00 40.84 356 PHE A O 1
ATOM 2693 N N . LEU A 1 358 ? 55.664 40.720 -21.070 1.00 40.96 357 LEU A N 1
ATOM 2694 C CA . LEU A 1 358 ? 54.607 41.359 -21.864 1.00 39.65 357 LEU A CA 1
ATOM 2695 C C . LEU A 1 358 ? 53.770 40.375 -22.716 1.00 40.09 357 LEU A C 1
ATOM 2696 O O . LEU A 1 358 ? 52.536 40.495 -22.746 1.00 38.54 357 LEU A O 1
ATOM 2701 N N . GLU A 1 359 ? 54.438 39.413 -23.361 1.00 40.45 358 GLU A N 1
ATOM 2702 C CA . GLU A 1 359 ? 53.758 38.384 -24.148 1.00 40.11 358 GLU A CA 1
ATOM 2703 C C . GLU A 1 359 ? 52.927 37.446 -23.260 1.00 39.20 358 GLU A C 1
ATOM 2704 O O . GLU A 1 359 ? 51.787 37.109 -23.610 1.00 39.66 358 GLU A O 1
ATOM 2710 N N . ALA A 1 360 ? 53.530 36.999 -22.154 1.00 38.69 359 ALA A N 1
ATOM 2711 C CA . ALA A 1 360 ? 52.882 36.108 -21.194 1.00 38.84 359 ALA A CA 1
ATOM 2712 C C . ALA A 1 360 ? 51.706 36.824 -20.520 1.00 40.16 359 ALA A C 1
ATOM 2713 O O . ALA A 1 360 ? 50.630 36.238 -20.328 1.00 39.50 359 ALA A O 1
ATOM 2715 N N . PHE A 1 361 ? 51.901 38.102 -20.211 1.00 41.23 360 PHE A N 1
ATOM 2716 C CA . PHE A 1 361 ? 50.847 38.942 -19.629 1.00 41.67 360 PHE A CA 1
ATOM 2717 C C . PHE A 1 361 ? 49.683 39.104 -20.601 1.00 42.21 360 PHE A C 1
ATOM 2718 O O . PHE A 1 361 ? 48.532 38.842 -20.233 1.00 41.29 360 PHE A O 1
ATOM 2726 N N . ALA A 1 362 ? 49.981 39.471 -21.849 1.00 41.98 361 ALA A N 1
ATOM 2727 C CA . ALA A 1 362 ? 48.941 39.584 -22.880 1.00 41.61 361 ALA A CA 1
ATOM 2728 C C . ALA A 1 362 ? 48.142 38.283 -23.037 1.00 41.52 361 ALA A C 1
ATOM 2729 O O . ALA A 1 362 ? 46.928 38.325 -23.141 1.00 41.22 361 ALA A O 1
ATOM 2731 N N . ALA A 1 363 ? 48.824 37.134 -23.009 1.00 41.87 362 ALA A N 1
ATOM 2732 C CA . ALA A 1 363 ? 48.166 35.825 -23.199 1.00 41.13 362 ALA A CA 1
ATOM 2733 C C . ALA A 1 363 ? 47.328 35.420 -22.005 1.00 42.37 362 ALA A C 1
ATOM 2734 O O . ALA A 1 363 ? 46.218 34.887 -22.172 1.00 41.28 362 ALA A O 1
ATOM 2736 N N . SER A 1 364 ? 47.863 35.678 -20.809 1.00 44.41 363 SER A N 1
ATOM 2737 C CA . SER A 1 364 ? 47.189 35.402 -19.525 1.00 46.63 363 SER A CA 1
ATOM 2738 C C . SER A 1 364 ? 45.877 36.150 -19.357 1.00 48.93 363 SER A C 1
ATOM 2739 O O . SER A 1 364 ? 44.953 35.625 -18.749 1.00 50.24 363 SER A O 1
ATOM 2742 N N . LEU A 1 365 ? 45.785 37.350 -19.916 1.00 50.99 364 LEU A N 1
ATOM 2743 C CA . LEU A 1 365 ? 44.555 38.138 -19.857 1.00 53.68 364 LEU A CA 1
ATOM 2744 C C . LEU A 1 365 ? 43.410 37.622 -20.758 1.00 55.04 364 LEU A C 1
ATOM 2745 O O . LEU A 1 365 ? 42.256 38.019 -20.552 1.00 55.97 364 LEU A O 1
ATOM 2750 N N . GLN A 1 366 ? 43.704 36.770 -21.744 1.00 55.41 365 GLN A N 1
ATOM 2751 C CA . GLN A 1 366 ? 42.659 36.273 -22.657 1.00 56.63 365 GLN A CA 1
ATOM 2752 C C . GLN A 1 366 ? 41.864 35.177 -21.954 1.00 58.13 365 GLN A C 1
ATOM 2753 O O . GLN A 1 366 ? 42.458 34.221 -21.476 1.00 57.93 365 GLN A O 1
ATOM 2759 N N . ASP A 1 367 ? 40.538 35.330 -21.899 1.00 60.37 366 ASP A N 1
ATOM 2760 C CA . ASP A 1 367 ? 39.627 34.367 -21.259 1.00 62.46 366 ASP A CA 1
ATOM 2761 C C . ASP A 1 367 ? 38.887 33.555 -22.307 1.00 65.45 366 ASP A C 1
ATOM 2762 O O . ASP A 1 367 ? 38.715 32.342 -22.117 1.00 67.50 366 ASP A O 1
ATOM 2768 N N . GLY B 1 1 ? 60.187 77.961 15.042 1.00 38.14 0 GLY B N 1
ATOM 2769 C CA . GLY B 1 1 ? 59.911 78.231 13.596 1.00 40.03 0 GLY B CA 1
ATOM 2770 C C . GLY B 1 1 ? 59.664 76.991 12.747 1.00 40.04 0 GLY B C 1
ATOM 2771 O O . GLY B 1 1 ? 59.929 75.877 13.166 1.00 41.25 0 GLY B O 1
ATOM 2780 N N . SER B 1 3 ? 61.269 75.965 9.982 1.00 38.38 2 SER B N 1
ATOM 2781 C CA . SER B 1 3 ? 62.504 75.356 9.454 1.00 39.25 2 SER B CA 1
ATOM 2782 C C . SER B 1 3 ? 63.585 74.931 10.438 1.00 40.15 2 SER B C 1
ATOM 2783 O O . SER B 1 3 ? 64.578 74.334 10.015 1.00 40.34 2 SER B O 1
ATOM 2786 N N . VAL B 1 4 ? 63.378 75.198 11.728 1.00 39.65 3 VAL B N 1
ATOM 2787 C CA . VAL B 1 4 ? 64.364 74.938 12.764 1.00 39.10 3 VAL B CA 1
ATOM 2788 C C . VAL B 1 4 ? 63.819 73.921 13.750 1.00 39.36 3 VAL B C 1
ATOM 2789 O O . VAL B 1 4 ? 62.607 73.862 13.979 1.00 40.82 3 VAL B O 1
ATOM 2793 N N . VAL B 1 5 ? 64.711 73.115 14.320 1.00 39.27 4 VAL B N 1
ATOM 2794 C CA . VAL B 1 5 ? 64.318 72.098 15.276 1.00 38.98 4 VAL B CA 1
ATOM 2795 C C . VAL B 1 5 ? 63.723 72.746 16.535 1.00 39.33 4 VAL B C 1
ATOM 2796 O O . VAL B 1 5 ? 64.241 73.754 17.045 1.00 38.46 4 VAL B O 1
ATOM 2800 N N . ASP B 1 6 ? 62.614 72.162 16.982 1.00 38.52 5 ASP B N 1
ATOM 2801 C CA . ASP B 1 6 ? 61.968 72.519 18.220 1.00 39.42 5 ASP B CA 1
ATOM 2802 C C . ASP B 1 6 ? 62.562 71.520 19.226 1.00 38.53 5 ASP B C 1
ATOM 2803 O O . ASP B 1 6 ? 62.276 70.327 19.142 1.00 38.40 5 ASP B O 1
ATOM 2808 N N . PRO B 1 7 ? 63.361 72.008 20.196 1.00 38.49 6 PRO B N 1
ATOM 2809 C CA . PRO B 1 7 ? 63.950 71.088 21.173 1.00 37.16 6 PRO B CA 1
ATOM 2810 C C . PRO B 1 7 ? 62.925 70.453 22.137 1.00 35.95 6 PRO B C 1
ATOM 2811 O O . PRO B 1 7 ? 63.214 69.411 22.702 1.00 33.85 6 PRO B O 1
ATOM 2815 N N . SER B 1 8 ? 61.741 71.062 22.305 1.00 37.94 7 SER B N 1
ATOM 2816 C CA . SER B 1 8 ? 60.634 70.431 23.061 1.00 38.58 7 SER B CA 1
ATOM 2817 C C . SER B 1 8 ? 59.974 69.304 22.261 1.00 39.74 7 SER B C 1
ATOM 2818 O O . SER B 1 8 ? 59.315 68.453 22.865 1.00 40.69 7 SER B O 1
ATOM 2821 N N . LEU B 1 9 ? 60.101 69.314 20.928 1.00 39.31 8 LEU B N 1
ATOM 2822 C CA . LEU B 1 9 ? 59.576 68.227 20.080 1.00 38.85 8 LEU B CA 1
ATOM 2823 C C . LEU B 1 9 ? 60.510 67.024 20.210 1.00 39.55 8 LEU B C 1
ATOM 2824 O O . LEU B 1 9 ? 60.042 65.897 20.309 1.00 39.49 8 LEU B O 1
ATOM 2829 N N . ILE B 1 10 ? 61.822 67.270 20.229 1.00 39.82 9 ILE B N 1
ATOM 2830 C CA . ILE B 1 10 ? 62.833 66.219 20.467 1.00 40.39 9 ILE B CA 1
ATOM 2831 C C . ILE B 1 10 ? 62.519 65.541 21.821 1.00 41.86 9 ILE B C 1
ATOM 2832 O O . ILE B 1 10 ? 62.513 64.316 21.948 1.00 42.69 9 ILE B O 1
ATOM 2837 N N . GLU B 1 11 ? 62.247 66.380 22.814 1.00 42.13 10 GLU B N 1
ATOM 2838 C CA . GLU B 1 11 ? 61.948 65.959 24.166 1.00 43.36 10 GLU B CA 1
ATOM 2839 C C . GLU B 1 11 ? 60.672 65.090 24.214 1.00 43.90 10 GLU B C 1
ATOM 2840 O O . GLU B 1 11 ? 60.669 64.066 24.884 1.00 44.34 10 GLU B O 1
ATOM 2846 N N . ARG B 1 12 ? 59.640 65.476 23.459 1.00 43.41 11 ARG B N 1
ATOM 2847 C CA . ARG B 1 12 ? 58.356 64.755 23.397 1.00 43.06 11 ARG B CA 1
ATOM 2848 C C . ARG B 1 12 ? 58.470 63.403 22.685 1.00 42.73 11 ARG B C 1
ATOM 2849 O O . ARG B 1 12 ? 57.881 62.424 23.122 1.00 43.98 11 ARG B O 1
ATOM 2853 N N . ILE B 1 13 ? 59.222 63.345 21.593 1.00 42.28 12 ILE B N 1
ATOM 2854 C CA . ILE B 1 13 ? 59.296 62.136 20.751 1.00 42.23 12 ILE B CA 1
ATOM 2855 C C . ILE B 1 13 ? 60.320 61.131 21.243 1.00 41.79 12 ILE B C 1
ATOM 2856 O O . ILE B 1 13 ? 60.006 59.944 21.371 1.00 40.44 12 ILE B O 1
ATOM 2861 N N . ILE B 1 14 ? 61.526 61.603 21.538 1.00 40.40 13 ILE B N 1
ATOM 2862 C CA . ILE B 1 14 ? 62.613 60.704 21.924 1.00 40.73 13 ILE B CA 1
ATOM 2863 C C . ILE B 1 14 ? 62.476 60.298 23.393 1.00 41.76 13 ILE B C 1
ATOM 2864 O O . ILE B 1 14 ? 62.119 61.109 24.233 1.00 41.80 13 ILE B O 1
ATOM 2869 N N . ARG B 1 15 ? 62.758 59.031 23.672 1.00 42.51 14 ARG B N 1
ATOM 2870 C CA . ARG B 1 15 ? 62.721 58.489 25.025 1.00 42.55 14 ARG B CA 1
ATOM 2871 C C . ARG B 1 15 ? 63.592 59.269 25.992 1.00 43.02 14 ARG B C 1
ATOM 2872 O O . ARG B 1 15 ? 64.717 59.701 25.636 1.00 41.92 14 ARG B O 1
ATOM 2880 N N . ASP B 1 16 ? 63.067 59.408 27.209 1.00 44.02 15 ASP B N 1
ATOM 2881 C CA . ASP B 1 16 ? 63.737 60.113 28.305 1.00 44.82 15 ASP B CA 1
ATOM 2882 C C . ASP B 1 16 ? 65.093 59.479 28.590 1.00 43.78 15 ASP B C 1
ATOM 2883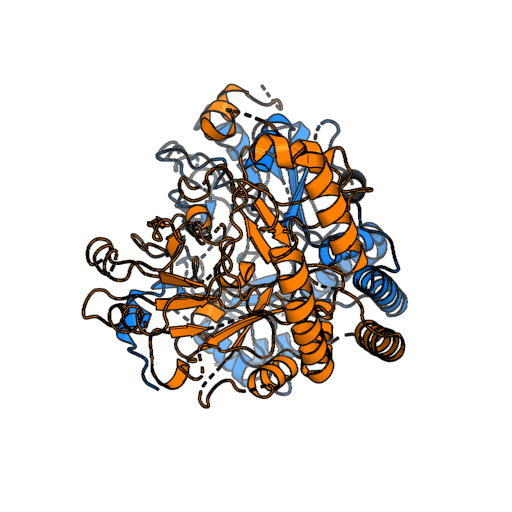 O O . ASP B 1 16 ? 66.078 60.193 28.746 1.00 45.14 15 ASP B O 1
ATOM 2888 N N . ASP B 1 17 ? 65.139 58.149 28.631 1.00 43.49 16 ASP B N 1
ATOM 2889 C CA . ASP B 1 17 ? 66.402 57.434 28.893 1.00 44.02 16 ASP B CA 1
ATOM 2890 C C . ASP B 1 17 ? 67.415 57.525 27.750 1.00 44.55 16 ASP B C 1
ATOM 2891 O O . ASP B 1 17 ? 68.610 57.525 28.018 1.00 46.18 16 ASP B O 1
ATOM 2896 N N . VAL B 1 18 ? 66.946 57.595 26.499 1.00 43.72 17 VAL B N 1
ATOM 2897 C CA . VAL B 1 18 ? 67.843 57.827 25.348 1.00 42.72 17 VAL B CA 1
ATOM 2898 C C . VAL B 1 18 ? 68.457 59.237 25.429 1.00 41.75 17 VAL B C 1
ATOM 2899 O O . VAL B 1 18 ? 69.651 59.394 25.242 1.00 38.34 17 VAL B O 1
ATOM 2903 N N . ARG B 1 19 ? 67.641 60.249 25.716 1.00 41.64 18 ARG B N 1
ATOM 2904 C CA . ARG B 1 19 ? 68.141 61.616 25.875 1.00 44.36 18 ARG B CA 1
ATOM 2905 C C . ARG B 1 19 ? 69.138 61.734 27.029 1.00 45.42 18 ARG B C 1
ATOM 2906 O O . ARG B 1 19 ? 70.109 62.485 26.927 1.00 45.74 18 ARG B O 1
ATOM 2914 N N . ALA B 1 20 ? 68.916 60.970 28.098 1.00 46.60 19 ALA B N 1
ATOM 2915 C CA . ALA B 1 20 ? 69.822 60.935 29.264 1.00 46.77 19 ALA B CA 1
ATOM 2916 C C . ALA B 1 20 ? 71.131 60.219 28.963 1.00 48.11 19 ALA B C 1
ATOM 2917 O O . ALA B 1 20 ? 72.126 60.500 29.628 1.00 48.53 19 ALA B O 1
ATOM 2927 N N . GLY B 1 22 ? 74.621 59.272 27.057 1.00 53.93 21 GLY B N 1
ATOM 2928 C CA . GLY B 1 22 ? 75.682 60.010 26.383 1.00 56.83 21 GLY B CA 1
ATOM 2929 C C . GLY B 1 22 ? 75.702 59.634 24.903 1.00 58.42 21 GLY B C 1
ATOM 2930 O O . GLY B 1 22 ? 75.179 58.581 24.523 1.00 58.63 21 GLY B O 1
ATOM 2931 N N . ALA B 1 23 ? 76.294 60.487 24.072 1.00 60.82 22 ALA B N 1
ATOM 2932 C CA . ALA B 1 23 ? 76.379 60.254 22.620 1.00 63.79 22 ALA B CA 1
ATOM 2933 C C . ALA B 1 23 ? 77.138 58.975 22.272 1.00 66.39 22 ALA B C 1
ATOM 2934 O O . ALA B 1 23 ? 78.026 58.563 23.027 1.00 65.96 22 ALA B O 1
ATOM 2936 N N . TYR B 1 24 ? 76.757 58.342 21.155 1.00 69.42 23 TYR B N 1
ATOM 2937 C CA . TYR B 1 24 ? 77.461 57.153 20.650 1.00 72.97 23 TYR B CA 1
ATOM 2938 C C . TYR B 1 24 ? 78.806 57.630 20.072 1.00 74.01 23 TYR B C 1
ATOM 2939 O O . TYR B 1 24 ? 78.826 58.357 19.078 1.00 73.77 23 TYR B O 1
ATOM 2941 N N . HIS B 1 25 ? 79.906 57.279 20.744 1.00 76.09 24 HIS B N 1
ATOM 2942 C CA . HIS B 1 25 ? 81.269 57.638 20.313 1.00 77.64 24 HIS B CA 1
ATOM 2943 C C . HIS B 1 25 ? 81.980 56.352 19.912 1.00 80.42 24 HIS B C 1
ATOM 2944 O O . HIS B 1 25 ? 82.272 55.503 20.774 1.00 81.18 24 HIS B O 1
ATOM 2951 N N . VAL B 1 26 ? 82.211 56.204 18.602 1.00 82.05 25 VAL B N 1
ATOM 2952 C CA . VAL B 1 26 ? 82.914 55.042 18.043 1.00 83.45 25 VAL B CA 1
ATOM 2953 C C . VAL B 1 26 ? 84.391 55.037 18.529 1.00 83.79 25 VAL B C 1
ATOM 2954 O O . VAL B 1 26 ? 85.158 55.963 18.197 1.00 83.27 25 VAL B O 1
ATOM 2958 N N . PRO B 1 27 ? 84.780 54.020 19.349 1.00 84.29 26 PRO B N 1
ATOM 2959 C CA . PRO B 1 27 ? 86.161 54.006 19.853 1.00 84.29 26 PRO B CA 1
ATOM 2960 C C . PRO B 1 27 ? 87.104 53.436 18.798 1.00 84.37 26 PRO B C 1
ATOM 2961 O O . PRO B 1 27 ? 86.738 52.452 18.128 1.00 84.81 26 PRO B O 1
ATOM 2965 N N . ASP B 1 28 ? 88.281 54.049 18.626 1.00 83.95 27 ASP B N 1
ATOM 2966 C CA . ASP B 1 28 ? 89.262 53.527 17.664 1.00 83.45 27 ASP B CA 1
ATOM 2967 C C . ASP B 1 28 ? 90.010 52.337 18.301 1.00 81.74 27 ASP B C 1
ATOM 2968 O O . ASP B 1 28 ? 90.521 52.432 19.429 1.00 81.25 27 ASP B O 1
ATOM 2973 N N . SER B 1 29 ? 90.010 51.210 17.581 1.00 79.53 28 SER B N 1
ATOM 2974 C CA . SER B 1 29 ? 90.746 50.012 17.968 1.00 77.57 28 SER B CA 1
ATOM 2975 C C . SER B 1 29 ? 92.097 49.953 17.221 1.00 76.15 28 SER B C 1
ATOM 2976 O O . SER B 1 29 ? 92.700 48.877 17.122 1.00 76.27 28 SER B O 1
ATOM 2979 N N . HIS B 1 30 ? 92.579 51.104 16.722 1.00 74.96 29 HIS B N 1
ATOM 2980 C CA . HIS B 1 30 ? 93.853 51.203 16.014 1.00 74.25 29 HIS B CA 1
ATOM 2981 C C . HIS B 1 30 ? 94.982 51.021 17.030 1.00 69.63 29 HIS B C 1
ATOM 2982 O O . HIS B 1 30 ? 94.959 51.626 18.113 1.00 68.26 29 HIS B O 1
ATOM 2989 N N . GLY B 1 31 ? 95.937 50.155 16.681 1.00 65.95 30 GLY B N 1
ATOM 2990 C CA . GLY B 1 31 ? 97.091 49.839 17.534 1.00 62.58 30 GLY B CA 1
ATOM 2991 C C . GLY B 1 31 ? 96.890 48.819 18.651 1.00 61.42 30 GLY B C 1
ATOM 2992 O O . GLY B 1 31 ? 97.878 48.386 19.250 1.00 61.40 30 GLY B O 1
ATOM 2993 N N . LEU B 1 32 ? 95.641 48.407 18.905 1.00 59.01 31 LEU B N 1
ATOM 2994 C CA . LEU B 1 32 ? 95.295 47.485 19.988 1.00 58.53 31 LEU B CA 1
ATOM 2995 C C . LEU B 1 32 ? 95.254 46.033 19.540 1.00 57.03 31 LEU B C 1
ATOM 2996 O O . LEU B 1 32 ? 94.868 45.745 18.404 1.00 56.96 31 LEU B O 1
ATOM 3001 N N . VAL B 1 33 ? 95.636 45.128 20.447 1.00 55.43 32 VAL B N 1
ATOM 3002 C CA . VAL B 1 33 ? 95.453 43.688 20.236 1.00 54.40 32 VAL B CA 1
ATOM 3003 C C . VAL B 1 33 ? 93.995 43.515 20.639 1.00 53.58 32 VAL B C 1
ATOM 3004 O O . VAL B 1 33 ? 93.670 43.747 21.794 1.00 54.75 32 VAL B O 1
ATOM 3008 N N . LYS B 1 34 ? 93.127 43.170 19.679 1.00 52.73 33 LYS B N 1
ATOM 3009 C CA . LYS B 1 34 ? 91.670 43.080 19.876 1.00 52.63 33 LYS B CA 1
ATOM 3010 C C . LYS B 1 34 ? 91.196 41.656 20.219 1.00 51.23 33 LYS B C 1
ATOM 3011 O O . LYS B 1 34 ? 91.098 40.798 19.346 1.00 50.97 33 LYS B O 1
ATOM 3015 N N . LEU B 1 35 ? 90.876 41.434 21.492 1.00 49.81 34 LEU B N 1
ATOM 3016 C CA . LEU B 1 35 ? 90.435 40.129 22.008 1.00 48.98 34 LEU B CA 1
ATOM 3017 C C . LEU B 1 35 ? 89.090 40.298 22.712 1.00 47.76 34 LEU B C 1
ATOM 3018 O O . LEU B 1 35 ? 88.820 39.681 23.737 1.00 47.57 34 LEU B O 1
ATOM 3023 N N . ASP B 1 36 ? 88.248 41.134 22.118 1.00 47.31 35 ASP B N 1
ATOM 3024 C CA . ASP B 1 36 ? 86.936 41.464 22.640 1.00 48.44 35 ASP B CA 1
ATOM 3025 C C . ASP B 1 36 ? 85.793 41.034 21.729 1.00 49.45 35 ASP B C 1
ATOM 3026 O O . ASP B 1 36 ? 84.630 41.267 22.096 1.00 48.18 35 ASP B O 1
ATOM 3031 N N . ALA B 1 37 ? 86.100 40.456 20.558 1.00 50.36 36 ALA B N 1
ATOM 3032 C CA . ALA B 1 37 ? 85.082 40.105 19.565 1.00 52.84 36 ALA B CA 1
ATOM 3033 C C . ALA B 1 37 ? 85.040 38.617 19.292 1.00 54.55 36 ALA B C 1
ATOM 3034 O O . ALA B 1 37 ? 85.942 37.866 19.683 1.00 53.16 36 ALA B O 1
ATOM 3044 N N . GLU B 1 39 ? 85.668 36.490 16.858 1.00 67.62 38 GLU B N 1
ATOM 3045 C CA . GLU B 1 39 ? 86.479 36.258 15.645 1.00 71.76 38 GLU B CA 1
ATOM 3046 C C . GLU B 1 39 ? 87.595 35.239 15.979 1.00 72.92 38 GLU B C 1
ATOM 3047 O O . GLU B 1 39 ? 88.001 35.139 17.147 1.00 72.97 38 GLU B O 1
ATOM 3053 N N . ASN B 1 40 ? 88.073 34.485 14.977 1.00 74.52 39 ASN B N 1
ATOM 3054 C CA . ASN B 1 40 ? 89.189 33.507 15.165 1.00 75.73 39 ASN B CA 1
ATOM 3055 C C . ASN B 1 40 ? 90.495 34.029 14.580 1.00 76.48 39 ASN B C 1
ATOM 3056 O O . ASN B 1 40 ? 90.501 34.627 13.505 1.00 77.01 39 ASN B O 1
ATOM 3061 N N . TYR B 1 42 ? 92.752 34.144 12.306 1.00 79.46 41 TYR B N 1
ATOM 3062 C CA . TYR B 1 42 ? 92.719 33.937 10.858 1.00 79.72 41 TYR B CA 1
ATOM 3063 C C . TYR B 1 42 ? 93.636 32.746 10.487 1.00 80.03 41 TYR B C 1
ATOM 3064 O O . TYR B 1 42 ? 93.173 31.596 10.551 1.00 80.65 41 TYR B O 1
ATOM 3066 N N . ARG B 1 43 ? 94.900 33.021 10.116 1.00 79.57 42 ARG B N 1
ATOM 3067 C CA . ARG B 1 43 ? 95.946 32.006 9.837 1.00 79.04 42 ARG B CA 1
ATOM 3068 C C . ARG B 1 43 ? 95.721 31.016 8.664 1.00 78.90 42 ARG B C 1
ATOM 3069 O O . ARG B 1 43 ? 96.054 29.823 8.790 1.00 79.53 42 ARG B O 1
ATOM 3071 N N . LEU B 1 44 ? 95.220 31.510 7.524 1.00 77.60 43 LEU B N 1
ATOM 3072 C CA . LEU B 1 44 ? 94.955 30.653 6.341 1.00 76.61 43 LEU B CA 1
ATOM 3073 C C . LEU B 1 44 ? 96.252 30.504 5.511 1.00 75.71 43 LEU B C 1
ATOM 3074 O O . LEU B 1 44 ? 96.886 31.524 5.202 1.00 75.98 43 LEU B O 1
ATOM 3079 N N . PRO B 1 45 ? 96.659 29.253 5.146 1.00 74.51 44 PRO B N 1
ATOM 3080 C CA . PRO B 1 45 ? 97.929 29.072 4.390 1.00 73.65 44 PRO B CA 1
ATOM 3081 C C . PRO B 1 45 ? 97.937 29.686 2.969 1.00 73.07 44 PRO B C 1
ATOM 3082 O O . PRO B 1 45 ? 96.858 29.869 2.398 1.00 73.27 44 PRO B O 1
ATOM 3086 N N . PRO B 1 46 ? 99.141 29.997 2.407 1.00 72.07 45 PRO B N 1
ATOM 3087 C CA . PRO B 1 46 ? 99.256 30.649 1.086 1.00 71.43 45 PRO B CA 1
ATOM 3088 C C . PRO B 1 46 ? 98.499 30.010 -0.091 1.00 70.57 45 PRO B C 1
ATOM 3089 O O . PRO B 1 46 ? 97.813 30.734 -0.825 1.00 70.56 45 PRO B O 1
ATOM 3093 N N . ALA B 1 47 ? 98.617 28.685 -0.248 1.00 69.64 46 ALA B N 1
ATOM 3094 C CA . ALA B 1 47 ? 97.958 27.947 -1.349 1.00 69.11 46 ALA B CA 1
ATOM 3095 C C . ALA B 1 47 ? 96.441 28.136 -1.326 1.00 67.89 46 ALA B C 1
ATOM 3096 O O . ALA B 1 47 ? 95.855 28.501 -2.347 1.00 67.31 46 ALA B O 1
ATOM 3098 N N . LEU B 1 48 ? 95.829 27.923 -0.158 1.00 66.82 47 LEU B N 1
ATOM 3099 C CA . LEU B 1 48 ? 94.377 28.118 0.013 1.00 66.14 47 LEU B CA 1
ATOM 3100 C C . LEU B 1 48 ? 93.971 29.585 -0.106 1.00 64.95 47 LEU B C 1
ATOM 3101 O O . LEU B 1 48 ? 92.913 29.874 -0.663 1.00 64.61 47 LEU B O 1
ATOM 3106 N N . ARG B 1 49 ? 94.807 30.497 0.399 1.00 64.50 48 ARG B N 1
ATOM 3107 C CA . ARG B 1 49 ? 94.529 31.942 0.328 1.00 64.55 48 ARG B CA 1
ATOM 3108 C C . ARG B 1 49 ? 94.409 32.424 -1.135 1.00 64.13 48 ARG B C 1
ATOM 3109 O O . ARG B 1 49 ? 93.521 33.234 -1.434 1.00 63.70 48 ARG B O 1
ATOM 3112 N N . SER B 1 50 ? 95.264 31.902 -2.030 1.00 63.91 49 SER B N 1
ATOM 3113 C CA . SER B 1 50 ? 95.197 32.238 -3.470 1.00 63.93 49 SER B CA 1
ATOM 3114 C C . SER B 1 50 ? 94.004 31.529 -4.133 1.00 63.50 49 SER B C 1
ATOM 3115 O O . SER B 1 50 ? 93.315 32.135 -4.962 1.00 63.58 49 SER B O 1
ATOM 3118 N N . GLU B 1 51 ? 93.777 30.257 -3.772 1.00 62.86 50 GLU B N 1
ATOM 3119 C CA . GLU B 1 51 ? 92.608 29.483 -4.255 1.00 62.01 50 GLU B CA 1
ATOM 3120 C C . GLU B 1 51 ? 91.294 30.175 -3.870 1.00 61.74 50 GLU B C 1
ATOM 3121 O O . GLU B 1 51 ? 90.374 30.261 -4.691 1.00 61.86 50 GLU B O 1
ATOM 3127 N N . LEU B 1 52 ? 91.230 30.677 -2.632 1.00 60.94 51 LEU B N 1
ATOM 3128 C CA . LEU B 1 52 ? 90.076 31.441 -2.131 1.00 60.19 51 LEU B CA 1
ATOM 3129 C C . LEU B 1 52 ? 89.960 32.774 -2.866 1.00 59.66 51 LEU B C 1
ATOM 3130 O O . LEU B 1 52 ? 88.869 33.161 -3.268 1.00 59.48 51 LEU B O 1
ATOM 3135 N N . ALA B 1 53 ? 91.093 33.462 -3.032 1.00 59.44 52 ALA B N 1
ATOM 3136 C CA . ALA B 1 53 ? 91.180 34.717 -3.792 1.00 59.41 52 ALA B CA 1
ATOM 3137 C C . ALA B 1 53 ? 90.647 34.556 -5.225 1.00 59.66 52 ALA B C 1
ATOM 3138 O O . ALA B 1 53 ? 89.952 35.448 -5.732 1.00 59.46 52 ALA B O 1
ATOM 3140 N N . ALA B 1 54 ? 90.974 33.418 -5.856 1.00 60.10 53 ALA B N 1
ATOM 3141 C CA . ALA B 1 54 ? 90.482 33.060 -7.203 1.00 60.69 53 ALA B CA 1
ATOM 3142 C C . ALA B 1 54 ? 88.961 32.959 -7.203 1.00 62.33 53 ALA B C 1
ATOM 3143 O O . ALA B 1 54 ? 88.286 33.633 -8.003 1.00 63.37 53 ALA B O 1
ATOM 3145 N N . ARG B 1 55 ? 88.445 32.142 -6.275 1.00 62.83 54 ARG B N 1
ATOM 3146 C CA . ARG B 1 55 ? 86.998 31.931 -6.060 1.00 62.75 54 ARG B CA 1
ATOM 3147 C C . ARG B 1 55 ? 86.206 33.220 -5.861 1.00 63.03 54 ARG B C 1
ATOM 3148 O O . ARG B 1 55 ? 85.142 33.409 -6.475 1.00 63.12 54 ARG B O 1
ATOM 3156 N N . LEU B 1 56 ? 86.717 34.078 -4.980 1.00 63.05 55 LEU B N 1
ATOM 3157 C CA . LEU B 1 56 ? 86.104 35.388 -4.714 1.00 63.45 55 LEU B CA 1
ATOM 3158 C C . LEU B 1 56 ? 86.260 36.333 -5.926 1.00 64.01 55 LEU B C 1
ATOM 3159 O O . LEU B 1 56 ? 85.422 37.232 -6.125 1.00 63.80 55 LEU B O 1
ATOM 3164 N N . GLY B 1 57 ? 87.339 36.137 -6.701 1.00 63.87 56 GLY B N 1
ATOM 3165 C CA . GLY B 1 57 ? 87.579 36.873 -7.943 1.00 64.22 56 GLY B CA 1
ATOM 3166 C C . GLY B 1 57 ? 86.542 36.528 -9.002 1.00 64.67 56 GLY B C 1
ATOM 3167 O O . GLY B 1 57 ? 85.960 37.433 -9.614 1.00 64.33 56 GLY B O 1
ATOM 3168 N N . GLU B 1 58 ? 86.311 35.222 -9.206 1.00 65.07 57 GLU B N 1
ATOM 3169 C CA . GLU B 1 58 ? 85.286 34.728 -10.149 1.00 65.37 57 GLU B CA 1
ATOM 3170 C C . GLU B 1 58 ? 83.879 35.205 -9.717 1.00 65.74 57 GLU B C 1
ATOM 3171 O O . GLU B 1 58 ? 83.151 35.829 -10.492 1.00 65.92 57 GLU B O 1
ATOM 3173 N N . VAL B 1 59 ? 83.543 34.959 -8.453 1.00 66.34 58 VAL B N 1
ATOM 3174 C CA . VAL B 1 59 ? 82.253 35.361 -7.875 1.00 66.07 58 VAL B CA 1
ATOM 3175 C C . VAL B 1 59 ? 82.217 36.878 -7.685 1.00 65.60 58 VAL B C 1
ATOM 3176 O O . VAL B 1 59 ? 81.230 37.519 -8.021 1.00 65.56 58 VAL B O 1
ATOM 3180 N N . SER B 1 68 ? 75.423 30.105 -6.069 1.00 75.26 67 SER B N 1
ATOM 3181 C CA . SER B 1 68 ? 74.187 29.322 -6.068 1.00 74.61 67 SER B CA 1
ATOM 3182 C C . SER B 1 68 ? 73.834 28.945 -4.637 1.00 73.42 67 SER B C 1
ATOM 3183 O O . SER B 1 68 ? 74.552 28.128 -4.025 1.00 73.83 67 SER B O 1
ATOM 3186 N N . SER B 1 69 ? 72.747 29.524 -4.105 1.00 70.76 68 SER B N 1
ATOM 3187 C CA . SER B 1 69 ? 72.292 29.199 -2.741 1.00 68.64 68 SER B CA 1
ATOM 3188 C C . SER B 1 69 ? 71.914 27.722 -2.595 1.00 68.02 68 SER B C 1
ATOM 3189 O O . SER B 1 69 ? 72.099 27.167 -1.512 1.00 68.29 68 SER B O 1
ATOM 3192 N N . GLU B 1 70 ? 71.415 27.097 -3.675 1.00 66.52 69 GLU B N 1
ATOM 3193 C CA . GLU B 1 70 ? 71.102 25.655 -3.707 1.00 65.69 69 GLU B CA 1
ATOM 3194 C C . GLU B 1 70 ? 72.355 24.835 -3.446 1.00 64.06 69 GLU B C 1
ATOM 3195 O O . GLU B 1 70 ? 72.342 23.955 -2.586 1.00 64.70 69 GLU B O 1
ATOM 3198 N N . ALA B 1 71 ? 73.419 25.131 -4.198 1.00 62.13 70 ALA B N 1
ATOM 3199 C CA . ALA B 1 71 ? 74.721 24.431 -4.075 1.00 60.61 70 ALA B CA 1
ATOM 3200 C C . ALA B 1 71 ? 75.309 24.537 -2.675 1.00 58.86 70 ALA B C 1
ATOM 3201 O O . ALA B 1 71 ? 75.839 23.558 -2.149 1.00 58.82 70 ALA B O 1
ATOM 3203 N N . LEU B 1 72 ? 75.185 25.723 -2.083 1.00 57.27 71 LEU B N 1
ATOM 3204 C CA . LEU B 1 72 ? 75.671 25.996 -0.729 1.00 55.99 71 LEU B CA 1
ATOM 3205 C C . LEU B 1 72 ? 74.775 25.236 0.257 1.00 54.97 71 LEU B C 1
ATOM 3206 O O . LEU B 1 72 ? 75.288 24.565 1.146 1.00 54.62 71 LEU B O 1
ATOM 3211 N N . ARG B 1 73 ? 73.449 25.356 0.095 1.00 54.51 72 ARG B N 1
ATOM 3212 C CA . ARG B 1 73 ? 72.483 24.620 0.939 1.00 54.21 72 ARG B CA 1
ATOM 3213 C C . ARG B 1 73 ? 72.696 23.099 0.870 1.00 53.10 72 ARG B C 1
ATOM 3214 O O . ARG B 1 73 ? 72.602 22.432 1.887 1.00 51.86 72 ARG B O 1
ATOM 3222 N N . ALA B 1 74 ? 72.994 22.563 -0.316 1.00 53.05 73 ALA B N 1
ATOM 3223 C CA . ALA B 1 74 ? 73.267 21.126 -0.467 1.00 52.73 73 ALA B CA 1
ATOM 3224 C C . ALA B 1 74 ? 74.562 20.719 0.245 1.00 52.47 73 ALA B C 1
ATOM 3225 O O . ALA B 1 74 ? 74.597 19.700 0.941 1.00 51.94 73 ALA B O 1
ATOM 3227 N N . LYS B 1 75 ? 75.615 21.527 0.091 1.00 52.34 74 LYS B N 1
ATOM 3228 C CA . LYS B 1 75 ? 76.918 21.232 0.719 1.00 51.92 74 LYS B CA 1
ATOM 3229 C C . LYS B 1 75 ? 76.847 21.336 2.250 1.00 50.70 74 LYS B C 1
ATOM 3230 O O . LYS B 1 75 ? 77.489 20.553 2.945 1.00 49.83 74 LYS B O 1
ATOM 3236 N N . LEU B 1 76 ? 76.078 22.304 2.753 1.00 50.28 75 LEU B N 1
ATOM 3237 C CA . LEU B 1 76 ? 75.811 22.437 4.192 1.00 50.38 75 LEU B CA 1
ATOM 3238 C C . LEU B 1 76 ? 75.142 21.190 4.746 1.00 49.99 75 LEU B C 1
ATOM 3239 O O . LEU B 1 76 ? 75.583 20.682 5.758 1.00 50.29 75 LEU B O 1
ATOM 3244 N N . LYS B 1 77 ? 74.082 20.723 4.084 1.00 49.71 76 LYS B N 1
ATOM 3245 C CA . LYS B 1 77 ? 73.365 19.509 4.505 1.00 51.28 76 LYS B CA 1
ATOM 3246 C C . LYS B 1 77 ? 74.284 18.293 4.496 1.00 51.38 76 LYS B C 1
ATOM 3247 O O . LYS B 1 77 ? 74.268 17.519 5.439 1.00 52.13 76 LYS B O 1
ATOM 3253 N N . GLU B 1 78 ? 75.087 18.143 3.442 1.00 52.23 77 GLU B N 1
ATOM 3254 C CA . GLU B 1 78 ? 76.065 17.030 3.344 1.00 52.68 77 GLU B CA 1
ATOM 3255 C C . GLU B 1 78 ? 77.108 17.043 4.475 1.00 51.71 77 GLU B C 1
ATOM 3256 O O . GLU B 1 78 ? 77.208 16.085 5.249 1.00 52.47 77 GLU B O 1
ATOM 3262 N N . VAL B 1 79 ? 77.850 18.146 4.570 1.00 50.66 78 VAL B N 1
ATOM 3263 C CA . VAL B 1 79 ? 78.969 18.264 5.531 1.00 49.47 78 VAL B CA 1
ATOM 3264 C C . VAL B 1 79 ? 78.527 18.269 6.994 1.00 49.87 78 VAL B C 1
ATOM 3265 O O . VAL B 1 79 ? 79.162 17.642 7.845 1.00 50.85 78 VAL B O 1
ATOM 3277 N N . GLN B 1 81 ? 75.668 17.066 8.008 1.00 46.20 80 GLN B N 1
ATOM 3278 C CA . GLN B 1 81 ? 74.828 15.904 8.212 1.00 46.25 80 GLN B CA 1
ATOM 3279 C C . GLN B 1 81 ? 73.465 16.316 8.733 1.00 45.61 80 GLN B C 1
ATOM 3280 O O . GLN B 1 81 ? 73.009 15.828 9.763 1.00 46.32 80 GLN B O 1
ATOM 3286 N N . VAL B 1 82 ? 72.837 17.253 8.029 1.00 44.99 81 VAL B N 1
ATOM 3287 C CA . VAL B 1 82 ? 71.499 17.693 8.386 1.00 45.26 81 VAL B CA 1
ATOM 3288 C C . VAL B 1 82 ? 70.634 16.441 8.147 1.00 45.69 81 VAL B C 1
ATOM 3289 O O . VAL B 1 82 ? 70.751 15.818 7.082 1.00 44.89 81 VAL B O 1
ATOM 3293 N N . PRO B 1 83 ? 69.868 15.993 9.170 1.00 46.88 82 PRO B N 1
ATOM 3294 C CA . PRO B 1 83 ? 69.036 14.798 8.967 1.00 46.86 82 PRO B CA 1
ATOM 3295 C C . PRO B 1 83 ? 68.085 14.814 7.776 1.00 47.11 82 PRO B C 1
ATOM 3296 O O . PRO B 1 83 ? 67.625 15.883 7.362 1.00 47.95 82 PRO B O 1
ATOM 3300 N N . ALA B 1 84 ? 67.825 13.621 7.237 1.00 47.18 83 ALA B N 1
ATOM 3301 C CA . ALA B 1 84 ? 66.884 13.403 6.133 1.00 48.19 83 ALA B CA 1
ATOM 3302 C C . ALA B 1 84 ? 65.554 14.085 6.433 1.00 48.70 83 ALA B C 1
ATOM 3303 O O . ALA B 1 84 ? 65.051 13.992 7.564 1.00 48.86 83 ALA B O 1
ATOM 3305 N N . GLY B 1 85 ? 65.023 14.807 5.449 1.00 49.43 84 GLY B N 1
ATOM 3306 C CA . GLY B 1 85 ? 63.759 15.533 5.608 1.00 50.11 84 GLY B CA 1
ATOM 3307 C C . GLY B 1 85 ? 63.830 16.950 6.159 1.00 50.47 84 GLY B C 1
ATOM 3308 O O . GLY B 1 85 ? 62.848 17.670 6.068 1.00 51.21 84 GLY B O 1
ATOM 3317 N N . GLU B 1 87 ? 65.498 20.895 6.290 1.00 48.69 86 GLU B N 1
ATOM 3318 C CA A GLU B 1 87 ? 66.033 21.862 5.338 0.50 48.88 86 GLU B CA 1
ATOM 3319 C CA B GLU B 1 87 ? 65.961 21.929 5.352 0.50 48.98 86 GLU B CA 1
ATOM 3320 C C . GLU B 1 87 ? 66.889 22.907 6.062 1.00 47.88 86 GLU B C 1
ATOM 3321 O O . GLU B 1 87 ? 66.984 22.891 7.281 1.00 47.32 86 GLU B O 1
ATOM 3332 N N . VAL B 1 88 ? 67.556 23.764 5.286 1.00 46.77 87 VAL B N 1
ATOM 3333 C CA . VAL B 1 88 ? 68.389 24.855 5.819 1.00 46.58 87 VAL B CA 1
ATOM 3334 C C . VAL B 1 88 ? 67.922 26.195 5.219 1.00 47.22 87 VAL B C 1
ATOM 3335 O O . VAL B 1 88 ? 67.550 26.257 4.053 1.00 47.69 87 VAL B O 1
ATOM 3339 N N . LEU B 1 89 ? 67.885 27.235 6.047 1.00 46.95 88 LEU B N 1
ATOM 3340 C CA . LEU B 1 89 ? 67.563 28.593 5.639 1.00 45.53 88 LEU B CA 1
ATOM 3341 C C . LEU B 1 89 ? 68.843 29.423 5.931 1.00 46.21 88 LEU B C 1
ATOM 3342 O O . LEU B 1 89 ? 69.411 29.295 7.007 1.00 46.00 88 LEU B O 1
ATOM 3347 N N . LEU B 1 90 ? 69.269 30.256 4.976 1.00 45.92 89 LEU B N 1
ATOM 3348 C CA . LEU B 1 90 ? 70.510 31.055 5.053 1.00 45.51 89 LEU B CA 1
ATOM 3349 C C . LEU B 1 90 ? 70.299 32.511 5.466 1.00 45.72 89 LEU B C 1
ATOM 3350 O O . LEU B 1 90 ? 69.246 33.124 5.205 1.00 45.70 89 LEU B O 1
ATOM 3355 N N . GLY B 1 91 ? 71.310 33.064 6.123 1.00 46.14 90 GLY B N 1
ATOM 3356 C CA . GLY B 1 91 ? 71.275 34.454 6.565 1.00 46.38 90 GLY B CA 1
ATOM 3357 C C . GLY B 1 91 ? 72.632 35.045 6.877 1.00 46.13 90 GLY B C 1
ATOM 3358 O O . GLY B 1 91 ? 73.668 34.375 6.768 1.00 44.81 90 GLY B O 1
ATOM 3359 N N . ASN B 1 92 ? 72.595 36.312 7.269 1.00 46.31 91 ASN B N 1
ATOM 3360 C CA . ASN B 1 92 ? 73.787 37.077 7.635 1.00 46.56 91 ASN B CA 1
ATOM 3361 C C . ASN B 1 92 ? 74.039 36.868 9.118 1.00 47.38 91 ASN B C 1
ATOM 3362 O O . ASN B 1 92 ? 73.406 37.498 9.973 1.00 47.58 91 ASN B O 1
ATOM 3367 N N . GLY B 1 93 ? 74.922 35.905 9.412 1.00 46.81 92 GLY B N 1
ATOM 3368 C CA . GLY B 1 93 ? 75.215 35.504 10.768 1.00 46.64 92 GLY B CA 1
ATOM 3369 C C . GLY B 1 93 ? 74.009 34.929 11.496 1.00 46.52 92 GLY B C 1
ATOM 3370 O O . GLY B 1 93 ? 72.966 34.698 10.903 1.00 45.75 92 GLY B O 1
ATOM 3371 N N . SER B 1 94 ? 74.192 34.668 12.785 1.00 47.22 93 SER B N 1
ATOM 3372 C CA . SER B 1 94 ? 73.103 34.267 13.680 1.00 47.59 93 SER B CA 1
ATOM 3373 C C . SER B 1 94 ? 72.144 35.450 13.858 1.00 46.45 93 SER B C 1
ATOM 3374 O O . SER B 1 94 ? 70.945 35.234 13.938 1.00 43.55 93 SER B O 1
ATOM 3377 N N . ASP B 1 95 ? 72.693 36.671 13.856 1.00 46.17 94 ASP B N 1
ATOM 3378 C CA . ASP B 1 95 ? 71.942 37.916 14.027 1.00 46.40 94 ASP B CA 1
ATOM 3379 C C . ASP B 1 95 ? 70.711 38.042 13.152 1.00 45.91 94 ASP B C 1
ATOM 3380 O O . ASP B 1 95 ? 69.649 38.262 13.696 1.00 45.55 94 ASP B O 1
ATOM 3385 N N . GLU B 1 96 ? 70.854 37.873 11.832 1.00 45.21 95 GLU B N 1
ATOM 3386 C CA . GLU B 1 96 ? 69.703 37.975 10.920 1.00 45.18 95 GLU B CA 1
ATOM 3387 C C . GLU B 1 96 ? 68.655 36.899 11.206 1.00 46.07 95 GLU B C 1
ATOM 3388 O O . GLU B 1 96 ? 67.462 37.172 11.140 1.00 46.18 95 GLU B O 1
ATOM 3394 N N . ILE B 1 97 ? 69.113 35.693 11.514 1.00 46.36 96 ILE B N 1
ATOM 3395 C CA . ILE B 1 97 ? 68.226 34.556 11.814 1.00 46.84 96 ILE B CA 1
ATOM 3396 C C . ILE B 1 97 ? 67.435 34.818 13.098 1.00 45.43 96 ILE B C 1
ATOM 3397 O O . ILE B 1 97 ? 66.245 34.559 13.155 1.00 42.81 96 ILE B O 1
ATOM 3402 N N . ILE B 1 98 ? 68.110 35.356 14.117 1.00 46.70 97 ILE B N 1
ATOM 3403 C CA . ILE B 1 98 ? 67.464 35.725 15.402 1.00 47.08 97 ILE B CA 1
ATOM 3404 C C . ILE B 1 98 ? 66.402 36.806 15.155 1.00 47.28 97 ILE B C 1
ATOM 3405 O O . ILE B 1 98 ? 65.285 36.712 15.668 1.00 47.94 97 ILE B O 1
ATOM 3410 N N . SER B 1 99 ? 66.747 37.812 14.352 1.00 48.17 98 SER B N 1
ATOM 3411 C CA . SER B 1 99 ? 65.783 38.873 13.982 1.00 48.34 98 SER B CA 1
ATOM 3412 C C . SER B 1 99 ? 64.593 38.330 13.220 1.00 48.88 98 SER B C 1
ATOM 3413 O O . SER B 1 99 ? 63.451 38.703 13.515 1.00 49.03 98 SER B O 1
ATOM 3424 N N . LEU B 1 101 ? 63.352 35.271 13.273 1.00 46.82 100 LEU B N 1
ATOM 3425 C CA . LEU B 1 101 ? 62.550 34.468 14.199 1.00 46.32 100 LEU B CA 1
ATOM 3426 C C . LEU B 1 101 ? 61.621 35.350 15.014 1.00 46.23 100 LEU B C 1
ATOM 3427 O O . LEU B 1 101 ? 60.434 35.063 15.117 1.00 47.93 100 LEU B O 1
ATOM 3432 N N . ALA B 1 102 ? 62.173 36.430 15.569 1.00 47.00 101 ALA B N 1
ATOM 3433 C CA . ALA B 1 102 ? 61.412 37.392 16.360 1.00 48.20 101 ALA B CA 1
ATOM 3434 C C . ALA B 1 102 ? 60.284 38.002 15.531 1.00 48.69 101 ALA B C 1
ATOM 3435 O O . ALA B 1 102 ? 59.168 38.096 16.011 1.00 50.70 101 ALA B O 1
ATOM 3437 N N . LEU B 1 103 ? 60.562 38.357 14.284 1.00 48.98 102 LEU B N 1
ATOM 3438 C CA . LEU B 1 103 ? 59.542 38.961 13.402 1.00 49.09 102 LEU B CA 1
ATOM 3439 C C . LEU B 1 103 ? 58.423 37.966 13.040 1.00 48.20 102 LEU B C 1
ATOM 3440 O O . LEU B 1 103 ? 57.238 38.299 13.161 1.00 49.43 102 LEU B O 1
ATOM 3445 N N . ALA B 1 104 ? 58.805 36.768 12.606 1.00 47.42 103 ALA B N 1
ATOM 3446 C CA . ALA B 1 104 ? 57.857 35.676 12.257 1.00 47.82 103 ALA B CA 1
ATOM 3447 C C . ALA B 1 104 ? 56.944 35.263 13.438 1.00 47.71 103 ALA B C 1
ATOM 3448 O O . ALA B 1 104 ? 55.758 34.970 13.232 1.00 46.42 103 ALA B O 1
ATOM 3450 N N . ALA B 1 105 ? 57.486 35.303 14.659 1.00 47.82 104 ALA B N 1
ATOM 3451 C CA . ALA B 1 105 ? 56.755 34.956 15.897 1.00 48.38 104 ALA B CA 1
ATOM 3452 C C . ALA B 1 105 ? 56.222 36.165 16.684 1.00 49.68 104 ALA B C 1
ATOM 3453 O O . ALA B 1 105 ? 55.739 36.006 17.824 1.00 49.11 104 ALA B O 1
ATOM 3455 N N . ALA B 1 106 ? 56.230 37.352 16.072 1.00 50.09 105 ALA B N 1
ATOM 3456 C CA . ALA B 1 106 ? 55.827 38.575 16.756 1.00 49.24 105 ALA B CA 1
ATOM 3457 C C . ALA B 1 106 ? 54.333 38.732 16.877 1.00 49.31 105 ALA B C 1
ATOM 3458 O O . ALA B 1 106 ? 53.824 39.757 16.477 1.00 50.02 105 ALA B O 1
ATOM 3460 N N . ARG B 1 107 ? 53.640 37.763 17.483 1.00 49.99 106 ARG B N 1
ATOM 3461 C CA . ARG B 1 107 ? 52.189 37.856 17.706 1.00 50.69 106 ARG B CA 1
ATOM 3462 C C . ARG B 1 107 ? 51.978 38.673 18.993 1.00 50.86 106 ARG B C 1
ATOM 3463 O O . ARG B 1 107 ? 52.939 38.844 19.772 1.00 48.97 106 ARG B O 1
ATOM 3471 N N . PRO B 1 108 ? 50.731 39.167 19.240 1.00 51.27 107 PRO B N 1
ATOM 3472 C CA . PRO B 1 108 ? 50.476 39.890 20.490 1.00 51.56 107 PRO B CA 1
ATOM 3473 C C . PRO B 1 108 ? 50.666 38.981 21.706 1.00 51.01 107 PRO B C 1
ATOM 3474 O O . PRO B 1 108 ? 50.095 37.889 21.750 1.00 50.71 107 PRO B O 1
ATOM 3478 N N . GLY B 1 109 ? 51.502 39.418 22.647 1.00 49.72 108 GLY B N 1
ATOM 3479 C CA . GLY B 1 109 ? 51.790 38.642 23.855 1.00 48.70 108 GLY B CA 1
ATOM 3480 C C . GLY B 1 109 ? 52.941 37.643 23.726 1.00 49.14 108 GLY B C 1
ATOM 3481 O O . GLY B 1 109 ? 53.339 37.041 24.736 1.00 49.11 108 GLY B O 1
ATOM 3482 N N . ALA B 1 110 ? 53.491 37.483 22.511 1.00 47.95 109 ALA B N 1
ATOM 3483 C CA . ALA B 1 110 ? 54.590 36.550 22.241 1.00 46.48 109 ALA B CA 1
ATOM 3484 C C . ALA B 1 110 ? 55.805 36.990 23.027 1.00 45.64 109 ALA B C 1
ATOM 3485 O O . ALA B 1 110 ? 56.191 38.158 22.946 1.00 45.51 109 ALA B O 1
ATOM 3487 N N . LYS B 1 111 ? 56.369 36.063 23.806 1.00 45.62 110 LYS B N 1
ATOM 3488 C CA . LYS B 1 111 ? 57.564 36.329 24.606 1.00 45.83 110 LYS B CA 1
ATOM 3489 C C . LYS B 1 111 ? 58.759 35.467 24.148 1.00 44.27 110 LYS B C 1
ATOM 3490 O O . LYS B 1 111 ? 58.596 34.325 23.726 1.00 41.65 110 LYS B O 1
ATOM 3496 N N . VAL B 1 112 ? 59.958 36.052 24.224 1.00 44.00 111 VAL B N 1
ATOM 3497 C CA . VAL B 1 112 ? 61.191 35.373 23.955 1.00 44.09 111 VAL B CA 1
ATOM 3498 C C . VAL B 1 112 ? 61.809 35.127 25.338 1.00 44.44 111 VAL B C 1
ATOM 3499 O O . VAL B 1 112 ? 61.831 36.033 26.181 1.00 44.13 111 VAL B O 1
ATOM 3511 N N . ALA B 1 114 ? 65.204 33.214 27.518 1.00 44.37 113 ALA B N 1
ATOM 3512 C CA . ALA B 1 114 ? 66.552 32.663 27.440 1.00 44.32 113 ALA B CA 1
ATOM 3513 C C . ALA B 1 114 ? 67.178 32.655 28.827 1.00 44.74 113 ALA B C 1
ATOM 3514 O O . ALA B 1 114 ? 66.782 33.458 29.673 1.00 45.46 113 ALA B O 1
ATOM 3516 N N . PRO B 1 115 ? 68.101 31.709 29.085 1.00 44.58 114 PRO B N 1
ATOM 3517 C CA . PRO B 1 115 ? 68.859 31.801 30.314 1.00 44.01 114 PRO B CA 1
ATOM 3518 C C . PRO B 1 115 ? 69.763 33.028 30.212 1.00 45.20 114 PRO B C 1
ATOM 3519 O O . PRO B 1 115 ? 70.241 33.347 29.109 1.00 46.46 114 PRO B O 1
ATOM 3523 N N . VAL B 1 116 ? 69.978 33.710 31.333 1.00 46.28 115 VAL B N 1
ATOM 3524 C CA . VAL B 1 116 ? 70.788 34.942 31.385 1.00 44.39 115 VAL B CA 1
ATOM 3525 C C . VAL B 1 116 ? 71.830 34.767 32.458 1.00 45.00 115 VAL B C 1
ATOM 3526 O O . VAL B 1 116 ? 71.537 34.152 33.477 1.00 44.48 115 VAL B O 1
ATOM 3530 N N . PRO B 1 117 ? 73.052 35.297 32.251 1.00 43.47 116 PRO B N 1
ATOM 3531 C CA . PRO B 1 117 ? 73.562 36.064 31.117 1.00 44.92 116 PRO B CA 1
ATOM 3532 C C . PRO B 1 117 ? 73.668 35.225 29.819 1.00 46.59 116 PRO B C 1
ATOM 3533 O O . PRO B 1 117 ? 74.087 34.056 29.843 1.00 46.42 116 PRO B O 1
ATOM 3537 N N . GLY B 1 118 ? 73.227 35.841 28.725 1.00 46.95 117 GLY B N 1
ATOM 3538 C CA . GLY B 1 118 ? 73.186 35.255 27.396 1.00 48.06 117 GLY B CA 1
ATOM 3539 C C . GLY B 1 118 ? 73.556 36.276 26.325 1.00 49.36 117 GLY B C 1
ATOM 3540 O O . GLY B 1 118 ? 73.808 37.459 26.631 1.00 48.82 117 GLY B O 1
ATOM 3541 N N . PHE B 1 119 ? 73.622 35.807 25.072 1.00 49.71 118 PHE B N 1
ATOM 3542 C CA . PHE B 1 119 ? 73.951 36.664 23.935 1.00 49.13 118 PHE B CA 1
ATOM 3543 C C . PHE B 1 119 ? 72.941 37.821 23.927 1.00 49.77 118 PHE B C 1
ATOM 3544 O O . PHE B 1 119 ? 71.738 37.590 24.022 1.00 48.94 118 PHE B O 1
ATOM 3552 N N . VAL B 1 120 ? 73.456 39.055 23.884 1.00 48.19 119 VAL B N 1
ATOM 3553 C CA . VAL B 1 120 ? 72.629 40.290 23.914 1.00 47.76 119 VAL B CA 1
ATOM 3554 C C . VAL B 1 120 ? 71.467 40.345 22.893 1.00 45.94 119 VAL B C 1
ATOM 3555 O O . VAL B 1 120 ? 70.413 40.979 23.139 1.00 45.66 119 VAL B O 1
ATOM 3567 N N . TYR B 1 122 ? 69.309 38.056 21.987 1.00 46.79 121 TYR B N 1
ATOM 3568 C CA . TYR B 1 122 ? 68.008 37.383 22.295 1.00 47.11 121 TYR B CA 1
ATOM 3569 C C . TYR B 1 122 ? 67.030 38.455 22.818 1.00 48.05 121 TYR B C 1
ATOM 3570 O O . TYR B 1 122 ? 65.928 38.612 22.278 1.00 50.01 121 TYR B O 1
ATOM 3579 N N . ALA B 1 123 ? 67.456 39.206 23.835 1.00 49.25 122 ALA B N 1
ATOM 3580 C CA . ALA B 1 123 ? 66.683 40.327 24.407 1.00 49.14 122 ALA B CA 1
ATOM 3581 C C . ALA B 1 123 ? 66.513 41.482 23.418 1.00 50.66 122 ALA B C 1
ATOM 3582 O O . ALA B 1 123 ? 65.418 42.049 23.301 1.00 52.23 122 ALA B O 1
ATOM 3592 N N . SER B 1 125 ? 66.681 41.434 19.985 1.00 49.70 124 SER B N 1
ATOM 3593 C CA . SER B 1 125 ? 65.780 41.055 18.895 1.00 49.67 124 SER B CA 1
ATOM 3594 C C . SER B 1 125 ? 64.320 41.201 19.354 1.00 49.24 124 SER B C 1
ATOM 3595 O O . SER B 1 125 ? 63.486 41.684 18.597 1.00 49.50 124 SER B O 1
ATOM 3598 N N . ALA B 1 126 ? 64.040 40.782 20.593 1.00 49.31 125 ALA B N 1
ATOM 3599 C CA . ALA B 1 126 ? 62.698 40.900 21.184 1.00 50.17 125 ALA B CA 1
ATOM 3600 C C . ALA B 1 126 ? 62.283 42.380 21.307 1.00 51.07 125 ALA B C 1
ATOM 3601 O O . ALA B 1 126 ? 61.149 42.742 20.938 1.00 51.91 125 ALA B O 1
ATOM 3603 N N . GLN B 1 127 ? 63.211 43.227 21.766 1.00 51.61 126 GLN B N 1
ATOM 3604 C CA . GLN B 1 127 ? 62.951 44.663 21.953 1.00 52.44 126 GLN B CA 1
ATOM 3605 C C . GLN B 1 127 ? 62.675 45.367 20.631 1.00 51.67 126 GLN B C 1
ATOM 3606 O O . GLN B 1 127 ? 61.742 46.176 20.551 1.00 49.56 126 GLN B O 1
ATOM 3612 N N . PHE B 1 128 ? 63.490 45.053 19.617 1.00 50.89 127 PHE B N 1
ATOM 3613 C CA . PHE B 1 128 ? 63.319 45.600 18.268 1.00 52.06 127 PHE B CA 1
ATOM 3614 C C . PHE B 1 128 ? 62.025 45.145 17.591 1.00 52.37 127 PHE B C 1
ATOM 3615 O O . PHE B 1 128 ? 61.512 45.879 16.742 1.00 52.30 127 PHE B O 1
ATOM 3623 N N . ALA B 1 129 ? 61.519 43.955 17.957 1.00 52.68 128 ALA B N 1
ATOM 3624 C CA . ALA B 1 129 ? 60.237 43.421 17.448 1.00 52.58 128 ALA B CA 1
ATOM 3625 C C . ALA B 1 129 ? 59.030 43.783 18.348 1.00 53.11 128 ALA B C 1
ATOM 3626 O O . ALA B 1 129 ? 57.904 43.403 18.044 1.00 53.40 128 ALA B O 1
ATOM 3628 N N . GLY B 1 130 ? 59.265 44.519 19.437 1.00 54.04 129 GLY B N 1
ATOM 3629 C CA . GLY B 1 130 ? 58.228 44.884 20.397 1.00 53.98 129 GLY B CA 1
ATOM 3630 C C . GLY B 1 130 ? 57.685 43.727 21.233 1.00 53.99 129 GLY B C 1
ATOM 3631 O O . GLY B 1 130 ? 56.511 43.742 21.617 1.00 53.89 129 GLY B O 1
ATOM 3632 N N . LEU B 1 131 ? 58.528 42.733 21.500 1.00 53.32 130 LEU B N 1
ATOM 3633 C CA . LEU B 1 131 ? 58.154 41.544 22.263 1.00 52.46 130 LEU B CA 1
ATOM 3634 C C . LEU B 1 131 ? 58.806 41.572 23.617 1.00 50.52 130 LEU B C 1
ATOM 3635 O O . LEU B 1 131 ? 59.896 42.089 23.770 1.00 47.86 130 LEU B O 1
ATOM 3640 N N . GLU B 1 132 ? 58.116 41.014 24.601 1.00 50.06 131 GLU B N 1
ATOM 3641 C CA . GLU B 1 132 ? 58.651 40.924 25.945 1.00 50.26 131 GLU B CA 1
ATOM 3642 C C . GLU B 1 132 ? 59.750 39.853 25.990 1.00 47.71 131 GLU B C 1
ATOM 3643 O O . GLU B 1 132 ? 59.662 38.815 25.336 1.00 47.81 131 GLU B O 1
ATOM 3649 N N . PHE B 1 133 ? 60.774 40.127 26.775 1.00 45.92 132 PHE B N 1
ATOM 3650 C CA . PHE B 1 133 ? 61.851 39.192 26.991 1.00 44.89 132 PHE B CA 1
ATOM 3651 C C . PHE B 1 133 ? 61.823 38.743 28.446 1.00 44.59 132 PHE B C 1
AT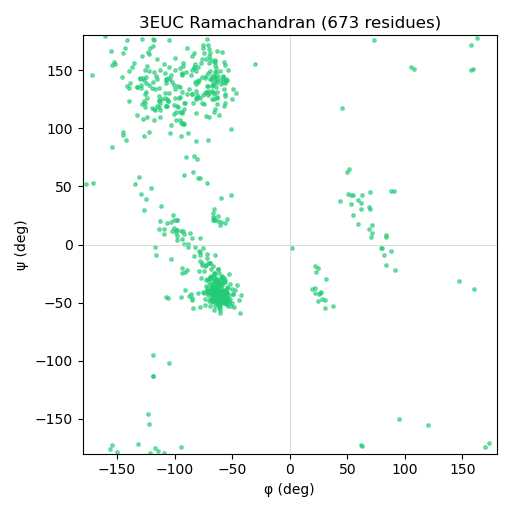OM 3652 O O . PHE B 1 133 ? 61.720 39.578 29.344 1.00 44.61 132 PHE B O 1
ATOM 3660 N N . VAL B 1 134 ? 61.958 37.434 28.667 1.00 44.63 133 VAL B N 1
ATOM 3661 C CA . VAL B 1 134 ? 62.002 36.843 29.996 1.00 43.95 133 VAL B CA 1
ATOM 3662 C C . VAL B 1 134 ? 63.352 36.181 30.165 1.00 45.94 133 VAL B C 1
ATOM 3663 O O . VAL B 1 134 ? 63.627 35.177 29.515 1.00 46.82 133 VAL B O 1
ATOM 3667 N N . GLY B 1 135 ? 64.218 36.797 30.978 1.00 46.61 134 GLY B N 1
ATOM 3668 C CA . GLY B 1 135 ? 65.543 36.255 31.311 1.00 45.75 134 GLY B CA 1
ATOM 3669 C C . GLY B 1 135 ? 65.343 35.351 32.511 1.00 45.63 134 GLY B C 1
ATOM 3670 O O . GLY B 1 135 ? 64.611 35.718 33.426 1.00 46.78 134 GLY B O 1
ATOM 3671 N N . VAL B 1 136 ? 65.926 34.157 32.489 1.00 44.66 135 VAL B N 1
ATOM 3672 C CA . VAL B 1 136 ? 65.856 33.217 33.602 1.00 44.50 135 VAL B CA 1
ATOM 3673 C C . VAL B 1 136 ? 67.293 33.048 34.070 1.00 45.14 135 VAL B C 1
ATOM 3674 O O . VAL B 1 136 ? 68.113 32.538 33.316 1.00 44.80 135 VAL B O 1
ATOM 3678 N N . PRO B 1 137 ? 67.611 33.466 35.312 1.00 44.62 136 PRO B N 1
ATOM 3679 C CA . PRO B 1 137 ? 69.017 33.406 35.653 1.00 45.65 136 PRO B CA 1
ATOM 3680 C C . PRO B 1 137 ? 69.617 32.011 35.662 1.00 45.55 136 PRO B C 1
ATOM 3681 O O . PRO B 1 137 ? 68.965 31.035 36.039 1.00 45.43 136 PRO B O 1
ATOM 3685 N N . LEU B 1 138 ? 70.838 31.938 35.164 1.00 46.44 137 LEU B N 1
ATOM 3686 C CA . LEU B 1 138 ? 71.664 30.762 35.309 1.00 46.30 137 LEU B CA 1
ATOM 3687 C C . LEU B 1 138 ? 72.072 30.724 36.792 1.00 47.84 137 LEU B C 1
ATOM 3688 O O . LEU B 1 138 ? 71.807 31.681 37.552 1.00 47.11 137 LEU B O 1
ATOM 3693 N N . ARG B 1 139 ? 72.702 29.628 37.220 1.00 47.67 138 ARG B N 1
ATOM 3694 C CA . ARG B 1 139 ? 73.204 29.547 38.591 1.00 48.50 138 ARG B CA 1
ATOM 3695 C C . ARG B 1 139 ? 74.453 30.404 38.641 1.00 48.39 138 ARG B C 1
ATOM 3696 O O . ARG B 1 139 ? 74.952 30.786 37.583 1.00 47.99 138 ARG B O 1
ATOM 3704 N N . ALA B 1 140 ? 74.972 30.680 39.845 1.00 48.92 139 ALA B N 1
ATOM 3705 C CA . ALA B 1 140 ? 76.214 31.481 40.010 1.00 48.99 139 ALA B CA 1
ATOM 3706 C C . ALA B 1 140 ? 77.407 30.910 39.249 1.00 49.69 139 ALA B C 1
ATOM 3707 O O . ALA B 1 140 ? 78.303 31.677 38.811 1.00 50.21 139 ALA B O 1
ATOM 3709 N N . ASP B 1 141 ? 77.435 29.575 39.099 1.00 49.07 140 ASP B N 1
ATOM 3710 C CA . ASP B 1 141 ? 78.490 28.892 38.307 1.00 48.29 140 ASP B CA 1
ATOM 3711 C C . ASP B 1 141 ? 78.185 28.829 36.794 1.00 47.51 140 ASP B C 1
ATOM 3712 O O . ASP B 1 141 ? 78.928 28.199 36.052 1.00 49.24 140 ASP B O 1
ATOM 3717 N N . PHE B 1 142 ? 77.099 29.487 36.373 1.00 47.58 141 PHE B N 1
ATOM 3718 C CA . PHE B 1 142 ? 76.625 29.603 34.977 1.00 46.35 141 PHE B CA 1
ATOM 3719 C C . PHE B 1 142 ? 76.033 28.332 34.370 1.00 44.85 141 PHE B C 1
ATOM 3720 O O . PHE B 1 142 ? 75.869 28.251 33.150 1.00 44.61 141 PHE B O 1
ATOM 3728 N N . THR B 1 143 ? 75.683 27.364 35.223 1.00 44.17 142 THR B N 1
ATOM 3729 C CA . THR B 1 143 ? 75.060 26.105 34.797 1.00 43.07 142 THR B CA 1
ATOM 3730 C C . THR B 1 143 ? 73.565 26.377 34.698 1.00 44.51 142 THR B C 1
ATOM 3731 O O . THR B 1 143 ? 73.022 27.211 35.449 1.00 43.76 142 THR B O 1
ATOM 3735 N N . LEU B 1 144 ? 72.905 25.657 33.791 1.00 46.14 143 LEU B N 1
ATOM 3736 C CA . LEU B 1 144 ? 71.468 25.826 33.539 1.00 46.36 143 LEU B CA 1
ATOM 3737 C C . LEU B 1 144 ? 70.673 25.292 34.721 1.00 47.21 143 LEU B C 1
ATOM 3738 O O . LEU B 1 144 ? 70.980 24.223 35.229 1.00 47.21 143 LEU B O 1
ATOM 3743 N N . ASP B 1 145 ? 69.649 26.038 35.135 1.00 48.85 144 ASP B N 1
ATOM 3744 C CA . ASP B 1 145 ? 68.800 25.688 36.269 1.00 49.72 144 ASP B CA 1
ATOM 3745 C C . ASP B 1 145 ? 67.498 25.174 35.674 1.00 50.71 144 ASP B C 1
ATOM 3746 O O . ASP B 1 145 ? 66.595 25.957 35.346 1.00 50.74 144 ASP B O 1
ATOM 3751 N N . ARG B 1 146 ? 67.395 23.847 35.556 1.00 51.25 145 ARG B N 1
ATOM 3752 C CA . ARG B 1 146 ? 66.221 23.210 34.954 1.00 50.28 145 ARG B CA 1
ATOM 3753 C C . ARG B 1 146 ? 64.921 23.592 35.649 1.00 50.11 145 ARG B C 1
ATOM 3754 O O . ARG B 1 146 ? 63.925 23.922 34.982 1.00 49.19 145 ARG B O 1
ATOM 3762 N N . GLY B 1 147 ? 64.931 23.523 36.980 1.00 49.89 146 GLY B N 1
ATOM 3763 C CA . GLY B 1 147 ? 63.776 23.867 37.796 1.00 48.75 146 GLY B CA 1
ATOM 3764 C C . GLY B 1 147 ? 63.305 25.284 37.563 1.00 47.72 146 GLY B C 1
ATOM 3765 O O . GLY B 1 147 ? 62.106 25.500 37.448 1.00 47.14 146 GLY B O 1
ATOM 3766 N N . ALA B 1 148 ? 64.265 26.225 37.481 1.00 47.71 147 ALA B N 1
ATOM 3767 C CA . ALA B 1 148 ? 64.001 27.648 37.218 1.00 47.44 147 ALA B CA 1
ATOM 3768 C C . ALA B 1 148 ? 63.407 27.814 35.820 1.00 46.89 147 ALA B C 1
ATOM 3769 O O . ALA B 1 148 ? 62.371 28.489 35.633 1.00 47.00 147 ALA B O 1
ATOM 3779 N N . LEU B 1 150 ? 61.840 25.564 33.921 1.00 43.45 149 LEU B N 1
ATOM 3780 C CA . LEU B 1 150 ? 60.484 24.956 33.838 1.00 42.96 149 LEU B CA 1
ATOM 3781 C C . LEU B 1 150 ? 59.409 25.768 34.553 1.00 43.83 149 LEU B C 1
ATOM 3782 O O . LEU B 1 150 ? 58.247 25.854 34.064 1.00 47.22 149 LEU B O 1
ATOM 3787 N N . ALA B 1 151 ? 59.759 26.347 35.710 1.00 42.54 150 ALA B N 1
ATOM 3788 C CA . ALA B 1 151 ? 58.826 27.210 36.460 1.00 42.92 150 ALA B CA 1
ATOM 3789 C C . ALA B 1 151 ? 58.531 28.469 35.663 1.00 42.58 150 ALA B C 1
ATOM 3790 O O . ALA B 1 151 ? 57.388 28.890 35.594 1.00 41.28 150 ALA B O 1
ATOM 3792 N N . ALA B 1 152 ? 59.580 29.048 35.051 1.00 42.15 151 ALA B N 1
ATOM 3793 C CA . ALA B 1 152 ? 59.493 30.260 34.209 1.00 41.57 151 ALA B CA 1
ATOM 3794 C C . ALA B 1 152 ? 58.617 30.000 32.984 1.00 43.29 151 ALA B C 1
ATOM 3795 O O . ALA B 1 152 ? 57.690 30.784 32.662 1.00 45.80 151 ALA B O 1
ATOM 3805 N N . ALA B 1 154 ? 56.361 27.571 32.673 1.00 43.42 153 ALA B N 1
ATOM 3806 C CA . ALA B 1 154 ? 54.985 27.368 33.180 1.00 43.57 153 ALA B CA 1
ATOM 3807 C C . ALA B 1 154 ? 54.268 28.694 33.413 1.00 45.03 153 ALA B C 1
ATOM 3808 O O . ALA B 1 154 ? 53.125 28.881 32.969 1.00 44.40 153 ALA B O 1
ATOM 3810 N N . GLU B 1 155 ? 54.965 29.622 34.073 1.00 46.33 154 GLU B N 1
ATOM 3811 C CA . GLU B 1 155 ? 54.387 30.912 34.434 1.00 47.94 154 GLU B CA 1
ATOM 3812 C C . GLU B 1 155 ? 54.147 31.791 33.222 1.00 47.49 154 GLU B C 1
ATOM 3813 O O . GLU B 1 155 ? 53.017 32.247 32.984 1.00 44.92 154 GLU B O 1
ATOM 3819 N N . HIS B 1 156 ? 55.198 31.962 32.427 1.00 46.42 155 HIS B N 1
ATOM 3820 C CA . HIS B 1 156 ? 55.180 32.929 31.327 1.00 46.22 155 HIS B CA 1
ATOM 3821 C C . HIS B 1 156 ? 54.692 32.464 29.987 1.00 45.44 155 HIS B C 1
ATOM 3822 O O . HIS B 1 156 ? 54.285 33.304 29.178 1.00 46.90 155 HIS B O 1
ATOM 3829 N N . GLN B 1 157 ? 54.728 31.160 29.722 1.00 45.34 156 GLN B N 1
ATOM 3830 C CA . GLN B 1 157 ? 54.266 30.624 28.430 1.00 45.71 156 GLN B CA 1
ATOM 3831 C C . GLN B 1 157 ? 54.924 31.360 27.236 1.00 45.70 156 GLN B C 1
ATOM 3832 O O . GLN B 1 157 ? 54.240 32.037 26.457 1.00 47.64 156 GLN B O 1
ATOM 3838 N N . PRO B 1 158 ? 56.246 31.234 27.095 1.00 45.43 157 PRO B N 1
ATOM 3839 C CA . PRO B 1 158 ? 56.955 31.910 26.022 1.00 44.93 157 PRO B CA 1
ATOM 3840 C C . PRO B 1 158 ? 56.687 31.278 24.653 1.00 44.72 157 PRO B C 1
ATOM 3841 O O . PRO B 1 158 ? 56.257 30.124 24.582 1.00 45.28 157 PRO B O 1
ATOM 3845 N N . ALA B 1 159 ? 56.940 32.047 23.595 1.00 44.34 158 ALA B N 1
ATOM 3846 C CA . ALA B 1 159 ? 56.780 31.587 22.202 1.00 44.13 158 ALA B CA 1
ATOM 3847 C C . ALA B 1 159 ? 58.083 30.989 21.674 1.00 43.32 158 ALA B C 1
ATOM 3848 O O . ALA B 1 159 ? 58.078 30.008 20.933 1.00 43.44 158 ALA B O 1
ATOM 3850 N N . ILE B 1 160 ? 59.193 31.612 22.036 1.00 42.42 159 ILE B N 1
ATOM 3851 C CA . ILE B 1 160 ? 60.529 31.163 21.635 1.00 43.90 159 ILE B CA 1
ATOM 3852 C C . ILE B 1 160 ? 61.379 31.013 22.890 1.00 42.71 159 ILE B C 1
ATOM 3853 O O . ILE B 1 160 ? 61.273 31.840 23.786 1.00 40.09 159 ILE B O 1
ATOM 3858 N N . VAL B 1 161 ? 62.217 29.966 22.922 1.00 44.45 160 VAL B N 1
ATOM 3859 C CA . VAL B 1 161 ? 63.212 29.723 23.985 1.00 42.71 160 VAL B CA 1
ATOM 3860 C C . VAL B 1 161 ? 64.585 29.480 23.306 1.00 42.59 160 VAL B C 1
ATOM 3861 O O . VAL B 1 161 ? 64.695 28.582 22.484 1.00 41.39 160 VAL B O 1
ATOM 3865 N N . TYR B 1 162 ? 65.593 30.308 23.620 1.00 41.27 161 TYR B N 1
ATOM 3866 C CA . TYR B 1 162 ? 66.952 30.151 23.094 1.00 42.51 161 TYR B CA 1
ATOM 3867 C C . TYR B 1 162 ? 67.778 29.391 24.101 1.00 43.80 161 TYR B C 1
ATOM 3868 O O . TYR B 1 162 ? 67.840 29.807 25.257 1.00 42.57 161 TYR B O 1
ATOM 3877 N N . LEU B 1 163 ? 68.413 28.298 23.647 1.00 46.10 162 LEU B N 1
ATOM 3878 C CA . LEU B 1 163 ? 69.317 27.479 24.457 1.00 45.69 162 LEU B CA 1
ATOM 3879 C C . LEU B 1 163 ? 70.645 27.478 23.732 1.00 45.80 162 LEU B C 1
ATOM 3880 O O . LEU B 1 163 ? 70.826 26.711 22.804 1.00 46.80 162 LEU B O 1
ATOM 3885 N N . ALA B 1 164 ? 71.565 28.355 24.135 1.00 46.05 163 ALA B N 1
ATOM 3886 C CA . ALA B 1 164 ? 72.863 28.443 23.494 1.00 46.20 163 ALA B CA 1
ATOM 3887 C C . ALA B 1 164 ? 73.709 27.214 23.851 1.00 47.09 163 ALA B C 1
ATOM 3888 O O . ALA B 1 164 ? 73.594 26.670 24.974 1.00 47.25 163 ALA B O 1
ATOM 3890 N N . TYR B 1 165 ? 74.565 26.799 22.910 1.00 45.50 164 TYR B N 1
ATOM 3891 C CA . TYR B 1 165 ? 75.360 25.571 23.061 1.00 44.11 164 TYR B CA 1
ATOM 3892 C C . TYR B 1 165 ? 76.638 25.640 22.248 1.00 43.78 164 TYR B C 1
ATOM 3893 O O . TYR B 1 165 ? 76.680 25.109 21.144 1.00 44.93 164 TYR B O 1
ATOM 3902 N N . PRO B 1 166 ? 77.704 26.257 22.800 1.00 42.63 165 PRO B N 1
ATOM 3903 C CA . PRO B 1 166 ? 77.876 26.844 24.148 1.00 41.96 165 PRO B CA 1
ATOM 3904 C C . PRO B 1 166 ? 77.377 28.279 24.273 1.00 40.37 165 PRO B C 1
ATOM 3905 O O . PRO B 1 166 ? 77.271 28.986 23.272 1.00 41.32 165 PRO B O 1
ATOM 3909 N N . ASN B 1 167 ? 77.176 28.714 25.508 1.00 41.21 166 ASN B N 1
ATOM 3910 C CA . ASN B 1 167 ? 76.681 30.055 25.815 1.00 42.80 166 ASN B CA 1
ATOM 3911 C C . ASN B 1 167 ? 77.752 31.181 25.738 1.00 42.82 166 ASN B C 1
ATOM 3912 O O . ASN B 1 167 ? 78.903 30.981 26.082 1.00 44.04 166 ASN B O 1
ATOM 3917 N N . ASN B 1 168 ? 77.317 32.338 25.229 1.00 44.15 167 ASN B N 1
ATOM 3918 C CA . ASN B 1 168 ? 78.043 33.614 25.157 1.00 42.78 167 ASN B CA 1
ATOM 3919 C C . ASN B 1 168 ? 77.372 34.483 26.257 1.00 43.55 167 ASN B C 1
ATOM 3920 O O . ASN B 1 168 ? 76.137 34.731 26.163 1.00 44.77 167 ASN B O 1
ATOM 3925 N N . PRO B 1 169 ? 78.144 35.019 27.234 1.00 42.24 168 PRO B N 1
ATOM 3926 C CA . PRO B 1 169 ? 79.602 35.036 27.436 1.00 42.39 168 PRO B CA 1
ATOM 3927 C C . PRO B 1 169 ? 80.242 34.018 28.372 1.00 42.84 168 PRO B C 1
ATOM 3928 O O . PRO B 1 169 ? 81.453 34.078 28.566 1.00 43.60 168 PRO B O 1
ATOM 3932 N N . THR B 1 170 ? 79.464 33.092 28.924 1.00 43.61 169 THR B N 1
ATOM 3933 C CA . THR B 1 170 ? 79.943 32.190 29.968 1.00 42.06 169 THR B CA 1
ATOM 3934 C C . THR B 1 170 ? 80.822 31.059 29.427 1.00 43.52 169 THR B C 1
ATOM 3935 O O . THR B 1 170 ? 81.719 30.577 30.144 1.00 44.70 169 THR B O 1
ATOM 3939 N N . GLY B 1 171 ? 80.592 30.654 28.166 1.00 43.26 170 GLY B N 1
ATOM 3940 C CA . GLY B 1 171 ? 81.480 29.684 27.466 1.00 43.13 170 GLY B CA 1
ATOM 3941 C C . GLY B 1 171 ? 81.133 28.208 27.584 1.00 42.96 170 GLY B C 1
ATOM 3942 O O . GLY B 1 171 ? 81.547 27.405 26.751 1.00 44.53 170 GLY B O 1
ATOM 3943 N N . ASN B 1 172 ? 80.378 27.862 28.616 1.00 44.52 171 ASN B N 1
ATOM 3944 C CA . ASN B 1 172 ? 80.015 26.489 28.921 1.00 44.91 171 ASN B CA 1
ATOM 3945 C C . ASN B 1 172 ? 78.838 25.910 28.140 1.00 46.01 171 ASN B C 1
ATOM 3946 O O . ASN B 1 172 ? 77.903 26.621 27.688 1.00 45.58 171 ASN B O 1
ATOM 3951 N N . LEU B 1 173 ? 78.883 24.579 28.052 1.00 46.19 172 LEU B N 1
ATOM 3952 C CA . LEU B 1 173 ? 77.848 23.781 27.436 1.00 44.78 172 LEU B CA 1
ATOM 3953 C C . LEU B 1 173 ? 76.879 23.414 28.549 1.00 45.49 172 LEU B C 1
ATOM 3954 O O . LEU B 1 173 ? 77.279 22.802 29.550 1.00 46.72 172 LEU B O 1
ATOM 3959 N N . PHE B 1 174 ? 75.616 23.778 28.404 1.00 44.53 173 PHE B N 1
ATOM 3960 C CA . PHE B 1 174 ? 74.627 23.407 29.407 1.00 44.64 173 PHE B CA 1
ATOM 3961 C C . PHE B 1 174 ? 74.412 21.876 29.430 1.00 45.15 173 PHE B C 1
ATOM 3962 O O . PHE B 1 174 ? 74.665 21.189 28.445 1.00 44.68 173 PHE B O 1
ATOM 3970 N N . ASP B 1 175 ? 73.915 21.374 30.564 1.00 46.13 174 ASP B N 1
ATOM 3971 C CA . ASP B 1 175 ? 73.572 19.945 30.743 1.00 45.93 174 ASP B CA 1
ATOM 3972 C C . ASP B 1 175 ? 72.576 19.485 29.679 1.00 45.94 174 ASP B C 1
ATOM 3973 O O . ASP B 1 175 ? 71.450 20.016 29.606 1.00 47.97 174 ASP B O 1
ATOM 3978 N N . ALA B 1 176 ? 72.960 18.468 28.904 1.00 45.07 175 ALA B N 1
ATOM 3979 C CA . ALA B 1 176 ? 72.127 17.965 27.792 1.00 45.36 175 ALA B CA 1
ATOM 3980 C C . ALA B 1 176 ? 70.778 17.457 28.228 1.00 45.71 175 ALA B C 1
ATOM 3981 O O . ALA B 1 176 ? 69.815 17.723 27.563 1.00 48.58 175 ALA B O 1
ATOM 3983 N N . ALA B 1 177 ? 70.709 16.751 29.350 1.00 46.14 176 ALA B N 1
ATOM 3984 C CA . ALA B 1 177 ? 69.444 16.207 29.857 1.00 45.96 176 ALA B CA 1
ATOM 3985 C C . ALA B 1 177 ? 68.457 17.301 30.235 1.00 46.06 176 ALA B C 1
ATOM 3986 O O . ALA B 1 177 ? 67.226 17.174 29.978 1.00 48.31 176 ALA B O 1
ATOM 3988 N N . ASP B 1 178 ? 68.973 18.353 30.872 1.00 44.88 177 ASP B N 1
ATOM 3989 C CA . ASP B 1 178 ? 68.191 19.533 31.247 1.00 45.53 177 ASP B CA 1
ATOM 3990 C C . ASP B 1 178 ? 67.588 20.174 29.990 1.00 44.89 177 ASP B C 1
ATOM 3991 O O . ASP B 1 178 ? 66.387 20.496 29.973 1.00 47.03 177 ASP B O 1
ATOM 4004 N N . GLU B 1 180 ? 67.130 18.713 26.962 1.00 46.89 179 GLU B N 1
ATOM 4005 C CA . GLU B 1 180 ? 66.099 17.820 26.365 1.00 48.54 179 GLU B CA 1
ATOM 4006 C C . GLU B 1 180 ? 64.777 17.902 27.106 1.00 47.64 179 GLU B C 1
ATOM 4007 O O . GLU B 1 180 ? 63.721 17.824 26.501 1.00 48.72 179 GLU B O 1
ATOM 4013 N N . ALA B 1 181 ? 64.858 18.022 28.426 1.00 47.74 180 ALA B N 1
ATOM 4014 C CA . ALA B 1 181 ? 63.705 18.153 29.283 1.00 46.08 180 ALA B CA 1
ATOM 4015 C C . ALA B 1 181 ? 62.930 19.425 28.946 1.00 46.51 180 ALA B C 1
ATOM 4016 O O . ALA B 1 181 ? 61.708 19.397 28.874 1.00 46.39 180 ALA B O 1
ATOM 4018 N N . ILE B 1 182 ? 63.668 20.513 28.720 1.00 47.11 181 ILE B N 1
ATOM 4019 C CA . ILE B 1 182 ? 63.146 21.828 28.317 1.00 46.15 181 ILE B CA 1
ATOM 4020 C C . ILE B 1 182 ? 62.448 21.758 26.957 1.00 46.63 181 ILE B C 1
ATOM 4021 O O . ILE B 1 182 ? 61.318 22.236 26.834 1.00 46.34 181 ILE B O 1
ATOM 4026 N N . VAL B 1 183 ? 63.103 21.125 25.975 1.00 46.71 182 VAL B N 1
ATOM 4027 C CA . VAL B 1 183 ? 62.557 20.965 24.621 1.00 46.13 182 VAL B CA 1
ATOM 4028 C C . VAL B 1 183 ? 61.237 20.182 24.688 1.00 47.14 182 VAL B C 1
ATOM 4029 O O . VAL B 1 183 ? 60.243 20.617 24.108 1.00 46.23 182 VAL B O 1
ATOM 4033 N N . ARG B 1 184 ? 61.240 19.049 25.400 1.00 47.89 183 ARG B N 1
ATOM 4034 C CA A ARG B 1 184 ? 60.014 18.245 25.564 0.50 47.09 183 ARG B CA 1
ATOM 4035 C CA B ARG B 1 184 ? 60.021 18.238 25.573 0.50 47.34 183 ARG B CA 1
ATOM 4036 C C . ARG B 1 184 ? 58.918 18.990 26.322 1.00 46.98 183 ARG B C 1
ATOM 4037 O O . ARG B 1 184 ? 57.742 18.880 25.975 1.00 45.40 183 ARG B O 1
ATOM 4052 N N . ALA B 1 185 ? 59.290 19.753 27.348 1.00 46.61 184 ALA B N 1
ATOM 4053 C CA . ALA B 1 185 ? 58.294 20.529 28.130 1.00 46.60 184 ALA B CA 1
ATOM 4054 C C . ALA B 1 185 ? 57.598 21.590 27.278 1.00 47.29 184 ALA B C 1
ATOM 4055 O O . ALA B 1 185 ? 56.417 21.895 27.502 1.00 45.35 184 ALA B O 1
ATOM 4057 N N . ALA B 1 186 ? 58.342 22.129 26.299 1.00 47.53 185 ALA B N 1
ATOM 4058 C CA . ALA B 1 186 ? 57.837 23.127 25.336 1.00 47.63 185 ALA B CA 1
ATOM 4059 C C . ALA B 1 186 ? 56.926 22.549 24.241 1.00 47.83 185 ALA B C 1
ATOM 4060 O O . ALA B 1 186 ? 56.461 23.302 23.395 1.00 48.20 185 ALA B O 1
ATOM 4062 N N . GLN B 1 187 ? 56.722 21.231 24.218 1.00 48.09 186 GLN B N 1
ATOM 4063 C CA . GLN B 1 187 ? 55.797 20.590 23.266 1.00 48.00 186 GLN B CA 1
ATOM 4064 C C . GLN B 1 187 ? 54.335 20.634 23.734 1.00 48.72 186 GLN B C 1
ATOM 4065 O O . GLN B 1 187 ? 53.428 20.304 22.949 1.00 50.05 186 GLN B O 1
ATOM 4071 N N . GLY B 1 188 ? 54.094 21.044 24.991 1.00 48.77 187 GLY B N 1
ATOM 4072 C CA . GLY B 1 188 ? 52.741 21.123 25.532 1.00 47.83 187 GLY B CA 1
ATOM 4073 C C . GLY B 1 188 ? 52.546 20.840 27.003 1.00 47.88 187 GLY B C 1
ATOM 4074 O O . GLY B 1 188 ? 51.620 21.400 27.584 1.00 50.48 187 GLY B O 1
ATOM 4075 N N . SER B 1 189 ? 53.363 19.973 27.606 1.00 47.33 188 SER B N 1
ATOM 4076 C CA . SER B 1 189 ? 53.187 19.603 29.028 1.00 48.07 188 SER B CA 1
ATOM 4077 C C . SER B 1 189 ? 53.374 20.776 30.004 1.00 48.68 188 SER B C 1
ATOM 4078 O O . SER B 1 189 ? 52.585 20.910 30.930 1.00 50.24 188 SER B O 1
ATOM 4081 N N . VAL B 1 190 ? 54.391 21.619 29.780 1.00 48.51 189 VAL B N 1
ATOM 4082 C CA . VAL B 1 190 ? 54.626 22.844 30.580 1.00 47.32 189 VAL B CA 1
ATOM 4083 C C . VAL B 1 190 ? 54.226 24.084 29.779 1.00 48.63 189 VAL B C 1
ATOM 4084 O O . VAL B 1 190 ? 53.541 24.986 30.310 1.00 50.05 189 VAL B O 1
ATOM 4088 N N . CYS B 1 191 ? 54.646 24.153 28.515 1.00 47.92 190 CYS B N 1
ATOM 4089 C CA . CYS B 1 191 ? 54.228 25.271 27.657 1.00 48.44 190 CYS B CA 1
ATOM 4090 C C . CYS B 1 191 ? 54.254 24.870 26.180 1.00 48.08 190 CYS B C 1
ATOM 4091 O O . CYS B 1 191 ? 54.396 23.694 25.882 1.00 49.87 190 CYS B O 1
ATOM 4094 N N . ARG B 1 192 ? 54.042 25.843 25.289 1.00 47.75 191 ARG B N 1
ATOM 4095 C CA A ARG B 1 192 ? 54.011 25.616 23.844 0.50 47.80 191 ARG B CA 1
ATOM 4096 C CA B ARG B 1 192 ? 53.980 25.636 23.841 0.50 47.89 191 ARG B CA 1
ATOM 4097 C C . ARG B 1 192 ? 54.916 26.627 23.153 1.00 47.46 191 ARG B C 1
ATOM 4098 O O . ARG B 1 192 ? 54.505 27.750 22.807 1.00 48.86 191 ARG B O 1
ATOM 4113 N N . SER B 1 193 ? 56.166 26.203 22.969 1.00 45.77 192 SER B N 1
ATOM 4114 C CA . SER B 1 193 ? 57.222 27.031 22.407 1.00 45.28 192 SER B CA 1
ATOM 4115 C C . SER B 1 193 ? 58.112 26.342 21.376 1.00 43.72 192 SER B C 1
ATOM 4116 O O . SER B 1 193 ? 58.278 25.127 21.403 1.00 42.14 192 SER B O 1
ATOM 4119 N N . LEU B 1 194 ? 58.659 27.175 20.481 1.00 42.31 193 LEU B N 1
ATOM 4120 C CA . LEU B 1 194 ? 59.681 26.799 19.529 1.00 42.28 193 LEU B CA 1
ATOM 4121 C C . LEU B 1 194 ? 60.945 26.955 20.346 1.00 42.27 193 LEU B C 1
ATOM 4122 O O . LEU B 1 194 ? 61.129 27.996 20.959 1.00 41.43 193 LEU B O 1
ATOM 4127 N N . VAL B 1 195 ? 61.792 25.931 20.354 1.00 42.62 194 VAL B N 1
ATOM 4128 C CA . VAL B 1 195 ? 63.042 25.961 21.093 1.00 43.09 194 VAL B CA 1
ATOM 4129 C C . VAL B 1 195 ? 64.132 25.998 20.035 1.00 44.78 194 VAL B C 1
ATOM 4130 O O . VAL B 1 195 ? 64.156 25.153 19.125 1.00 46.27 194 VAL B O 1
ATOM 4134 N N . VAL B 1 196 ? 65.003 26.998 20.130 1.00 43.80 195 VAL B N 1
ATOM 4135 C CA . VAL B 1 196 ? 66.095 27.168 19.174 1.00 43.03 195 VAL B CA 1
ATOM 4136 C C . VAL B 1 196 ? 67.366 26.950 19.919 1.00 45.11 195 VAL B C 1
ATOM 4137 O O . VAL B 1 196 ? 67.584 27.628 20.925 1.00 45.60 195 VAL B O 1
ATOM 4141 N N . VAL B 1 197 ? 68.187 25.997 19.441 1.00 45.50 196 VAL B N 1
ATOM 4142 C CA . VAL B 1 197 ? 69.517 25.731 20.005 1.00 44.65 196 VAL B CA 1
ATOM 4143 C C . VAL B 1 197 ? 70.478 26.562 19.173 1.00 44.93 196 VAL B C 1
ATOM 4144 O O . VAL B 1 197 ? 70.650 26.332 17.983 1.00 46.15 196 VAL B O 1
ATOM 4148 N N . ASP B 1 198 ? 71.089 27.541 19.819 1.00 45.74 197 ASP B N 1
ATOM 4149 C CA . ASP B 1 198 ? 71.966 28.461 19.180 1.00 44.68 197 ASP B CA 1
ATOM 4150 C C . ASP B 1 198 ? 73.377 27.911 19.303 1.00 44.72 197 ASP B C 1
ATOM 4151 O O . ASP B 1 198 ? 74.006 28.019 20.354 1.00 44.77 197 ASP B O 1
ATOM 4156 N N . GLU B 1 199 ? 73.871 27.356 18.205 1.00 44.85 198 GLU B N 1
ATOM 4157 C CA . GLU B 1 199 ? 75.226 26.832 18.130 1.00 45.20 198 GLU B CA 1
ATOM 4158 C C . GLU B 1 199 ? 76.214 27.787 17.417 1.00 45.29 198 GLU B C 1
ATOM 4159 O O . GLU B 1 199 ? 77.328 27.364 17.020 1.00 41.79 198 GLU B O 1
ATOM 4165 N N . ALA B 1 200 ? 75.871 29.079 17.349 1.00 44.39 199 ALA B N 1
ATOM 4166 C CA . ALA B 1 200 ? 76.733 30.091 16.700 1.00 46.32 199 ALA B CA 1
ATOM 4167 C C . ALA B 1 200 ? 78.135 30.180 17.278 1.00 46.34 199 ALA B C 1
ATOM 4168 O O . ALA B 1 200 ? 79.049 30.553 16.556 1.00 48.61 199 ALA B O 1
ATOM 4170 N N . TYR B 1 201 ? 78.305 29.858 18.566 1.00 47.79 200 TYR B N 1
ATOM 4171 C CA . TYR B 1 201 ? 79.638 29.909 19.247 1.00 48.26 200 TYR B CA 1
ATOM 4172 C C . TYR B 1 201 ? 80.348 28.579 19.356 1.00 49.11 200 TYR B C 1
ATOM 4173 O O . TYR B 1 201 ? 81.366 28.492 20.048 1.00 48.58 200 TYR B O 1
ATOM 4182 N N . GLN B 1 202 ? 79.839 27.558 18.671 1.00 49.56 201 GLN B N 1
ATOM 4183 C CA . GLN B 1 202 ? 80.375 26.210 18.791 1.00 50.80 201 GLN B CA 1
ATOM 4184 C C . GLN B 1 202 ? 81.424 26.000 17.727 1.00 50.67 201 GLN B C 1
ATOM 4185 O O . GLN B 1 202 ? 81.083 26.049 16.555 1.00 51.52 201 GLN B O 1
ATOM 4191 N N . PRO B 1 203 ? 82.696 25.769 18.122 1.00 50.73 202 PRO B N 1
ATOM 4192 C CA . PRO B 1 203 ? 83.690 25.422 17.113 1.00 51.68 202 PRO B CA 1
ATOM 4193 C C . PRO B 1 203 ? 83.335 24.160 16.330 1.00 51.52 202 PRO B C 1
ATOM 4194 O O . PRO B 1 203 ? 82.471 23.370 16.724 1.00 50.21 202 PRO B O 1
ATOM 4198 N N . PHE B 1 204 ? 84.035 23.981 15.227 1.00 54.02 203 PHE B N 1
ATOM 4199 C CA . PHE B 1 204 ? 83.840 22.826 14.362 1.00 54.58 203 PHE B CA 1
ATOM 4200 C C . PHE B 1 204 ? 84.327 21.557 15.052 1.00 54.76 203 PHE B C 1
ATOM 4201 O O . PHE B 1 204 ? 85.226 21.625 15.878 1.00 55.13 203 PHE B O 1
ATOM 4209 N N . ALA B 1 205 ? 83.697 20.425 14.730 1.00 55.43 204 ALA B N 1
ATOM 4210 C CA . ALA B 1 205 ? 84.081 19.095 15.242 1.00 55.86 204 ALA B CA 1
ATOM 4211 C C . ALA B 1 205 ? 83.803 18.893 16.754 1.00 56.20 204 ALA B C 1
ATOM 4212 O O . ALA B 1 205 ? 84.641 18.372 17.489 1.00 53.94 204 ALA B O 1
ATOM 4214 N N . GLN B 1 206 ? 82.607 19.308 17.181 1.00 57.03 205 GLN B N 1
ATOM 4215 C CA . GLN B 1 206 ? 82.122 19.182 18.558 1.00 58.29 205 GLN B CA 1
ATOM 4216 C C . GLN B 1 206 ? 80.743 18.527 18.574 1.00 58.81 205 GLN B C 1
ATOM 4217 O O . GLN B 1 206 ? 80.162 18.256 17.518 1.00 58.87 205 GLN B O 1
ATOM 4223 N N . GLU B 1 207 ? 80.228 18.310 19.785 1.00 59.02 206 GLU B N 1
ATOM 4224 C CA . GLU B 1 207 ? 78.922 17.698 20.019 1.00 59.76 206 GLU B CA 1
ATOM 4225 C C . GLU B 1 207 ? 77.828 18.729 19.675 1.00 57.36 206 GLU B C 1
ATOM 4226 O O . GLU B 1 207 ? 77.809 19.836 20.214 1.00 56.57 206 GLU B O 1
ATOM 4232 N N . SER B 1 208 ? 76.963 18.362 18.731 1.00 54.74 207 SER B N 1
ATOM 4233 C CA . SER B 1 208 ? 75.914 19.226 18.200 1.00 52.23 207 SER B CA 1
ATOM 4234 C C . SER B 1 208 ? 74.537 18.602 18.334 1.00 51.03 207 SER B C 1
ATOM 4235 O O . SER B 1 208 ? 74.400 17.384 18.352 1.00 49.54 207 SER B O 1
ATOM 4238 N N . TRP B 1 209 ? 73.533 19.472 18.401 1.00 49.50 208 TRP B N 1
ATOM 4239 C CA . TRP B 1 209 ? 72.111 19.087 18.462 1.00 48.57 208 TRP B CA 1
ATOM 4240 C C . TRP B 1 209 ? 71.495 18.798 17.102 1.00 48.40 208 TRP B C 1
ATOM 4241 O O . TRP B 1 209 ? 70.347 18.382 17.051 1.00 48.90 208 TRP B O 1
ATOM 4260 N N . SER B 1 211 ? 71.576 16.343 14.880 1.00 49.12 210 SER B N 1
ATOM 4261 C CA . SER B 1 211 ? 70.939 15.025 14.725 1.00 49.52 210 SER B CA 1
ATOM 4262 C C . SER B 1 211 ? 69.610 14.865 15.458 1.00 49.14 210 SER B C 1
ATOM 4263 O O . SER B 1 211 ? 68.816 13.995 15.092 1.00 48.88 210 SER B O 1
ATOM 4266 N N . ARG B 1 212 ? 69.366 15.710 16.464 1.00 49.54 211 ARG B N 1
ATOM 4267 C CA . ARG B 1 212 ? 68.129 15.674 17.262 1.00 49.04 211 ARG B CA 1
ATOM 4268 C C . ARG B 1 212 ? 66.917 16.316 16.593 1.00 48.79 211 ARG B C 1
ATOM 4269 O O . ARG B 1 212 ? 65.800 16.236 17.142 1.00 46.83 211 ARG B O 1
ATOM 4277 N N . LEU B 1 213 ? 67.114 16.939 15.423 1.00 48.03 212 LEU B N 1
ATOM 4278 C CA . LEU B 1 213 ? 66.001 17.461 14.613 1.00 46.86 212 LEU B CA 1
ATOM 4279 C C . LEU B 1 213 ? 65.007 16.346 14.267 1.00 46.89 212 LEU B C 1
ATOM 4280 O O . LEU B 1 213 ? 63.818 16.602 14.140 1.00 46.90 212 LEU B O 1
ATOM 4285 N N . THR B 1 214 ? 65.524 15.129 14.118 1.00 48.13 213 THR B N 1
ATOM 4286 C CA . THR B 1 214 ? 64.729 13.904 13.923 1.00 48.30 213 THR B CA 1
ATOM 4287 C C . THR B 1 214 ? 63.799 13.599 15.101 1.00 49.01 213 THR B C 1
ATOM 4288 O O . THR B 1 214 ? 62.676 13.122 14.896 1.00 49.92 213 THR B O 1
ATOM 4292 N N . ASP B 1 215 ? 64.245 13.921 16.317 1.00 48.68 214 ASP B N 1
ATOM 4293 C CA . ASP B 1 215 ? 63.527 13.578 17.560 1.00 48.49 214 ASP B CA 1
ATOM 4294 C C . ASP B 1 215 ? 62.584 14.588 18.138 1.00 48.06 214 ASP B C 1
ATOM 4295 O O . ASP B 1 215 ? 61.664 14.198 18.855 1.00 49.61 214 ASP B O 1
ATOM 4300 N N . PHE B 1 216 ? 62.783 15.869 17.844 1.00 47.62 215 PHE B N 1
ATOM 4301 C CA . PHE B 1 216 ? 61.934 16.930 18.412 1.00 46.13 215 PHE B CA 1
ATOM 4302 C C . PHE B 1 216 ? 61.337 17.807 17.330 1.00 45.31 215 PHE B C 1
ATOM 4303 O O . PHE B 1 216 ? 62.062 18.444 16.551 1.00 45.61 215 PHE B O 1
ATOM 4311 N N . GLY B 1 217 ? 60.013 17.867 17.305 1.00 45.12 216 GLY B N 1
ATOM 4312 C CA . GLY B 1 217 ? 59.299 18.653 16.334 1.00 44.96 216 GLY B CA 1
ATOM 4313 C C . GLY B 1 217 ? 59.220 20.152 16.561 1.00 44.30 216 GLY B C 1
ATOM 4314 O O . GLY B 1 217 ? 58.710 20.858 15.692 1.00 43.21 216 GLY B O 1
ATOM 4315 N N . ASN B 1 218 ? 59.653 20.618 17.731 1.00 44.47 217 ASN B N 1
ATOM 4316 C CA . ASN B 1 218 ? 59.688 22.042 18.103 1.00 43.58 217 ASN B CA 1
ATOM 4317 C C . ASN B 1 218 ? 61.109 22.567 18.248 1.00 43.15 217 ASN B C 1
ATOM 4318 O O . ASN B 1 218 ? 61.333 23.602 18.880 1.00 43.96 217 ASN B O 1
ATOM 4323 N N . LEU B 1 219 ? 62.064 21.853 17.644 1.00 42.41 218 LEU B N 1
ATOM 4324 C CA . LEU B 1 219 ? 63.458 22.208 17.670 1.00 40.77 218 LEU B CA 1
ATOM 4325 C C . LEU B 1 219 ? 63.931 22.741 16.322 1.00 41.16 218 LEU B C 1
ATOM 4326 O O . LEU B 1 219 ? 63.579 22.190 15.284 1.00 40.67 218 LEU B O 1
ATOM 4331 N N . LEU B 1 220 ? 64.755 23.799 16.382 1.00 40.41 219 LEU B N 1
ATOM 4332 C CA . LEU B 1 220 ? 65.517 24.349 15.264 1.00 39.89 219 LEU B CA 1
ATOM 4333 C C . LEU B 1 220 ? 66.960 24.483 15.761 1.00 39.94 219 LEU B C 1
ATOM 4334 O O . LEU B 1 220 ? 67.192 24.768 16.934 1.00 39.94 219 LEU B O 1
ATOM 4339 N N . VAL B 1 221 ? 67.923 24.230 14.888 1.00 43.18 220 VAL B N 1
ATOM 4340 C CA . VAL B 1 221 ? 69.346 24.349 15.249 1.00 43.30 220 VAL B CA 1
ATOM 4341 C C . VAL B 1 221 ? 69.979 25.427 14.385 1.00 43.91 220 VAL B C 1
ATOM 4342 O O . VAL B 1 221 ? 69.941 25.316 13.164 1.00 43.82 220 VAL B O 1
ATOM 4354 N N . ARG B 1 223 ? 73.410 27.787 13.412 1.00 45.67 222 ARG B N 1
ATOM 4355 C CA . ARG B 1 223 ? 74.878 27.736 13.349 1.00 44.63 222 ARG B CA 1
ATOM 4356 C C . ARG B 1 223 ? 75.427 28.772 12.398 1.00 43.36 222 ARG B C 1
ATOM 4357 O O . ARG B 1 223 ? 74.682 29.433 11.713 1.00 42.35 222 ARG B O 1
ATOM 4365 N N . THR B 1 224 ? 76.749 28.939 12.392 1.00 43.69 223 THR B N 1
ATOM 4366 C CA . THR B 1 224 ? 77.421 29.770 11.407 1.00 44.41 223 THR B CA 1
ATOM 4367 C C . THR B 1 224 ? 78.553 28.946 10.788 1.00 45.77 223 THR B C 1
ATOM 4368 O O . THR B 1 224 ? 78.969 27.907 11.340 1.00 44.34 223 THR B O 1
ATOM 4372 N N . VAL B 1 225 ? 79.022 29.399 9.631 1.00 46.26 224 VAL B N 1
ATOM 4373 C CA . VAL B 1 225 ? 80.150 28.786 8.950 1.00 46.69 224 VAL B CA 1
ATOM 4374 C C . VAL B 1 225 ? 81.312 29.758 9.133 1.00 48.66 224 VAL B C 1
ATOM 4375 O O . VAL B 1 225 ? 81.123 30.977 9.109 1.00 49.15 224 VAL B O 1
ATOM 4379 N N . SER B 1 226 ? 82.509 29.213 9.335 1.00 50.91 225 SER B N 1
ATOM 4380 C CA . SER B 1 226 ? 83.724 30.017 9.484 1.00 52.22 225 SER B CA 1
ATOM 4381 C C . SER B 1 226 ? 83.915 30.874 8.245 1.00 53.40 225 SER B C 1
ATOM 4382 O O . SER B 1 226 ? 83.592 30.434 7.138 1.00 54.10 225 SER B O 1
ATOM 4385 N N . LYS B 1 227 ? 84.397 32.101 8.444 1.00 54.41 226 LYS B N 1
ATOM 4386 C CA . LYS B 1 227 ? 84.727 33.011 7.331 1.00 55.00 226 LYS B CA 1
ATOM 4387 C C . LYS B 1 227 ? 86.242 32.994 7.076 1.00 54.73 226 LYS B C 1
ATOM 4388 O O . LYS B 1 227 ? 86.770 33.845 6.351 1.00 54.58 226 LYS B O 1
ATOM 4394 N N . LEU B 1 228 ? 86.933 32.002 7.652 1.00 55.29 227 LEU B N 1
ATOM 4395 C CA . LEU B 1 228 ? 88.359 31.766 7.462 1.00 55.35 227 LEU B CA 1
ATOM 4396 C C . LEU B 1 228 ? 89.240 32.997 7.747 1.00 56.80 227 LEU B C 1
ATOM 4397 O O . LEU B 1 228 ? 90.269 33.222 7.083 1.00 56.50 227 LEU B O 1
ATOM 4402 N N . GLY B 1 229 ? 88.812 33.780 8.744 1.00 56.88 228 GLY B N 1
ATOM 4403 C CA . GLY B 1 229 ? 89.483 34.994 9.136 1.00 57.53 228 GLY B CA 1
ATOM 4404 C C . GLY B 1 229 ? 89.382 36.170 8.194 1.00 58.06 228 GLY B C 1
ATOM 4405 O O . GLY B 1 229 ? 90.102 37.147 8.396 1.00 58.37 228 GLY B O 1
ATOM 4406 N N . LEU B 1 230 ? 88.525 36.088 7.171 1.00 58.23 229 LEU B N 1
ATOM 4407 C CA . LEU B 1 230 ? 88.324 37.203 6.230 1.00 58.37 229 LEU B CA 1
ATOM 4408 C C . LEU B 1 230 ? 87.451 38.283 6.889 1.00 57.90 229 LEU B C 1
ATOM 4409 O O . LEU B 1 230 ? 86.734 38.018 7.855 1.00 57.96 229 LEU B O 1
ATOM 4414 N N . ALA B 1 231 ? 87.532 39.499 6.360 1.00 57.90 230 ALA B N 1
ATOM 4415 C CA . ALA B 1 231 ? 86.722 40.614 6.851 1.00 57.78 230 ALA B CA 1
ATOM 4416 C C . ALA B 1 231 ? 85.290 40.443 6.333 1.00 57.42 230 ALA B C 1
ATOM 4417 O O . ALA B 1 231 ? 85.074 39.945 5.220 1.00 58.42 230 ALA B O 1
ATOM 4419 N N . GLY B 1 232 ? 84.323 40.816 7.162 1.00 57.04 231 GLY B N 1
ATOM 4420 C CA . GLY B 1 232 ? 82.911 40.781 6.792 1.00 56.73 231 GLY B CA 1
ATOM 4421 C C . GLY B 1 232 ? 82.052 39.897 7.668 1.00 55.72 231 GLY B C 1
ATOM 4422 O O . GLY B 1 232 ? 82.391 39.641 8.819 1.00 55.38 231 GLY B O 1
ATOM 4423 N N . ILE B 1 233 ? 80.940 39.441 7.086 1.00 55.09 232 ILE B N 1
ATOM 4424 C CA . ILE B 1 233 ? 79.904 38.634 7.746 1.00 55.17 232 ILE B CA 1
ATOM 4425 C C . ILE B 1 233 ? 80.149 37.134 7.532 1.00 53.00 232 ILE B C 1
ATOM 4426 O O . ILE B 1 233 ? 80.705 36.746 6.511 1.00 53.17 232 ILE B O 1
ATOM 4431 N N . ARG B 1 234 ? 79.780 36.322 8.522 1.00 51.41 233 ARG B N 1
ATOM 4432 C CA . ARG B 1 234 ? 79.790 34.860 8.414 1.00 50.54 233 ARG B CA 1
ATOM 4433 C C . ARG B 1 234 ? 78.458 34.417 7.903 1.00 48.64 233 ARG B C 1
ATOM 4434 O O . ARG B 1 234 ? 77.424 34.991 8.300 1.00 48.68 233 ARG B O 1
ATOM 4442 N N . LEU B 1 235 ? 78.449 33.322 7.150 1.00 45.99 234 LEU B N 1
ATOM 4443 C CA . LEU B 1 235 ? 77.173 32.732 6.764 1.00 45.32 234 LEU B CA 1
ATOM 4444 C C . LEU B 1 235 ? 76.527 32.192 8.030 1.00 45.55 234 LEU B C 1
ATOM 4445 O O . LEU B 1 235 ? 77.189 31.544 8.830 1.00 46.47 234 LEU B O 1
ATOM 4450 N N . GLY B 1 236 ? 75.260 32.512 8.228 1.00 44.81 235 GLY B N 1
ATOM 4451 C CA . GLY B 1 236 ? 74.480 31.958 9.309 1.00 44.08 235 GLY B CA 1
ATOM 4452 C C . GLY B 1 236 ? 73.430 31.073 8.677 1.00 43.45 235 GLY B C 1
ATOM 4453 O O . GLY B 1 236 ? 73.002 31.326 7.543 1.00 42.24 235 GLY B O 1
ATOM 4454 N N . TYR B 1 237 ? 73.026 30.031 9.396 1.00 43.10 236 TYR B N 1
ATOM 4455 C CA . TYR B 1 237 ? 71.955 29.157 8.913 1.00 45.28 236 TYR B CA 1
ATOM 4456 C C . TYR B 1 237 ? 71.197 28.509 10.060 1.00 45.73 236 TYR B C 1
ATOM 4457 O O . TYR B 1 237 ? 71.726 28.386 11.174 1.00 48.82 236 TYR B O 1
ATOM 4466 N N . VAL B 1 238 ? 69.962 28.133 9.780 1.00 45.51 237 VAL B N 1
ATOM 4467 C CA . VAL B 1 238 ? 69.108 27.448 10.741 1.00 43.46 237 VAL B CA 1
ATOM 4468 C C . VAL B 1 238 ? 68.646 26.172 10.033 1.00 43.15 237 VAL B C 1
ATOM 4469 O O . VAL B 1 238 ? 68.226 26.222 8.872 1.00 41.70 237 VAL B O 1
ATOM 4473 N N . ALA B 1 239 ? 68.798 25.028 10.705 1.00 43.55 238 ALA B N 1
ATOM 4474 C CA . ALA B 1 239 ? 68.341 23.741 10.179 1.00 43.54 238 ALA B CA 1
ATOM 4475 C C . ALA B 1 239 ? 67.074 23.337 10.946 1.00 43.90 238 ALA B C 1
ATOM 4476 O O . ALA B 1 239 ? 66.935 23.599 12.141 1.00 46.57 238 ALA B O 1
ATOM 4478 N N . GLY B 1 240 ? 66.135 22.725 10.250 1.00 42.89 239 GLY B N 1
ATOM 4479 C CA . GLY B 1 240 ? 64.924 22.259 10.883 1.00 42.43 239 GLY B CA 1
ATOM 4480 C C . GLY B 1 240 ? 63.938 21.744 9.869 1.00 42.49 239 GLY B C 1
ATOM 4481 O O . GLY B 1 240 ? 64.266 21.624 8.686 1.00 42.07 239 GLY B O 1
ATOM 4482 N N . ASP B 1 241 ? 62.726 21.472 10.343 1.00 42.33 240 ASP B N 1
ATOM 4483 C CA . ASP B 1 241 ? 61.670 20.917 9.508 1.00 43.32 240 ASP B CA 1
ATOM 4484 C C . ASP B 1 241 ? 61.143 21.967 8.519 1.00 44.29 240 ASP B C 1
ATOM 4485 O O . ASP B 1 241 ? 60.926 23.105 8.926 1.00 45.76 240 ASP B O 1
ATOM 4490 N N . PRO B 1 242 ? 60.917 21.594 7.236 1.00 44.71 241 PRO B N 1
ATOM 4491 C CA . PRO B 1 242 ? 60.317 22.497 6.240 1.00 44.60 241 PRO B CA 1
ATOM 4492 C C . PRO B 1 242 ? 59.082 23.274 6.706 1.00 45.51 241 PRO B C 1
ATOM 4493 O O . PRO B 1 242 ? 58.912 24.411 6.295 1.00 46.52 241 PRO B O 1
ATOM 4497 N N . GLN B 1 243 ? 58.238 22.669 7.549 1.00 45.21 242 GLN B N 1
ATOM 4498 C CA . GLN B 1 243 ? 57.034 23.340 8.044 1.00 45.28 242 GLN B CA 1
ATOM 4499 C C . GLN B 1 243 ? 57.374 24.555 8.898 1.00 45.20 242 GLN B C 1
ATOM 4500 O O . GLN B 1 243 ? 56.601 25.512 8.932 1.00 46.59 242 GLN B O 1
ATOM 4506 N N . TRP B 1 244 ? 58.514 24.517 9.594 1.00 43.81 243 TRP B N 1
ATOM 4507 C CA . TRP B 1 244 ? 59.016 25.693 10.274 1.00 43.23 243 TRP B CA 1
ATOM 4508 C C . TRP B 1 244 ? 59.671 26.636 9.271 1.00 43.96 243 TRP B C 1
ATOM 4509 O O . TRP B 1 244 ? 59.303 27.808 9.207 1.00 44.74 243 TRP B O 1
ATOM 4520 N N . LEU B 1 245 ? 60.625 26.122 8.492 1.00 44.05 244 LEU B N 1
ATOM 4521 C CA . LEU B 1 245 ? 61.427 26.981 7.625 1.00 45.51 244 LEU B CA 1
ATOM 4522 C C . LEU B 1 245 ? 60.671 27.642 6.484 1.00 46.02 244 LEU B C 1
ATOM 4523 O O . LEU B 1 245 ? 61.084 28.722 6.067 1.00 47.34 244 LEU B O 1
ATOM 4528 N N . GLU B 1 246 ? 59.594 27.016 5.993 1.00 45.77 245 GLU B N 1
ATOM 4529 C CA A GLU B 1 246 ? 58.740 27.608 4.946 0.50 45.65 245 GLU B CA 1
ATOM 4530 C CA B GLU B 1 246 ? 58.788 27.631 4.934 0.50 46.44 245 GLU B CA 1
ATOM 4531 C C . GLU B 1 246 ? 58.049 28.876 5.442 1.00 45.93 245 GLU B C 1
ATOM 4532 O O . GLU B 1 246 ? 57.692 29.741 4.644 1.00 46.94 245 GLU B O 1
ATOM 4543 N N . GLN B 1 247 ? 57.826 28.961 6.760 1.00 45.38 246 GLN B N 1
ATOM 4544 C CA . GLN B 1 247 ? 57.181 30.111 7.378 1.00 46.41 246 GLN B CA 1
ATOM 4545 C C . GLN B 1 247 ? 58.237 31.182 7.647 1.00 46.64 246 GLN B C 1
ATOM 4546 O O . GLN B 1 247 ? 58.015 32.352 7.353 1.00 46.34 246 GLN B O 1
ATOM 4552 N N . LEU B 1 248 ? 59.379 30.782 8.205 1.00 47.32 247 LEU B N 1
ATOM 4553 C CA . LEU B 1 248 ? 60.491 31.710 8.450 1.00 48.10 247 LEU B CA 1
ATOM 4554 C C . LEU B 1 248 ? 61.042 32.314 7.131 1.00 49.15 247 LEU B C 1
ATOM 4555 O O . LEU B 1 248 ? 61.519 33.468 7.111 1.00 48.05 247 LEU B O 1
ATOM 4560 N N . ASP B 1 249 ? 60.946 31.557 6.032 1.00 49.59 248 ASP B N 1
ATOM 4561 C CA . ASP B 1 249 ? 61.399 32.042 4.717 1.00 49.66 248 ASP B CA 1
ATOM 4562 C C . ASP B 1 249 ? 60.567 33.236 4.229 1.00 50.19 248 ASP B C 1
ATOM 4563 O O . ASP B 1 249 ? 61.072 34.053 3.477 1.00 52.05 248 ASP B O 1
ATOM 4568 N N . LYS B 1 250 ? 59.328 33.367 4.704 1.00 50.41 249 LYS B N 1
ATOM 4569 C CA . LYS B 1 250 ? 58.446 34.475 4.323 1.00 49.69 249 LYS B CA 1
ATOM 4570 C C . LYS B 1 250 ? 58.910 35.879 4.811 1.00 49.63 249 LYS B C 1
ATOM 4571 O O . LYS B 1 250 ? 58.442 36.895 4.289 1.00 48.48 249 LYS B O 1
ATOM 4577 N N . VAL B 1 251 ? 59.802 35.934 5.807 1.00 48.92 250 VAL B N 1
ATOM 4578 C CA . VAL B 1 251 ? 60.392 37.189 6.277 1.00 49.53 250 VAL B CA 1
ATOM 4579 C C . VAL B 1 251 ? 61.879 37.296 5.872 1.00 50.02 250 VAL B C 1
ATOM 4580 O O . VAL B 1 251 ? 62.569 38.217 6.297 1.00 49.91 250 VAL B O 1
ATOM 4584 N N . ARG B 1 252 ? 62.371 36.382 5.035 1.00 51.51 251 ARG B N 1
ATOM 4585 C CA . ARG B 1 252 ? 63.770 36.440 4.574 1.00 52.27 251 ARG B CA 1
ATOM 4586 C C . ARG B 1 252 ? 63.772 37.391 3.392 1.00 52.78 251 ARG B C 1
ATOM 4587 O O . ARG B 1 252 ? 63.068 37.119 2.433 1.00 53.40 251 ARG B O 1
ATOM 4595 N N . PRO B 1 253 ? 64.567 38.490 3.444 1.00 52.69 252 PRO B N 1
ATOM 4596 C CA . PRO B 1 253 ? 64.608 39.362 2.282 1.00 51.97 252 PRO B CA 1
ATOM 4597 C C . PRO B 1 253 ? 65.214 38.650 1.063 1.00 51.57 252 PRO B C 1
ATOM 4598 O O . PRO B 1 253 ? 66.060 37.776 1.240 1.00 50.81 252 PRO B O 1
ATOM 4602 N N . PRO B 1 254 ? 64.769 38.994 -0.159 1.00 52.62 253 PRO B N 1
ATOM 4603 C CA . PRO B 1 254 ? 65.409 38.413 -1.343 1.00 53.16 253 PRO B CA 1
ATOM 4604 C C . PRO B 1 254 ? 66.877 38.852 -1.450 1.00 52.91 253 PRO B C 1
ATOM 4605 O O . PRO B 1 254 ? 67.209 39.993 -1.087 1.00 51.56 253 PRO B O 1
ATOM 4609 N N . TYR B 1 255 ? 67.737 37.931 -1.894 1.00 53.00 254 TYR B N 1
ATOM 4610 C CA . TYR B 1 255 ? 69.177 38.179 -2.046 1.00 53.35 254 TYR B CA 1
ATOM 4611 C C . TYR B 1 255 ? 69.802 38.773 -0.778 1.00 52.39 254 TYR B C 1
ATOM 4612 O O . TYR B 1 255 ? 70.575 39.726 -0.845 1.00 53.14 254 TYR B O 1
ATOM 4621 N N . ASN B 1 256 ? 69.421 38.218 0.370 1.00 52.68 255 ASN B N 1
ATOM 4622 C CA . ASN B 1 256 ? 69.866 38.734 1.680 1.00 52.62 255 ASN B CA 1
ATOM 4623 C C . ASN B 1 256 ? 71.341 38.531 1.983 1.00 53.37 255 ASN B C 1
ATOM 4624 O O . ASN B 1 256 ? 71.912 39.355 2.698 1.00 54.87 255 ASN B O 1
ATOM 4629 N N . VAL B 1 257 ? 71.937 37.460 1.439 1.00 53.15 256 VAL B N 1
ATOM 4630 C CA . VAL B 1 257 ? 73.326 37.099 1.684 1.00 51.48 256 VAL B CA 1
ATOM 4631 C C . VAL B 1 257 ? 74.210 37.445 0.475 1.00 51.50 256 VAL B C 1
ATOM 4632 O O . VAL B 1 257 ? 73.899 37.084 -0.658 1.00 51.94 256 VAL B O 1
ATOM 4636 N N . ASN B 1 258 ? 75.317 38.137 0.740 1.00 51.36 257 ASN B N 1
ATOM 4637 C CA . ASN B 1 258 ? 76.270 38.593 -0.296 1.00 51.34 257 ASN B CA 1
ATOM 4638 C C . ASN B 1 258 ? 76.970 37.381 -0.903 1.00 51.08 257 ASN B C 1
ATOM 4639 O O . ASN B 1 258 ? 77.285 36.436 -0.188 1.00 50.95 257 ASN B O 1
ATOM 4644 N N . VAL B 1 259 ? 77.213 37.424 -2.213 1.00 50.65 258 VAL B N 1
ATOM 4645 C CA . VAL B 1 259 ? 77.816 36.302 -2.932 1.00 50.45 258 VAL B CA 1
ATOM 4646 C C . VAL B 1 259 ? 79.205 35.911 -2.416 1.00 50.40 258 VAL B C 1
ATOM 4647 O O . VAL B 1 259 ? 79.572 34.740 -2.493 1.00 50.55 258 VAL B O 1
ATOM 4651 N N . LEU B 1 260 ? 79.944 36.878 -1.864 1.00 50.35 259 LEU B N 1
ATOM 4652 C CA . LEU B 1 260 ? 81.269 36.624 -1.264 1.00 50.49 259 LEU B CA 1
ATOM 4653 C C . LEU B 1 260 ? 81.129 35.893 0.068 1.00 48.96 259 LEU B C 1
ATOM 4654 O O . LEU B 1 260 ? 81.958 35.058 0.391 1.00 50.63 259 LEU B O 1
ATOM 4659 N N . THR B 1 261 ? 80.091 36.210 0.831 1.00 47.45 260 THR B N 1
ATOM 4660 C CA . THR B 1 261 ? 79.785 35.497 2.076 1.00 48.01 260 THR B CA 1
ATOM 4661 C C . THR B 1 261 ? 79.517 34.020 1.781 1.00 47.73 260 THR B C 1
ATOM 4662 O O . THR B 1 261 ? 80.076 33.146 2.450 1.00 48.02 260 THR B O 1
ATOM 4666 N N . GLU B 1 262 ? 78.695 33.765 0.761 1.00 47.45 261 GLU B N 1
ATOM 4667 C CA . GLU B 1 262 ? 78.371 32.411 0.332 1.00 46.90 261 GLU B CA 1
ATOM 4668 C C . GLU B 1 262 ? 79.573 31.687 -0.259 1.00 46.92 261 GLU B C 1
ATOM 4669 O O . GLU B 1 262 ? 79.779 30.513 0.039 1.00 48.12 261 GLU B O 1
ATOM 4675 N N . ALA B 1 263 ? 80.367 32.379 -1.078 1.00 46.72 262 ALA B N 1
ATOM 4676 C CA . ALA B 1 263 ? 81.569 31.784 -1.694 1.00 46.14 262 ALA B CA 1
ATOM 4677 C C . ALA B 1 263 ? 82.579 31.314 -0.646 1.00 46.35 262 ALA B C 1
ATOM 4678 O O . ALA B 1 263 ? 83.129 30.208 -0.753 1.00 47.54 262 ALA B O 1
ATOM 4680 N N . THR B 1 264 ? 82.812 32.152 0.362 1.00 45.67 263 THR B N 1
ATOM 4681 C CA . THR B 1 264 ? 83.742 31.834 1.449 1.00 46.66 263 THR B CA 1
ATOM 4682 C C . THR B 1 264 ? 83.213 30.652 2.268 1.00 46.23 263 THR B C 1
ATOM 4683 O O . THR B 1 264 ? 83.978 29.750 2.601 1.00 46.23 263 THR B O 1
ATOM 4687 N N . ALA B 1 265 ? 81.909 30.657 2.552 1.00 45.81 264 ALA B N 1
ATOM 4688 C CA . ALA B 1 265 ? 81.244 29.560 3.252 1.00 44.76 264 ALA B CA 1
ATOM 4689 C C . ALA B 1 265 ? 81.429 28.233 2.497 1.00 44.51 264 ALA B C 1
ATOM 4690 O O . ALA B 1 265 ? 81.756 27.227 3.116 1.00 44.56 264 ALA B O 1
ATOM 4692 N N . LEU B 1 266 ? 81.265 28.240 1.171 1.00 44.83 265 LEU B N 1
ATOM 4693 C CA . LEU B 1 266 ? 81.434 27.018 0.354 1.00 44.53 265 LEU B CA 1
ATOM 4694 C C . LEU B 1 266 ? 82.900 26.541 0.361 1.00 45.48 265 LEU B C 1
ATOM 4695 O O . LEU B 1 266 ? 83.173 25.342 0.526 1.00 44.94 265 LEU B O 1
ATOM 4700 N N . PHE B 1 267 ? 83.825 27.490 0.206 1.00 44.97 266 PHE B N 1
ATOM 4701 C CA . PHE B 1 267 ? 85.252 27.205 0.269 1.00 44.80 266 PHE B CA 1
ATOM 4702 C C . PHE B 1 267 ? 85.593 26.513 1.597 1.00 44.55 266 PHE B C 1
ATOM 4703 O O . PHE B 1 267 ? 86.264 25.485 1.589 1.00 43.73 266 PHE B O 1
ATOM 4711 N N . ALA B 1 268 ? 85.086 27.057 2.708 1.00 43.80 267 ALA B N 1
ATOM 4712 C CA . ALA B 1 268 ? 85.280 26.477 4.053 1.00 44.21 267 ALA B CA 1
ATOM 4713 C C . ALA B 1 268 ? 84.648 25.085 4.191 1.00 43.36 267 ALA B C 1
ATOM 4714 O O . ALA B 1 268 ? 85.258 24.194 4.745 1.00 42.93 267 ALA B O 1
ATOM 4716 N N . LEU B 1 269 ? 83.423 24.902 3.699 1.00 44.74 268 LEU B N 1
ATOM 4717 C CA . LEU B 1 269 ? 82.752 23.584 3.762 1.00 44.40 268 LEU B CA 1
ATOM 4718 C C . LEU B 1 269 ? 83.457 22.535 2.904 1.00 44.20 268 LEU B C 1
ATOM 4719 O O . LEU B 1 269 ? 83.328 21.362 3.181 1.00 43.17 268 LEU B O 1
ATOM 4724 N N . GLU B 1 270 ? 84.202 22.969 1.878 1.00 45.69 269 GLU B N 1
ATOM 4725 C CA . GLU B 1 270 ? 85.017 22.066 1.039 1.00 46.48 269 GLU B CA 1
ATOM 4726 C C . GLU B 1 270 ? 86.439 21.830 1.578 1.00 46.66 269 GLU B C 1
ATOM 4727 O O . GLU B 1 270 ? 87.167 21.061 0.984 1.00 45.83 269 GLU B O 1
ATOM 4733 N N . HIS B 1 271 ? 86.817 22.477 2.689 1.00 47.76 270 HIS B N 1
ATOM 4734 C CA . HIS B 1 271 ? 88.134 22.314 3.326 1.00 47.71 270 HIS B CA 1
ATOM 4735 C C . HIS B 1 271 ? 87.958 22.057 4.813 1.00 49.32 270 HIS B C 1
ATOM 4736 O O . HIS B 1 271 ? 88.475 22.789 5.656 1.00 49.15 270 HIS B O 1
ATOM 4743 N N . VAL B 1 272 ? 87.219 20.992 5.118 1.00 51.01 271 VAL B N 1
ATOM 4744 C CA . VAL B 1 272 ? 86.907 20.599 6.495 1.00 51.61 271 VAL B CA 1
ATOM 4745 C C . VAL B 1 272 ? 88.155 20.367 7.348 1.00 52.17 271 VAL B C 1
ATOM 4746 O O . VAL B 1 272 ? 88.166 20.772 8.512 1.00 52.86 271 VAL B O 1
ATOM 4750 N N . ALA B 1 273 ? 89.196 19.761 6.769 1.00 51.58 272 ALA B N 1
ATOM 4751 C CA . ALA B 1 273 ? 90.475 19.525 7.473 1.00 51.51 272 ALA B CA 1
ATOM 4752 C C . ALA B 1 273 ? 91.065 20.805 8.077 1.00 51.44 272 ALA B C 1
ATOM 4753 O O . ALA B 1 273 ? 91.652 20.754 9.155 1.00 51.18 272 ALA B O 1
ATOM 4755 N N . VAL B 1 274 ? 90.912 21.924 7.364 1.00 51.03 273 VAL B N 1
ATOM 4756 C CA . VAL B 1 274 ? 91.327 23.247 7.838 1.00 51.23 273 VAL B CA 1
ATOM 4757 C C . VAL B 1 274 ? 90.469 23.652 9.035 1.00 50.34 273 VAL B C 1
ATOM 4758 O O . VAL B 1 274 ? 90.993 24.176 10.013 1.00 49.38 273 VAL B O 1
ATOM 4762 N N . LEU B 1 275 ? 89.160 23.406 8.957 1.00 49.99 274 LEU B N 1
ATOM 4763 C CA . LEU B 1 275 ? 88.260 23.676 10.090 1.00 49.23 274 LEU B CA 1
ATOM 4764 C C . LEU B 1 275 ? 88.662 22.779 11.291 1.00 48.85 274 LEU B C 1
ATOM 4765 O O . LEU B 1 275 ? 88.633 23.224 12.439 1.00 47.15 274 LEU B O 1
ATOM 4770 N N . ASP B 1 276 ? 89.107 21.549 11.011 1.00 49.23 275 ASP B N 1
ATOM 4771 C CA . ASP B 1 276 ? 89.581 20.642 12.066 1.00 49.51 275 ASP B CA 1
ATOM 4772 C C . ASP B 1 276 ? 90.852 21.143 12.723 1.00 50.36 275 ASP B C 1
ATOM 4773 O O . ASP B 1 276 ? 90.952 21.077 13.944 1.00 49.98 275 ASP B O 1
ATOM 4778 N N . GLU B 1 277 ? 91.794 21.642 11.916 1.00 51.56 276 GLU B N 1
ATOM 4779 C CA . GLU B 1 277 ? 93.039 22.244 12.417 1.00 52.53 276 GLU B CA 1
ATOM 4780 C C . GLU B 1 277 ? 92.762 23.521 13.236 1.00 52.86 276 GLU B C 1
ATOM 4781 O O . GLU B 1 277 ? 93.442 23.733 14.243 1.00 52.03 276 GLU B O 1
ATOM 4783 N N . GLN B 1 278 ? 91.775 24.343 12.818 1.00 53.67 277 GLN B N 1
ATOM 4784 C CA . GLN B 1 278 ? 91.347 25.533 13.590 1.00 54.43 277 GLN B CA 1
ATOM 4785 C C . GLN B 1 278 ? 90.874 25.072 14.962 1.00 53.25 277 GLN B C 1
ATOM 4786 O O . GLN B 1 278 ? 91.266 25.654 15.974 1.00 54.20 277 GLN B O 1
ATOM 4792 N N . ALA B 1 279 ? 90.009 24.049 14.977 1.00 51.28 278 ALA B N 1
ATOM 4793 C CA . ALA B 1 279 ? 89.482 23.481 16.215 1.00 49.45 278 ALA B CA 1
ATOM 4794 C C . ALA B 1 279 ? 90.614 22.983 17.119 1.00 48.06 278 ALA B C 1
ATOM 4795 O O . ALA B 1 279 ? 90.615 23.269 18.304 1.00 48.75 278 ALA B O 1
ATOM 4797 N N . ALA B 1 280 ? 91.585 22.287 16.541 1.00 46.92 279 ALA B N 1
ATOM 4798 C CA . ALA B 1 280 ? 92.727 21.747 17.294 1.00 45.82 279 ALA B CA 1
ATOM 4799 C C . ALA B 1 280 ? 93.595 22.840 17.899 1.00 46.49 279 ALA B C 1
ATOM 4800 O O . ALA B 1 280 ? 93.988 22.727 19.070 1.00 45.71 279 ALA B O 1
ATOM 4802 N N . GLN B 1 281 ? 93.872 23.900 17.129 1.00 46.99 280 GLN B N 1
ATOM 4803 C CA . GLN B 1 281 ? 94.670 25.028 17.654 1.00 47.61 280 GLN B CA 1
ATOM 4804 C C . GLN B 1 281 ? 93.899 25.775 18.753 1.00 46.39 280 GLN B C 1
ATOM 4805 O O . GLN B 1 281 ? 94.503 26.212 19.709 1.00 47.50 280 GLN B O 1
ATOM 4811 N N . LEU B 1 282 ? 92.581 25.908 18.610 1.00 46.02 281 LEU B N 1
ATOM 4812 C CA . LEU B 1 282 ? 91.736 26.537 19.637 1.00 46.79 281 LEU B CA 1
ATOM 4813 C C . LEU B 1 282 ? 91.768 25.767 20.967 1.00 47.48 281 LEU B C 1
ATOM 4814 O O . LEU B 1 282 ? 91.882 26.405 22.011 1.00 47.27 281 LEU B O 1
ATOM 4819 N N . ARG B 1 283 ? 91.602 24.436 20.927 1.00 48.16 282 ARG B N 1
ATOM 4820 C CA . ARG B 1 283 ? 91.714 23.599 22.136 1.00 48.43 282 ARG B CA 1
ATOM 4821 C C . ARG B 1 283 ? 93.027 23.899 22.873 1.00 47.47 282 ARG B C 1
ATOM 4822 O O . ARG B 1 283 ? 93.012 24.170 24.062 1.00 48.04 282 ARG B O 1
ATOM 4826 N N . ALA B 1 284 ? 94.146 23.838 22.150 1.00 46.73 283 ALA B N 1
ATOM 4827 C CA . ALA B 1 284 ? 95.491 24.064 22.731 1.00 46.27 283 ALA B CA 1
ATOM 4828 C C . ALA B 1 284 ? 95.665 25.450 23.343 1.00 45.44 283 ALA B C 1
ATOM 4829 O O . ALA B 1 284 ? 96.027 25.594 24.508 1.00 45.15 283 ALA B O 1
ATOM 4831 N N . GLU B 1 285 ? 95.432 26.470 22.533 1.00 45.98 284 GLU B N 1
ATOM 4832 C CA . GLU B 1 285 ? 95.552 27.867 22.978 1.00 44.94 284 GLU B CA 1
ATOM 4833 C C . GLU B 1 285 ? 94.563 28.261 24.081 1.00 41.85 284 GLU B C 1
ATOM 4834 O O . GLU B 1 285 ? 94.903 29.053 24.966 1.00 38.21 284 GLU B O 1
ATOM 4840 N N . ARG B 1 286 ? 93.353 27.721 24.036 1.00 42.60 285 ARG B N 1
ATOM 4841 C CA . ARG B 1 286 ? 92.365 28.009 25.075 1.00 42.76 285 ARG B CA 1
ATOM 4842 C C . ARG B 1 286 ? 92.803 27.456 26.432 1.00 44.33 285 ARG B C 1
ATOM 4843 O O . ARG B 1 286 ? 92.566 28.095 27.447 1.00 46.19 285 ARG B O 1
ATOM 4851 N N . SER B 1 287 ? 93.442 26.279 26.439 1.00 45.26 286 SER B N 1
ATOM 4852 C CA . SER B 1 287 ? 94.029 25.686 27.657 1.00 44.87 286 SER B CA 1
ATOM 4853 C C . SER B 1 287 ? 95.177 26.514 28.215 1.00 44.74 286 SER B C 1
ATOM 4854 O O . SER B 1 287 ? 95.354 26.631 29.434 1.00 43.38 286 SER B O 1
ATOM 4857 N N . ARG B 1 288 ? 95.988 27.035 27.304 1.00 45.80 287 ARG B N 1
ATOM 4858 C CA . ARG B 1 288 ? 97.106 27.890 27.635 1.00 46.14 287 ARG B CA 1
ATOM 4859 C C . ARG B 1 288 ? 96.662 29.170 28.328 1.00 44.03 287 ARG B C 1
ATOM 4860 O O . ARG B 1 288 ? 97.230 29.536 29.362 1.00 44.44 287 ARG B O 1
ATOM 4868 N N . VAL B 1 289 ? 95.711 29.870 27.707 1.00 40.92 288 VAL B N 1
ATOM 4869 C CA . VAL B 1 289 ? 95.212 31.128 28.220 1.00 40.56 288 VAL B CA 1
ATOM 4870 C C . VAL B 1 289 ? 94.501 30.892 29.544 1.00 41.08 288 VAL B C 1
ATOM 4871 O O . VAL B 1 289 ? 94.767 31.622 30.491 1.00 41.71 288 VAL B O 1
ATOM 4875 N N . ALA B 1 290 ? 93.614 29.885 29.602 1.00 39.57 289 ALA B N 1
ATOM 4876 C CA . ALA B 1 290 ? 92.909 29.525 30.840 1.00 39.58 289 ALA B CA 1
ATOM 4877 C C . ALA B 1 290 ? 93.886 29.257 31.991 1.00 41.29 289 ALA B C 1
ATOM 4878 O O . ALA B 1 290 ? 93.713 29.813 33.079 1.00 41.51 289 ALA B O 1
ATOM 4880 N N . GLU B 1 291 ? 94.936 28.461 31.743 1.00 40.96 290 GLU B N 1
ATOM 4881 C CA . GLU B 1 291 ? 95.899 28.162 32.791 1.00 43.10 290 GLU B CA 1
ATOM 4882 C C . GLU B 1 291 ? 96.597 29.438 33.259 1.00 45.20 290 GLU B C 1
ATOM 4883 O O . GLU B 1 291 ? 96.686 29.688 34.476 1.00 46.67 290 GLU B O 1
ATOM 4889 N N . GLY B 1 292 ? 97.092 30.222 32.295 1.00 45.43 291 GLY B N 1
ATOM 4890 C CA . GLY B 1 292 ? 97.806 31.476 32.568 1.00 44.94 291 GLY B CA 1
ATOM 4891 C C . GLY B 1 292 ? 96.992 32.454 33.397 1.00 44.14 291 GLY B C 1
ATOM 4892 O O . GLY B 1 292 ? 97.504 33.051 34.326 1.00 44.74 291 GLY B O 1
ATOM 4901 N N . ALA B 1 294 ? 94.200 31.650 35.356 1.00 43.61 293 ALA B N 1
ATOM 4902 C CA . ALA B 1 294 ? 93.851 30.968 36.620 1.00 43.45 293 ALA B CA 1
ATOM 4903 C C . ALA B 1 294 ? 94.990 30.850 37.639 1.00 44.12 293 ALA B C 1
ATOM 4904 O O . ALA B 1 294 ? 94.739 30.593 38.814 1.00 43.78 293 ALA B O 1
ATOM 4906 N N . ALA B 1 295 ? 96.225 31.009 37.172 1.00 43.65 294 ALA B N 1
ATOM 4907 C CA . ALA B 1 295 ? 97.408 31.006 38.016 1.00 44.27 294 ALA B CA 1
ATOM 4908 C C . ALA B 1 295 ? 97.472 32.201 38.993 1.00 44.71 294 ALA B C 1
ATOM 4909 O O . ALA B 1 295 ? 98.076 32.109 40.072 1.00 43.72 294 ALA B O 1
ATOM 4911 N N . HIS B 1 296 ? 96.812 33.297 38.631 1.00 45.11 295 HIS B N 1
ATOM 4912 C CA . HIS B 1 296 ? 96.835 34.532 39.416 1.00 45.53 295 HIS B CA 1
ATOM 4913 C C . HIS B 1 296 ? 95.855 34.433 40.574 1.00 44.98 295 HIS B C 1
ATOM 4914 O O . HIS B 1 296 ? 94.807 33.867 40.422 1.00 43.84 295 HIS B O 1
ATOM 4921 N N . GLY B 1 297 ? 96.231 34.954 41.741 1.00 44.92 296 GLY B N 1
ATOM 4922 C CA . GLY B 1 297 ? 95.366 34.942 42.918 1.00 44.49 296 GLY B CA 1
ATOM 4923 C C . GLY B 1 297 ? 94.180 35.841 42.653 1.00 44.12 296 GLY B C 1
ATOM 4924 O O . GLY B 1 297 ? 94.317 36.851 41.967 1.00 43.95 296 GLY B O 1
ATOM 4925 N N . GLY B 1 298 ? 93.010 35.437 43.136 1.00 43.65 297 GLY B N 1
ATOM 4926 C CA . GLY B 1 298 ? 91.785 36.189 42.933 1.00 42.53 297 GLY B CA 1
ATOM 4927 C C . GLY B 1 298 ? 91.129 36.016 41.568 1.00 43.09 297 GLY B C 1
ATOM 4928 O O . GLY B 1 298 ? 90.034 36.586 41.343 1.00 40.16 297 GLY B O 1
ATOM 4929 N N . VAL B 1 299 ? 91.759 35.246 40.656 1.00 42.47 298 VAL B N 1
ATOM 4930 C CA . VAL B 1 299 ? 91.232 35.030 39.303 1.00 41.56 298 VAL B CA 1
ATOM 4931 C C . VAL B 1 299 ? 90.511 33.668 39.239 1.00 41.63 298 VAL B C 1
ATOM 4932 O O . VAL B 1 299 ? 91.039 32.675 39.694 1.00 41.49 298 VAL B O 1
ATOM 4936 N N . THR B 1 300 ? 89.253 33.658 38.797 1.00 42.03 299 THR B N 1
ATOM 4937 C CA . THR B 1 300 ? 88.489 32.423 38.564 1.00 42.60 299 THR B CA 1
ATOM 4938 C C . THR B 1 300 ? 88.268 32.336 37.067 1.00 43.57 299 THR B C 1
ATOM 4939 O O . THR B 1 300 ? 87.626 33.230 36.509 1.00 44.12 299 THR B O 1
ATOM 4943 N N . VAL B 1 301 ? 88.823 31.324 36.397 1.00 42.71 300 VAL B N 1
ATOM 4944 C CA . VAL B 1 301 ? 88.508 31.110 34.973 1.00 41.51 300 VAL B CA 1
ATOM 4945 C C . VAL B 1 301 ? 87.345 30.098 34.956 1.00 41.25 300 VAL B C 1
ATOM 4946 O O . VAL B 1 301 ? 87.393 29.069 35.636 1.00 41.34 300 VAL B O 1
ATOM 4950 N N . PHE B 1 302 ? 86.299 30.401 34.201 1.00 42.03 301 PHE B N 1
ATOM 4951 C CA . PHE B 1 302 ? 85.126 29.522 34.107 1.00 41.16 301 PHE B CA 1
ATOM 4952 C C . PHE B 1 302 ? 85.257 28.575 32.917 1.00 41.60 301 PHE B C 1
ATOM 4953 O O . PHE B 1 302 ? 85.770 28.989 31.891 1.00 42.26 301 PHE B O 1
ATOM 4961 N N . PRO B 1 303 ? 84.747 27.317 33.030 1.00 42.72 302 PRO B N 1
ATOM 4962 C CA . PRO B 1 303 ? 84.928 26.357 31.938 1.00 42.79 302 PRO B CA 1
ATOM 4963 C C . PRO B 1 303 ? 84.285 26.768 30.627 1.00 42.38 302 PRO B C 1
ATOM 4964 O O . PRO B 1 303 ? 83.190 27.367 30.617 1.00 42.15 302 PRO B O 1
ATOM 4968 N N . SER B 1 304 ? 84.960 26.408 29.542 1.00 43.36 303 SER B N 1
ATOM 4969 C CA . SER B 1 304 ? 84.556 26.805 28.205 1.00 44.55 303 SER B CA 1
ATOM 4970 C C . SER B 1 304 ? 84.838 25.759 27.133 1.00 44.38 303 SER B C 1
ATOM 4971 O O . SER B 1 304 ? 85.856 25.072 27.171 1.00 45.62 303 SER B O 1
ATOM 4974 N N . ALA B 1 305 ? 83.929 25.696 26.173 1.00 44.76 304 ALA B N 1
ATOM 4975 C CA . ALA B 1 305 ? 84.043 24.900 24.951 1.00 44.01 304 ALA B CA 1
ATOM 4976 C C . ALA B 1 305 ? 83.800 25.852 23.750 1.00 44.90 304 ALA B C 1
ATOM 4977 O O . ALA B 1 305 ? 83.296 25.410 22.712 1.00 45.60 304 ALA B O 1
ATOM 4979 N N . ALA B 1 306 ? 84.143 27.144 23.908 1.00 44.14 305 ALA B N 1
ATOM 4980 C CA . ALA B 1 306 ? 83.909 28.211 22.910 1.00 44.38 305 ALA B CA 1
ATOM 4981 C C . ALA B 1 306 ? 85.229 28.843 22.529 1.00 42.82 305 ALA B C 1
ATOM 4982 O O . ALA B 1 306 ? 86.237 28.414 23.057 1.00 44.20 305 ALA B O 1
ATOM 4984 N N . ASN B 1 307 ? 85.222 29.853 21.640 1.00 43.37 306 ASN B N 1
ATOM 4985 C CA A ASN B 1 307 ? 86.423 30.594 21.186 0.50 44.22 306 ASN B CA 1
ATOM 4986 C CA B ASN B 1 307 ? 86.473 30.549 21.218 0.50 44.10 306 ASN B CA 1
ATOM 4987 C C . ASN B 1 307 ? 86.947 31.659 22.171 1.00 44.21 306 ASN B C 1
ATOM 4988 O O . ASN B 1 307 ? 87.892 32.404 21.856 1.00 43.52 306 ASN B O 1
ATOM 4997 N N . PHE B 1 308 ? 86.337 31.735 23.354 1.00 44.28 307 PHE B N 1
ATOM 4998 C CA . PHE B 1 308 ? 86.665 32.716 24.395 1.00 43.65 307 PHE B CA 1
ATOM 4999 C C . PHE B 1 308 ? 86.553 32.072 25.777 1.00 43.74 307 PHE B C 1
ATOM 5000 O O . PHE B 1 308 ? 86.005 30.970 25.925 1.00 43.35 307 PHE B O 1
ATOM 5008 N N . LEU B 1 309 ? 87.038 32.800 26.781 1.00 43.29 308 LEU B N 1
ATOM 5009 C CA . LEU B 1 309 ? 86.994 32.390 28.193 1.00 42.77 308 LEU B CA 1
ATOM 5010 C C . LEU B 1 309 ? 86.401 33.528 29.028 1.00 43.20 308 LEU B C 1
ATOM 5011 O O . LEU B 1 309 ? 86.725 34.684 28.791 1.00 43.73 308 LEU B O 1
ATOM 5016 N N . LEU B 1 310 ? 85.522 33.198 29.977 1.00 43.56 309 LEU B N 1
ATOM 5017 C CA . LEU B 1 310 ? 85.017 34.179 30.949 1.00 42.36 309 LEU B CA 1
ATOM 5018 C C . LEU B 1 310 ? 85.910 34.026 32.197 1.00 43.19 309 LEU B C 1
ATOM 5019 O O . LEU B 1 310 ? 86.198 32.898 32.625 1.00 43.32 309 LEU B O 1
ATOM 5024 N N . ALA B 1 311 ? 86.342 35.150 32.768 1.00 42.23 310 ALA B N 1
ATOM 5025 C CA . ALA B 1 311 ? 87.144 35.146 33.998 1.00 42.57 310 ALA B CA 1
ATOM 5026 C C . ALA B 1 311 ? 86.697 36.250 34.936 1.00 41.87 310 ALA B C 1
ATOM 5027 O O . ALA B 1 311 ? 86.361 37.334 34.466 1.00 41.34 310 ALA B O 1
ATOM 5029 N N . ARG B 1 312 ? 86.642 35.926 36.236 1.00 42.67 311 ARG B N 1
ATOM 5030 C CA A ARG B 1 312 ? 86.327 36.876 37.295 0.50 41.84 311 ARG B CA 1
ATOM 5031 C CA B ARG B 1 312 ? 86.319 36.899 37.279 0.50 43.20 311 ARG B CA 1
ATOM 5032 C C . ARG B 1 312 ? 87.648 37.256 37.920 1.00 42.47 311 ARG B C 1
ATOM 5033 O O . ARG B 1 312 ? 88.418 36.373 38.265 1.00 40.27 311 ARG B O 1
ATOM 5048 N N . VAL B 1 313 ? 87.866 38.556 38.081 1.00 43.20 312 VAL B N 1
ATOM 5049 C CA . VAL B 1 313 ? 89.064 39.143 38.634 1.00 42.66 312 VAL B CA 1
ATOM 5050 C C . VAL B 1 313 ? 88.656 39.992 39.838 1.00 43.63 312 VAL B C 1
ATOM 5051 O O . VAL B 1 313 ? 87.447 40.285 40.004 1.00 43.79 312 VAL B O 1
ATOM 5055 N N . PRO B 1 314 ? 89.622 40.371 40.698 1.00 43.41 313 PRO B N 1
ATOM 5056 C CA . PRO B 1 314 ? 89.326 41.283 41.829 1.00 43.24 313 PRO B CA 1
ATOM 5057 C C . PRO B 1 314 ? 88.621 42.592 41.490 1.00 44.04 313 PRO B C 1
ATOM 5058 O O . PRO B 1 314 ? 87.711 42.977 42.214 1.00 45.61 313 PRO B O 1
ATOM 5062 N N . ASP B 1 315 ? 89.055 43.258 40.420 1.00 44.27 314 ASP B N 1
ATOM 5063 C CA . ASP B 1 315 ? 88.468 44.524 39.974 1.00 45.66 314 ASP B CA 1
ATOM 5064 C C . ASP B 1 315 ? 88.482 44.590 38.450 1.00 45.40 314 ASP B C 1
ATOM 5065 O O . ASP B 1 315 ? 89.485 44.982 37.852 1.00 47.17 314 ASP B O 1
ATOM 5070 N N . ALA B 1 316 ? 87.363 44.242 37.831 1.00 45.13 315 ALA B N 1
ATOM 5071 C CA . ALA B 1 316 ? 87.289 44.196 36.363 1.00 45.41 315 ALA B CA 1
ATOM 5072 C C . ALA B 1 316 ? 87.496 45.540 35.653 1.00 45.90 315 ALA B C 1
ATOM 5073 O O . ALA B 1 316 ? 88.149 45.579 34.604 1.00 44.85 315 ALA B O 1
ATOM 5075 N N . ALA B 1 317 ? 86.920 46.620 36.207 1.00 46.85 316 ALA B N 1
ATOM 5076 C CA . ALA B 1 317 ? 87.064 47.983 35.635 1.00 46.12 316 ALA B CA 1
ATOM 5077 C C . ALA B 1 317 ? 88.539 48.373 35.599 1.00 45.60 316 ALA B C 1
ATOM 5078 O O . ALA B 1 317 ? 89.031 48.863 34.583 1.00 44.46 316 ALA B O 1
ATOM 5080 N N . GLN B 1 318 ? 89.231 48.105 36.705 1.00 46.45 317 GLN B N 1
ATOM 5081 C CA . GLN B 1 318 ? 90.661 48.376 36.822 1.00 47.25 317 GLN B CA 1
ATOM 5082 C C . GLN B 1 318 ? 91.499 47.497 35.882 1.00 47.65 317 GLN B C 1
ATOM 5083 O O . GLN B 1 318 ? 92.451 47.990 35.267 1.00 49.26 317 GLN B O 1
ATOM 5089 N N . THR B 1 319 ? 91.184 46.201 35.803 1.00 47.04 318 THR B N 1
ATOM 5090 C CA . THR B 1 319 ? 91.932 45.280 34.914 1.00 46.22 318 THR B CA 1
ATOM 5091 C C . THR B 1 319 ? 91.732 45.679 33.452 1.00 45.36 318 THR B C 1
ATOM 5092 O O . THR B 1 319 ? 92.694 45.725 32.695 1.00 43.52 318 THR B O 1
ATOM 5096 N N . PHE B 1 320 ? 90.488 45.981 33.075 1.00 45.42 319 PHE B N 1
ATOM 5097 C CA . PHE B 1 320 ? 90.159 46.456 31.707 1.00 45.78 319 PHE B CA 1
ATOM 5098 C C . PHE B 1 320 ? 90.969 47.721 31.305 1.00 46.80 319 PHE B C 1
ATOM 5099 O O . PHE B 1 320 ? 91.574 47.776 30.216 1.00 48.03 319 PHE B O 1
ATOM 5107 N N . ASP B 1 321 ? 90.983 48.719 32.187 1.00 46.05 320 ASP B N 1
ATOM 5108 C CA . ASP B 1 321 ? 91.719 49.972 31.942 1.00 45.45 320 ASP B CA 1
ATOM 5109 C C . ASP B 1 321 ? 93.223 49.743 31.859 1.00 44.39 320 ASP B C 1
ATOM 5110 O O . ASP B 1 321 ? 93.892 50.295 30.985 1.00 44.50 320 ASP B O 1
ATOM 5115 N N . ARG B 1 322 ? 93.744 48.934 32.770 1.00 44.33 321 ARG B N 1
ATOM 5116 C CA . ARG B 1 322 ? 95.167 48.578 32.750 1.00 45.34 321 ARG B CA 1
ATOM 5117 C C . ARG B 1 322 ? 95.568 47.806 31.488 1.00 45.47 321 ARG B C 1
ATOM 5118 O O . ARG B 1 322 ? 96.622 48.094 30.894 1.00 45.08 321 ARG B O 1
ATOM 5126 N N . LEU B 1 323 ? 94.732 46.850 31.063 1.00 44.40 322 LEU B N 1
ATOM 5127 C CA . LEU B 1 323 ? 94.971 46.101 29.807 1.00 44.80 322 LEU B CA 1
ATOM 5128 C C . LEU B 1 323 ? 94.926 47.045 28.594 1.00 45.42 322 LEU B C 1
ATOM 5129 O O . LEU B 1 323 ? 95.770 46.949 27.698 1.00 46.30 322 LEU B O 1
ATOM 5134 N N . LEU B 1 324 ? 93.958 47.964 28.596 1.00 45.70 323 LEU B N 1
ATOM 5135 C CA . LEU B 1 324 ? 93.771 48.948 27.517 1.00 46.31 323 LEU B CA 1
ATOM 5136 C C . LEU B 1 324 ? 94.956 49.911 27.440 1.00 47.14 323 LEU B C 1
ATOM 5137 O O . LEU B 1 324 ? 95.472 50.179 26.341 1.00 46.80 323 LEU B O 1
ATOM 5142 N N . ALA B 1 325 ? 95.421 50.372 28.610 1.00 47.31 324 ALA B N 1
ATOM 5143 C CA . ALA B 1 325 ? 96.642 51.188 28.724 1.00 47.51 324 ALA B CA 1
ATOM 5144 C C . ALA B 1 325 ? 97.877 50.447 28.174 1.00 47.82 324 ALA B C 1
ATOM 5145 O O . ALA B 1 325 ? 98.845 51.098 27.749 1.00 48.93 324 ALA B O 1
ATOM 5147 N N . ARG B 1 326 ? 97.836 49.101 28.230 1.00 47.29 325 ARG B N 1
ATOM 5148 C CA A ARG B 1 326 ? 98.899 48.228 27.703 0.50 47.58 325 ARG B CA 1
ATOM 5149 C CA B ARG B 1 326 ? 98.883 48.213 27.704 0.50 47.33 325 ARG B CA 1
ATOM 5150 C C . ARG B 1 326 ? 98.595 47.746 26.263 1.00 47.79 325 ARG B C 1
ATOM 5151 O O . ARG B 1 326 ? 99.286 46.861 25.735 1.00 48.28 325 ARG B O 1
ATOM 5166 N N . LYS B 1 327 ? 97.588 48.361 25.621 1.00 47.35 326 LYS B N 1
ATOM 5167 C CA . LYS B 1 327 ? 97.196 48.115 24.219 1.00 47.70 326 LYS B CA 1
ATOM 5168 C C . LYS B 1 327 ? 96.570 46.749 23.929 1.00 47.59 326 LYS B C 1
ATOM 5169 O O . LYS B 1 327 ? 96.727 46.202 22.836 1.00 48.12 326 LYS B O 1
ATOM 5173 N N . VAL B 1 328 ? 95.842 46.219 24.908 1.00 47.77 327 VAL B N 1
ATOM 5174 C CA . VAL B 1 328 ? 95.110 44.948 24.791 1.00 46.27 327 VAL B CA 1
ATOM 5175 C C . VAL B 1 328 ? 93.665 45.248 25.123 1.00 45.99 327 VAL B C 1
ATOM 5176 O O . VAL B 1 328 ? 93.395 45.803 26.190 1.00 45.85 327 VAL B O 1
ATOM 5180 N N . LEU B 1 329 ? 92.750 44.882 24.212 1.00 45.99 328 LEU B N 1
ATOM 5181 C CA . LEU B 1 329 ? 91.342 45.123 24.372 1.00 45.54 328 LEU B CA 1
ATOM 5182 C C . LEU B 1 329 ? 90.570 43.819 24.535 1.00 46.24 328 LEU B C 1
ATOM 5183 O O . LEU B 1 329 ? 90.562 42.995 23.634 1.00 47.50 328 LEU B O 1
ATOM 5188 N N . ILE B 1 330 ? 89.916 43.666 25.684 1.00 45.40 329 ILE B N 1
ATOM 5189 C CA . ILE B 1 330 ? 89.032 42.540 25.970 1.00 45.46 329 ILE B CA 1
ATOM 5190 C C . ILE B 1 330 ? 87.624 43.094 26.233 1.00 45.67 329 ILE B C 1
ATOM 5191 O O . ILE B 1 330 ? 87.406 44.306 26.189 1.00 46.46 329 ILE B O 1
ATOM 5196 N N . LYS B 1 331 ? 86.667 42.206 26.442 1.00 45.35 330 LYS B N 1
ATOM 5197 C CA . LYS B 1 331 ? 85.278 42.586 26.626 1.00 45.35 330 LYS B CA 1
ATOM 5198 C C . LYS B 1 331 ? 84.966 42.634 28.119 1.00 45.87 330 LYS B C 1
ATOM 5199 O O . LYS B 1 331 ? 85.098 41.627 28.806 1.00 45.42 330 LYS B O 1
ATOM 5205 N N . ASN B 1 332 ? 84.573 43.809 28.618 1.00 46.38 331 ASN B N 1
ATOM 5206 C CA . ASN B 1 332 ? 84.170 43.966 30.004 1.00 46.27 331 ASN B CA 1
ATOM 5207 C C . ASN B 1 332 ? 82.680 43.745 30.013 1.00 45.22 331 ASN B C 1
ATOM 5208 O O . ASN B 1 332 ? 81.927 44.631 29.601 1.00 44.14 331 ASN B O 1
ATOM 5213 N N . VAL B 1 333 ? 82.277 42.567 30.473 1.00 45.49 332 VAL B N 1
ATOM 5214 C CA . VAL B 1 333 ? 80.858 42.197 30.607 1.00 45.39 332 VAL B CA 1
ATOM 5215 C C . VAL B 1 333 ? 80.320 42.381 32.036 1.00 46.05 332 VAL B C 1
ATOM 5216 O O . VAL B 1 333 ? 79.172 42.005 32.298 1.00 45.23 332 VAL B O 1
ATOM 5220 N N . SER B 1 334 ? 81.124 42.981 32.932 1.00 47.92 333 SER B N 1
ATOM 5221 C CA . SER B 1 334 ? 80.812 43.134 34.372 1.00 50.44 333 SER B CA 1
ATOM 5222 C C . SER B 1 334 ? 79.479 43.695 34.768 1.00 53.36 333 SER B C 1
ATOM 5223 O O . SER B 1 334 ? 78.933 43.278 35.786 1.00 55.24 333 SER B O 1
ATOM 5226 N N . LYS B 1 335 ? 79.017 44.682 34.010 1.00 56.33 334 LYS B N 1
ATOM 5227 C CA . LYS B 1 335 ? 77.769 45.397 34.302 1.00 58.53 334 LYS B CA 1
ATOM 5228 C C . LYS B 1 335 ? 76.554 44.800 33.610 1.00 60.30 334 LYS B C 1
ATOM 5229 O O . LYS B 1 335 ? 75.434 45.169 33.933 1.00 62.10 334 LYS B O 1
ATOM 5239 N N . HIS B 1 337 ? 75.098 41.813 33.729 1.00 51.04 336 HIS B N 1
ATOM 5240 C CA . HIS B 1 337 ? 74.235 40.979 34.547 1.00 49.24 336 HIS B CA 1
ATOM 5241 C C . HIS B 1 337 ? 74.901 40.880 35.938 1.00 48.67 336 HIS B C 1
ATOM 5242 O O . HIS B 1 337 ? 76.129 40.826 35.999 1.00 49.39 336 HIS B O 1
ATOM 5249 N N . PRO B 1 338 ? 74.117 40.871 37.044 1.00 48.78 337 PRO B N 1
ATOM 5250 C CA . PRO B 1 338 ? 74.651 40.677 38.409 1.00 48.79 337 PRO B CA 1
ATOM 5251 C C . PRO B 1 338 ? 75.593 39.484 38.525 1.00 48.16 337 PRO B C 1
ATOM 5252 O O . PRO B 1 338 ? 76.640 39.577 39.171 1.00 49.24 337 PRO B O 1
ATOM 5256 N N . LEU B 1 339 ? 75.216 38.371 37.893 1.00 47.28 338 LEU B N 1
ATOM 5257 C CA . LEU B 1 339 ? 76.059 37.172 37.858 1.00 45.81 338 LEU B CA 1
ATOM 5258 C C . LEU B 1 339 ? 77.411 37.366 37.152 1.00 44.06 338 LEU B C 1
ATOM 5259 O O . LEU B 1 339 ? 78.316 36.561 37.383 1.00 44.37 338 LEU B O 1
ATOM 5264 N N . LEU B 1 340 ? 77.530 38.389 36.299 1.00 43.92 339 LEU B N 1
ATOM 5265 C CA . LEU B 1 340 ? 78.808 38.750 35.631 1.00 43.66 339 LEU B CA 1
ATOM 5266 C C . LEU B 1 340 ? 79.652 39.792 36.390 1.00 44.00 339 LEU B C 1
ATOM 5267 O O . LEU B 1 340 ? 80.673 40.270 35.846 1.00 43.52 339 LEU B O 1
ATOM 5272 N N . ALA B 1 341 ? 79.277 40.137 37.633 1.00 42.82 340 ALA B N 1
ATOM 5273 C CA . ALA B 1 341 ? 80.038 41.097 38.454 1.00 42.24 340 ALA B CA 1
ATOM 5274 C C . ALA B 1 341 ? 81.508 40.741 38.381 1.00 42.49 340 ALA B C 1
ATOM 5275 O O . ALA B 1 341 ? 81.863 39.588 38.565 1.00 42.22 340 ALA B O 1
ATOM 5277 N N . ASN B 1 342 ? 82.344 41.735 38.091 1.00 43.51 341 ASN B N 1
ATOM 5278 C CA . ASN B 1 342 ? 83.773 41.561 37.926 1.00 43.31 341 ASN B CA 1
ATOM 5279 C C . ASN B 1 342 ? 84.273 40.534 36.908 1.00 43.68 341 ASN B C 1
ATOM 5280 O O . ASN B 1 342 ? 85.440 40.133 36.977 1.00 43.23 341 ASN B O 1
ATOM 5285 N N . CYS B 1 343 ? 83.455 40.235 35.894 1.00 43.79 342 CYS B N 1
ATOM 5286 C CA . CYS B 1 343 ? 83.819 39.293 34.838 1.00 43.90 342 CYS B CA 1
ATOM 5287 C C . CYS B 1 343 ? 84.238 39.999 33.536 1.00 44.43 342 CYS B C 1
ATOM 5288 O O . CYS B 1 343 ? 83.637 41.007 33.140 1.00 43.12 342 CYS B O 1
ATOM 5291 N N . LEU B 1 344 ? 85.285 39.438 32.912 1.00 43.06 343 LEU B N 1
ATOM 5292 C CA . LEU B 1 344 ? 85.845 39.867 31.647 1.00 43.16 343 LEU B CA 1
ATOM 5293 C C . LEU B 1 344 ? 85.788 38.672 30.682 1.00 44.58 343 LEU B C 1
ATOM 5294 O O . LEU B 1 344 ? 86.102 37.534 31.072 1.00 45.62 343 LEU B O 1
ATOM 5299 N N . ARG B 1 345 ? 85.401 38.919 29.433 1.00 43.82 344 ARG B N 1
ATOM 5300 C CA . ARG B 1 345 ? 85.355 37.874 28.409 1.00 43.18 344 ARG B CA 1
ATOM 5301 C C . ARG B 1 345 ? 86.518 38.118 27.473 1.00 43.41 344 ARG B C 1
ATOM 5302 O O . ARG B 1 345 ? 86.586 39.176 26.838 1.00 43.29 344 ARG B O 1
ATOM 5310 N N . VAL B 1 346 ? 87.413 37.125 27.390 1.00 43.78 345 VAL B N 1
ATOM 5311 C CA . VAL B 1 346 ? 88.635 37.178 26.602 1.00 44.07 345 VAL B CA 1
ATOM 5312 C C . VAL B 1 346 ? 88.563 36.174 25.446 1.00 43.66 345 VAL B C 1
ATOM 5313 O O . VAL B 1 346 ? 88.373 34.984 25.681 1.00 43.03 345 VAL B O 1
ATOM 5317 N N . THR B 1 347 ? 88.744 36.668 24.215 1.00 43.46 346 THR B N 1
ATOM 5318 C CA . THR B 1 347 ? 88.728 35.859 23.000 1.00 42.47 346 THR B CA 1
ATOM 5319 C C . THR B 1 347 ? 90.058 35.179 22.796 1.00 43.14 346 THR B C 1
ATOM 5320 O O . THR B 1 347 ? 91.105 35.830 22.880 1.00 44.44 346 THR B O 1
ATOM 5324 N N . VAL B 1 348 ? 90.030 33.877 22.515 1.00 43.05 347 VAL B N 1
ATOM 5325 C CA . VAL B 1 348 ? 91.263 33.110 22.293 1.00 44.11 347 VAL B CA 1
ATOM 5326 C C . VAL B 1 348 ? 91.653 33.403 20.840 1.00 45.43 347 VAL B C 1
ATOM 5327 O O . VAL B 1 348 ? 90.821 33.254 19.938 1.00 46.56 347 VAL B O 1
ATOM 5331 N N . SER B 1 349 ? 92.886 33.852 20.646 1.00 44.63 348 SER B N 1
ATOM 5332 C CA . SER B 1 349 ? 93.406 34.259 19.351 1.00 46.63 348 SER B CA 1
ATOM 5333 C C . SER B 1 349 ? 94.676 33.473 18.979 1.00 47.14 348 SER B C 1
ATOM 5334 O O . SER B 1 349 ? 94.788 32.279 19.312 1.00 48.58 348 SER B O 1
ATOM 5337 N N . THR B 1 350 ? 95.606 34.129 18.276 1.00 46.66 349 THR B N 1
ATOM 5338 C CA . THR B 1 350 ? 96.828 33.501 17.808 1.00 47.24 349 THR B CA 1
ATOM 5339 C C . THR B 1 350 ? 97.790 33.387 18.981 1.00 48.61 349 THR B C 1
ATOM 5340 O O . THR B 1 350 ? 97.671 34.165 19.941 1.00 49.61 349 THR B O 1
ATOM 5344 N N . PRO B 1 351 ? 98.742 32.429 18.922 1.00 48.81 350 PRO B N 1
ATOM 5345 C CA . PRO B 1 351 ? 99.768 32.329 19.960 1.00 48.32 350 PRO B CA 1
ATOM 5346 C C . PRO B 1 351 ? 100.368 33.661 20.361 1.00 48.23 350 PRO B C 1
ATOM 5347 O O . PRO B 1 351 ? 100.384 33.961 21.547 1.00 48.73 350 PRO B O 1
ATOM 5351 N N . GLU B 1 352 ? 100.762 34.483 19.379 1.00 48.61 351 GLU B N 1
ATOM 5352 C CA . GLU B 1 352 ? 101.409 35.787 19.647 1.00 47.99 351 GLU B CA 1
ATOM 5353 C C . GLU B 1 352 ? 100.460 36.696 20.412 1.00 47.21 351 GLU B C 1
ATOM 5354 O O . GLU B 1 352 ? 100.820 37.201 21.461 1.00 46.15 351 GLU B O 1
ATOM 5356 N N . GLU B 1 353 ? 99.225 36.825 19.937 1.00 47.33 352 GLU B N 1
ATOM 5357 C CA . GLU B 1 353 ? 98.245 37.661 20.618 1.00 48.42 352 GLU B CA 1
ATOM 5358 C C . GLU B 1 353 ? 97.924 37.162 22.019 1.00 49.19 352 GLU B C 1
ATOM 5359 O O . GLU B 1 353 ? 97.784 37.976 22.930 1.00 50.81 352 GLU B O 1
ATOM 5365 N N . ASN B 1 354 ? 97.851 35.838 22.190 1.00 48.94 353 ASN B N 1
ATOM 5366 C CA . ASN B 1 354 ? 97.574 35.222 23.504 1.00 47.50 353 ASN B CA 1
ATOM 5367 C C . ASN B 1 354 ? 98.729 35.476 24.480 1.00 47.06 353 ASN B C 1
ATOM 5368 O O . ASN B 1 354 ? 98.495 35.739 25.657 1.00 47.03 353 ASN B O 1
ATOM 5373 N N . ALA B 1 355 ? 99.964 35.404 23.980 1.00 47.61 354 ALA B N 1
ATOM 5374 C CA . ALA B 1 355 ? 101.158 35.703 24.776 1.00 48.46 354 ALA B CA 1
ATOM 5375 C C . ALA B 1 355 ? 101.151 37.170 25.253 1.00 48.86 354 ALA B C 1
ATOM 5376 O O . ALA B 1 355 ? 101.425 37.441 26.430 1.00 48.13 354 ALA B O 1
ATOM 5378 N N . GLN B 1 356 ? 100.834 38.092 24.337 1.00 49.88 355 GLN B N 1
ATOM 5379 C CA . GLN B 1 356 ? 100.706 39.542 24.645 1.00 50.28 355 GLN B CA 1
ATOM 5380 C C . GLN B 1 356 ? 99.610 39.797 25.679 1.00 48.19 355 GLN B C 1
ATOM 5381 O O . GLN B 1 356 ? 99.776 40.624 26.576 1.00 49.40 355 GLN B O 1
ATOM 5387 N N . PHE B 1 357 ? 98.498 39.091 25.551 1.00 46.57 356 PHE B N 1
ATOM 5388 C CA . PHE B 1 357 ? 97.423 39.201 26.532 1.00 45.32 356 PHE B CA 1
ATOM 5389 C C . PHE B 1 357 ? 97.882 38.771 27.929 1.00 44.86 356 PHE B C 1
ATOM 5390 O O . PHE B 1 357 ? 97.709 39.515 28.889 1.00 45.17 356 PHE B O 1
ATOM 5398 N N . LEU B 1 358 ? 98.418 37.555 28.032 1.00 42.86 357 LEU B N 1
ATOM 5399 C CA . LEU B 1 358 ? 98.841 37.009 29.327 1.00 42.11 357 LEU B CA 1
ATOM 5400 C C . LEU B 1 358 ? 99.962 37.857 29.954 1.00 41.73 357 LEU B C 1
ATOM 5401 O O . LEU B 1 358 ? 100.036 37.974 31.174 1.00 41.65 357 LEU B O 1
ATOM 5406 N N . GLU B 1 359 ? 100.825 38.427 29.117 1.00 42.29 358 GLU B N 1
ATOM 5407 C CA . GLU B 1 359 ? 101.878 39.356 29.579 1.00 41.69 358 GLU B CA 1
ATOM 5408 C C . GLU B 1 359 ? 101.225 40.619 30.184 1.00 43.05 358 GLU B C 1
ATOM 5409 O O . GLU B 1 359 ? 101.552 41.031 31.298 1.00 43.93 358 GLU B O 1
ATOM 5411 N N . ALA B 1 360 ? 100.267 41.189 29.449 1.00 42.21 359 ALA B N 1
ATOM 5412 C CA . ALA B 1 360 ? 99.563 42.403 29.862 1.00 41.89 359 ALA B CA 1
ATOM 5413 C C . ALA B 1 360 ? 98.662 42.154 31.074 1.00 42.30 359 ALA B C 1
ATOM 5414 O O . ALA B 1 360 ? 98.578 43.006 31.953 1.00 42.07 359 ALA B O 1
ATOM 5416 N N . PHE B 1 361 ? 98.006 40.986 31.095 1.00 42.18 360 PHE B N 1
ATOM 5417 C CA . PHE B 1 361 ? 97.120 40.560 32.168 1.00 43.47 360 PHE B CA 1
ATOM 5418 C C . PHE B 1 361 ? 97.901 40.408 33.478 1.00 44.13 360 PHE B C 1
ATOM 5419 O O . PHE B 1 361 ? 97.479 40.908 34.523 1.00 45.06 360 PHE B O 1
ATOM 5427 N N . ALA B 1 362 ? 99.044 39.742 33.397 1.00 44.25 361 ALA B N 1
ATOM 5428 C CA . ALA B 1 362 ? 99.929 39.540 34.540 1.00 44.03 361 ALA B CA 1
ATOM 5429 C C . ALA B 1 362 ? 100.449 40.864 35.092 1.00 45.02 361 ALA B C 1
ATOM 5430 O O . ALA B 1 362 ? 100.456 41.054 36.303 1.00 46.59 361 ALA B O 1
ATOM 5432 N N . ALA B 1 363 ? 100.823 41.793 34.210 1.00 45.08 362 ALA B N 1
ATOM 5433 C CA . ALA B 1 363 ? 101.317 43.118 34.637 1.00 45.17 362 ALA B CA 1
ATOM 5434 C C . ALA B 1 363 ? 100.216 43.985 35.251 1.00 46.52 362 ALA B C 1
ATOM 5435 O O . ALA B 1 363 ? 100.483 44.762 36.177 1.00 46.46 362 ALA B O 1
ATOM 5437 N N . SER B 1 364 ? 98.996 43.845 34.734 1.00 46.97 363 SER B N 1
ATOM 5438 C CA . SER B 1 364 ? 97.841 44.607 35.198 1.00 49.70 363 SER B CA 1
ATOM 5439 C C . SER B 1 364 ? 97.303 44.162 36.553 1.00 53.06 363 SER B C 1
ATOM 5440 O O . SER B 1 364 ? 96.511 44.889 37.155 1.00 55.19 363 SER B O 1
ATOM 5443 N N . LEU B 1 365 ? 97.653 42.956 36.996 1.00 55.72 364 LEU B N 1
ATOM 5444 C CA . LEU B 1 365 ? 97.152 42.435 38.274 1.00 57.41 364 LEU B CA 1
ATOM 5445 C C . LEU B 1 365 ? 98.078 42.776 39.436 1.00 58.37 364 LEU B C 1
ATOM 5446 O O . LEU B 1 365 ? 97.601 42.810 40.565 1.00 59.78 364 LEU B O 1
ATOM 5451 N N . GLN B 1 366 ? 99.370 43.031 39.171 1.00 59.49 365 GLN B N 1
ATOM 5452 C CA . GLN B 1 366 ? 100.359 43.396 40.219 1.00 60.34 365 GLN B CA 1
ATOM 5453 C C . GLN B 1 366 ? 100.019 44.688 40.994 1.00 60.91 365 GLN B C 1
ATOM 5454 O O . GLN B 1 366 ? 99.507 45.668 40.432 1.00 61.43 365 GLN B O 1
#

B-factor: mean 51.4, std 10.78, range [26.89, 99.3]

InterPro domains:
  IPR004839 Aminotransferase, class I/classII, large domain [PF00155] (31-360)
  IPR005861 Histidinol-phosphate aminotransferase family [MF_01023] (12-364)
  IPR005861 Histidinol-phosphate aminotransferase family [TIGR01141] (14-361)
  IPR015421 Pyridoxal phosphate-dependent transferase, major domain [G3DSA:3.40.640.10] (63-269)
  IPR015422 Pyridoxal phosphate-dependent transferase, small domain [G3DSA:3.90.1150.10] (25-357)
  IPR015424 Pyridoxal phosphate-dependent transferase [SSF53383] (14-362)

Sequence (691 aa):
SVVDPSLIERIIRDDVRAGAYHVPDSHGLVKLDAENPYRRLPPALRSELAARLGEVALNRYPVPSSEALRAKLKEVQVPAGEVLLGNGSDDEIISLALAAARPGAKVAPVPGFVYASAQFAGLEFVGVPLRADFTLDRGALAAAEEHQPAIVYYLAYPNNPTGNLFDAADEAIVRAAQGSVCRSLVVVDEAYQPFAQESWSRLTDFGNLLVRTVSKLGLAGIRLGYVAGDPQWLEQLDKVRPPYNVNVLTEATALFALEHVAVLDEQQAAQLRAERSRVAEGAAHGGVTVFPSAANNFLLARRVPDAAQTFDRLLARKVLIKNVSKHPLLANCLRVTVSTPEENAQFLEAFAASLQDGSVVDPSLIERIIRDDVRAGAYHVPDSHGLVKLDAENYRLPPALRSELAARLGEVSSEALRAKLKEVQVPAGEEVLLGNGSDEIISLALAAARPGAKVAPVPGFVYASAQFAGLEFVGVPLRADFTLDRGALAAAEHQPAIVYLAYPNNPTGNLFDAADEAIVRRAAQGSVCRRSLVVVDEAYQPFAQESWSRLTDFGNLLVRTVSKLGLAGIRLGYVAGDPQWLEEQLDKVRPPYNVNVLTEATALFALEHVAVLDEQAAQLRAERSRVAEGAAHGGVTVFPSAANNFLLARRVPDAAQTFDRLLARRKVLIKNVSKHPLLANCLRVTVSTPEENAQFLEAFAASLQ

Foldseek 3Di:
DPDDVVVVVVPDDPVVVVDCPDDDDDDPFQEFADAAQDFFPPVLVVVLVVLLVCVVVVNDDFQDPVNLFVLVCVLPQDPAGKDKDQAPLLLQCLLVLQVDVQAEEEEPPFDAPDCPSNVVHHYDYQYAPLLRERDLVSLVVLVRQHAEYEYEQQTPPAADGHDPVSVSVLVCCVPVSHPYQYEYEDAQAQPPDDFCVVLVVGQRYKYYWAHQNPPDGTTMDMIGHHCVSVVSSVVPRPPDDHDRSNSSSRVSSSVPVVSSVVSLVVLVVQVVVLQVLCPDDQKDWRDHNGQKIKIAHPAQVQLQVQLVVLSYHWAQPCPPPSCPRMTMGGRHDPVSSVSSSVSSVVSRDD/DVDDDVVVVVVPDDPVVVVDDDDDDDLPLFLEFADAAADDDPVLVVVLVVLVVVFDPVVLFVLVCVLPQDDAGKDKAFAVVVVLCVLQLQLDVLAEEEEPPFDVSCVCVVSVHHYDYQYAPLLRERDLVSLVVLVRQHAEYEAEQDGPPAADGHDPVSVVVLVCCVPVSHPYQYEYEDAFAAPPDDACVCLVPGQSYKYYWAHLNRDDDTTMHMIGHHCVVVVSSVVPQDPPRDGRSNSSSRVSRSVCVVVSVVSLVVQVVQVVVLQVLVPDPQKDWRDHNGQKIKIAHPAQVQLQVQLVVLRYHWAQPCPPVSCPRITIGGRYDPVSSVSSSVSSVVSRD

Organism: Cupriavidus pinatubonensis (strain JMP 134 / LMG 1197) (NCBI:txid264198)

Nearest PDB structures (foldseek):
  3euc-assembly1_A  TM=1.001E+00  e=5.660E-69  Cupriavidus pinatubonensis JMP134
  3euc-assembly1_B  TM=9.126E-01  e=3.723E-60  Cupriavidus pinatubonensis JMP134
  3p1t-assembly1_A  TM=8.240E-01  e=1.535E-22  Burkholderia pseudomallei
  3get-assembly1_B  TM=7.745E-01  e=1.068E-20  Campylobacter jejuni subsp. jejuni NCTC 11168 = ATCC 700819
  3get-assembly1_A  TM=7.729E-01  e=7.889E-21  Campylobacter jejuni subsp. jejuni NCTC 11168 = ATCC 700819

CATH classification: 3.90.1150.10 (+1 more: 3.40.640.10)